Protein 2WOL (pdb70)

Organism: Streptomyces clavuligerus (NCBI:txid1901)

B-factor: mean 13.29, std 5.26, range [5.86, 42.15]

GO terms:
  GO:0033050 clavulanic acid biosynthetic process (P, IMP)

Solvent-accessible surface area: 21207 Å² total; per-residue (Å²): 98,0,47,101,81,78,25,66,21,85,50,28,0,60,53,48,72,13,54,98,37,223,68,140,8,32,49,0,101,0,0,0,23,28,26,15,59,21,10,2,3,7,58,0,95,87,45,16,0,16,1,1,5,17,3,4,9,4,7,1,0,4,9,24,55,44,31,16,115,54,0,24,97,12,23,37,0,2,0,100,24,79,11,79,81,54,94,48,10,112,16,12,18,1,108,3,67,162,65,13,126,0,8,67,21,39,79,5,28,0,76,6,0,34,6,1,0,7,0,4,19,2,66,89,44,1,60,40,8,9,49,48,3,38,64,8,2,29,66,113,166,112,94,23,58,0,4,82,171,40,129,62,55,6,146,16,1,62,28,96,66,110,40,15,0,20,0,130,14,62,110,21,5,30,10,0,22,17,4,0,14,17,11,5,0,0,2,2,0,111,138,24,22,83,8,64,81,1,19,202,88,14,35,1,2,0,3,2,65,38,44,125,56,70,78,104,66,30,0,34,1,55,70,5,88,69,29,71,76,96,24,14,80,9,8,40,1,5,3,75,78,1,41,3,44,8,45,28,83,42,70,62,3,5,52,86,2,0,49,22,84,6,7,0,23,1,11,9,140,6,17,54,120,67,7,24,98,112,0,32,88,60,143,44,5,74,12,0,0,0,25,5,83,25,32,64,0,0,1,0,0,0,0,39,47,20,103,29,1,88,50,42,55,0,15,61,0,0,4,32,0,2,9,11,45,44,2,27,56,14,50,16,14,123,127,37,3,22,47,58,15,54,7,0,2,4,58,50,9,95,0,72,32,141,8,66,52,19,66,10,25,150,86,74,98,16,48,41,115,25,0,106,64,29,0,57,63,19,56,56,78,131,13,25,193,15,41,0,0,0,19,136,47,86,14,80,88,0,0,58,6,2,38,103,0,1,57,86,8,25,0,90,14,92,39,76,44,15,88,75,93,47,0,71,54,109,5,3,2,20,8,116,23,3,109,136,62,25,0,0,0,0,0,1,33,12,11,31,20,4,24,15,15,22,0,2,0,0,14,1,0,1,8,123,44,16,92,142,137,17,31,3,53,0,4,2,25,15,84,21,100,100,0,14,60,30,0,62,73,0,12,95,21,124,71,91,68,41,59,13,100,29,7,71,38,0,1,103,78,0,4,76,51,0,1,1,7,3,2,1,5,17,79,17,7,11,5,5,1,45,74,1,2,13,0,1,9,0,27,25,26,5,17,9,0,2,5,2,0,0,16,48,174

Secondary structure (DSSP, 8-state):
-GGGS--S-TTTTSSS-BS------SEEEEEESS--S-SSTTS---HHHHHHHHHH---SEE--S-SSGGGGS-EESSBSSSPEEETTTTEEEEEBPSS-B-TTSPBP-HHHHHHHHHHHT-TTTSTTS--THHHHH--TTS----TTT--SPPTTEEEEETTEEEEE-SS--TTHHHHTTSGGGS---GGG--GGGGGGS----SSEEEEEEETTTEEEEEE-TT--GGG-SS-----SEEEEEE---HHHHHHHHHTTSSSEESS-----HHHHHHHHHSHHHHTTEE--EEEEEEEEEE-TTSTTTTSHHHHHHHHHT--HHHHHHHTTTTTSS-EE-SSSS-TTSTT-----SS---TTSS--HHHHHHHHHHTT-TT-EEEEEEEESSHHHHHHHHHHHHHHTTTEEEEEEEE-STTIIIIITT-HHHHHHHT-SEEEEEE--SSSSHHHHHHHHH-GGG--TTS----TT----HHHHHHHHHHHH---HHHHHHHHHHHHHHHHHHT-EEEEEEEE--EE--TTEESB-EETTTTEE-GGG-EE--

Sequence (553 aa):
PAPTTAGAGWDAGVGALVNPSRRRGGTLRLVSSADVDSLDPARTYYVWVWLLQRLLNRTLMAYPTDPGPAGLVPAPDLAEGPGEVSDGGRTWTYRLRRGLRYDDGTPITSDDVRHAVQRVFAQDVLPGGPTYLIPLLDDPERPYPGPYRTDEPLRSVLTPDEHTIVFRLTRPFSDFDHLMAQPCAAPVPRRSDTGADYGRDPRSSGPYRVARHEPDTLLHLERNPHWDRATDPIRPALPDRVELTIGLDVDVLDARLIAGEFDINLEGRGLQHAAQRRATADEVLRSHTDNPRTSFLHFVAMQPHIPPFDNVHVRRAVQYAADKILLQDARGGPVNGGDLTTALFPPTLPAHQDLDLYPTGPDLRGDLDAARAELAAAGLPDGFRAVIGTQRGKFRLVADAVVESLARVGIELTVKELDVATYFSLGAGHPETVREHGLGLLVTDWGADFPTEYGFLAPLVDGRQIKRNGGNWNLPELDDPEVNALIDETLHTTDPAARAELWRAVERRVMEHAVLLPLVHDKTLHFRNPWVTNVYVHPAFGLYDIQAMGLAE

CATH classification: 3.40.190.10 (+1 more: 3.10.105.10)

InterPro domains:
  IPR000914 Solute-binding protein family 5 domain [PF00496] (81-472)
  IPR030678 Peptide/nickel binding protein, MppA-type [PIRSF002741] (25-547)
  IPR039424 Solute-binding protein family 5 [PTHR30290] (23-546)

Nearest PDB structures (foldseek):
  2wol-assembly1_A  TM=1.002E+00  e=0.000E+00  Streptomyces clavuligerus
  8wdb-assembly1_A  TM=8.595E-01  e=8.543E-34  Mycobacterium tuberculosis H37Rv
  6e3d-assembly1_A  TM=7.573E-01  e=2.020E-31  Mycobacterium tuberculosis
  8xfc-assembly1_A  TM=8.533E-01  e=3.462E-29  Mycobacterium tuberculosis H37Rv
  6e4d-assembly1_A  TM=7.513E-01  e=1.798E-30  Mycobacterium tuberculosis

Foldseek 3Di:
DLLVFFFQFFQCQQQHWGFADLAFEDEAFAEEQADFPFLQLAAGDALLVQLVLQQFFWFQWAQALGNHLSSQPTAGFQFPGFWDADPLQQKTKTFGDPDAAWLVRHDQFPVQLQLLLLLLLQCVQRHHHDNPSQQFQADPVHGRNGCVVDVDGRPQWDRPDRGMIMGGTPAHFQCVSQVRHGSSSGGFDPVQCPTNCCRVPPIGRHQWHWPDDDHQAKTKIAGRPRHDPVRGNHFSNRYRMYIYGGNDDLQRVLVCCSVPVHFFHSSFQFHDDVSVVVQCVRRSSSSQKRKFFQFKFWWKFFALVQPPSVQLLLLLLLLQLQQLCQLQVLCPDPVASFAFDQFFGDPSELLDDDDHPHQNDPNSGGDNVSSLVSCVVSVRNQEDEAEAEFAPDSRVSSVVSSQVSNVVSNHHYDYDHDYPVCCQFPNLFAPVNCVVRSHRMYIDMDHFPRPYLCSRPCQQADLVNADNNGNGNVNNSHHDPVLNVLSSVLSSDPDSVVSSVSSNVSRNVVVSSSRMGTRHRHIHMTGGRNQKGGWHQSPGGSGTSVSHIHGHD

Radius of gyration: 23.88 Å; Cα contacts (8 Å, |Δi|>4): 1314; chains: 1; bounding box: 62×49×66 Å

Structure (mmCIF, N/CA/C/O backbone):
data_2WOL
#
_entry.id   2WOL
#
_cell.length_a   53.609
_cell.length_b   84.378
_cell.length_c   62.411
_cell.angle_alpha   90.00
_cell.angle_beta   91.71
_cell.angle_gamma   90.00
#
_symmetry.space_group_name_H-M   'P 1 21 1'
#
loop_
_entity.id
_entity.type
_entity.pdbx_description
1 polymer 'CLAVULANIC ACID BIOSYNTHESIS OLIGOPEPTIDE BINDING PROTEIN 2'
2 non-polymer GLYCEROL
3 water water
#
loop_
_atom_site.group_PDB
_atom_site.id
_atom_site.type_symbol
_atom_site.label_atom_id
_atom_site.label_alt_id
_atom_site.label_comp_id
_atom_site.label_asym_id
_atom_site.label_entity_id
_atom_site.label_seq_id
_atom_site.pdbx_PDB_ins_code
_atom_site.Cartn_x
_atom_site.Cartn_y
_atom_site.Cartn_z
_atom_site.occupancy
_atom_site.B_iso_or_equiv
_atom_site.auth_seq_id
_atom_site.auth_comp_id
_atom_site.auth_asym_id
_atom_site.auth_atom_id
_atom_site.pdbx_PDB_model_num
ATOM 1 N N . PRO A 1 8 ? 28.206 -22.398 -1.368 1.00 30.32 8 PRO A N 1
ATOM 2 C CA . PRO A 1 8 ? 27.980 -21.844 -0.033 1.00 30.21 8 PRO A CA 1
ATOM 3 C C . PRO A 1 8 ? 28.900 -20.661 0.262 1.00 30.05 8 PRO A C 1
ATOM 4 O O . PRO A 1 8 ? 29.904 -20.466 -0.431 1.00 30.09 8 PRO A O 1
ATOM 8 N N . ALA A 1 9 ? 28.556 -19.890 1.293 1.00 29.83 9 ALA A N 1
ATOM 9 C CA . ALA A 1 9 ? 29.308 -18.692 1.677 1.00 29.58 9 ALA A CA 1
ATOM 10 C C . ALA A 1 9 ? 30.779 -18.924 2.057 1.00 29.49 9 ALA A C 1
ATOM 11 O O . ALA A 1 9 ? 31.638 -18.163 1.614 1.00 29.40 9 ALA A O 1
ATOM 13 N N . PRO A 1 10 ? 31.080 -19.965 2.870 1.00 29.31 10 PRO A N 1
ATOM 14 C CA . PRO A 1 10 ? 32.476 -20.141 3.296 1.00 29.32 10 PRO A CA 1
ATOM 15 C C . PRO A 1 10 ? 33.472 -20.415 2.157 1.00 29.26 10 PRO A C 1
ATOM 16 O O . PRO A 1 10 ? 34.684 -20.376 2.387 1.00 29.35 10 PRO A O 1
ATOM 20 N N . THR A 1 11 ? 32.968 -20.669 0.950 1.00 29.17 11 THR A N 1
ATOM 21 C CA . THR A 1 11 ? 33.821 -21.044 -0.187 1.00 29.19 11 THR A CA 1
ATOM 22 C C . THR A 1 11 ? 34.093 -19.904 -1.176 1.00 28.88 11 THR A C 1
ATOM 23 O O . THR A 1 11 ? 35.000 -20.005 -2.006 1.00 29.09 11 THR A O 1
ATOM 27 N N . THR A 1 12 ? 33.311 -18.829 -1.088 1.00 28.37 12 THR A N 1
ATOM 28 C CA . THR A 1 12 ? 33.480 -17.666 -1.966 1.00 27.84 12 THR A CA 1
ATOM 29 C C . THR A 1 12 ? 33.391 -16.360 -1.182 1.00 26.95 12 THR A C 1
ATOM 30 O O . THR A 1 12 ? 32.454 -16.165 -0.408 1.00 27.05 12 THR A O 1
ATOM 34 N N . ALA A 1 13 ? 34.367 -15.475 -1.384 1.00 25.86 13 ALA A N 1
ATOM 35 C CA . ALA A 1 13 ? 34.412 -14.189 -0.678 1.00 24.48 13 ALA A CA 1
ATOM 36 C C . ALA A 1 13 ? 33.283 -13.260 -1.118 1.00 23.36 13 ALA A C 1
ATOM 37 O O . ALA A 1 13 ? 32.943 -13.196 -2.301 1.00 23.65 13 ALA A O 1
ATOM 39 N N . GLY A 1 14 ? 32.710 -12.549 -0.151 1.00 21.73 14 GLY A N 1
ATOM 40 C CA . GLY A 1 14 ? 31.584 -11.649 -0.393 1.00 19.57 14 GLY A CA 1
ATOM 41 C C . GLY A 1 14 ? 31.990 -10.200 -0.570 1.00 18.08 14 GLY A C 1
ATOM 42 O O . GLY A 1 14 ? 33.151 -9.899 -0.863 1.00 17.78 14 GLY A O 1
ATOM 43 N N . ALA A 1 15 ? 31.026 -9.304 -0.366 1.00 16.44 15 ALA A N 1
ATOM 44 C CA . ALA A 1 15 ? 31.198 -7.875 -0.627 1.00 15.09 15 ALA A CA 1
ATOM 45 C C . ALA A 1 15 ? 32.210 -7.192 0.290 1.00 14.36 15 ALA A C 1
ATOM 46 O O . ALA A 1 15 ? 32.756 -6.141 -0.061 1.00 14.60 15 ALA A O 1
ATOM 48 N N . GLY A 1 16 ? 32.439 -7.778 1.463 1.00 13.33 16 GLY A N 1
ATOM 49 C CA . GLY A 1 16 ? 33.403 -7.251 2.425 1.00 12.27 16 GLY A CA 1
ATOM 50 C C . GLY A 1 16 ? 32.798 -6.932 3.777 1.00 11.60 16 GLY A C 1
ATOM 51 O O . GLY A 1 16 ? 31.604 -6.644 3.881 1.00 11.26 16 GLY A O 1
ATOM 52 N N . TRP A 1 17 ? 33.633 -6.984 4.813 1.00 11.18 17 TRP A N 1
ATOM 53 C CA . TRP A 1 17 ? 33.250 -6.600 6.169 1.00 10.82 17 TRP A CA 1
ATOM 54 C C . TRP A 1 17 ? 32.546 -5.241 6.180 1.00 10.38 17 TRP A C 1
ATOM 55 O O . TRP A 1 17 ? 33.047 -4.272 5.602 1.00 10.24 17 TRP A O 1
ATOM 66 N N . ASP A 1 18 ? 31.375 -5.193 6.823 1.00 10.07 18 ASP A N 1
ATOM 67 C CA . ASP A 1 18 ? 30.586 -3.962 6.988 1.00 10.01 18 ASP A CA 1
ATOM 68 C C . ASP A 1 18 ? 30.048 -3.333 5.694 1.00 9.93 18 ASP A C 1
ATOM 69 O O . ASP A 1 18 ? 29.574 -2.193 5.718 1.00 10.19 18 ASP A O 1
ATOM 74 N N . ALA A 1 19 ? 30.094 -4.070 4.584 1.00 9.65 19 ALA A N 1
ATOM 75 C CA . ALA A 1 19 ? 29.647 -3.536 3.294 1.00 9.50 19 ALA A CA 1
ATOM 76 C C . ALA A 1 19 ? 28.170 -3.128 3.293 1.00 9.82 19 ALA A C 1
ATOM 77 O O . ALA A 1 19 ? 27.760 -2.256 2.519 1.00 10.40 19 ALA A O 1
ATOM 79 N N . GLY A 1 20 ? 27.382 -3.767 4.158 1.00 9.93 20 GLY A N 1
ATOM 80 C CA . GLY A 1 20 ? 25.949 -3.476 4.276 1.00 9.97 20 GLY A CA 1
ATOM 81 C C . GLY A 1 20 ? 25.601 -2.424 5.316 1.00 10.47 20 GLY A C 1
ATOM 82 O O . GLY A 1 20 ? 24.422 -2.197 5.600 1.00 10.03 20 GLY A O 1
ATOM 83 N N . VAL A 1 21 ? 26.621 -1.799 5.899 1.00 10.44 21 VAL A N 1
ATOM 84 C CA . VAL A 1 21 ? 26.426 -0.754 6.903 1.00 11.10 21 VAL A CA 1
ATOM 85 C C . VAL A 1 21 ? 26.650 0.600 6.245 1.00 11.42 21 VAL A C 1
ATOM 86 O O . VAL A 1 21 ? 27.782 0.956 5.914 1.00 11.59 21 VAL A O 1
ATOM 90 N N . GLY A 1 22 ? 25.566 1.343 6.040 1.00 11.43 22 GLY A N 1
ATOM 91 C CA . GLY A 1 22 ? 25.638 2.643 5.370 1.00 11.92 22 GLY A CA 1
ATOM 92 C C . GLY A 1 22 ? 25.646 2.547 3.856 1.00 12.12 22 GLY A C 1
ATOM 93 O O . GLY A 1 22 ? 25.747 3.563 3.164 1.00 12.61 22 GLY A O 1
ATOM 94 N N . ALA A 1 23 ? 25.534 1.324 3.339 1.00 12.04 23 ALA A N 1
ATOM 95 C CA . ALA A 1 23 ? 25.570 1.073 1.902 1.00 12.07 23 ALA A CA 1
ATOM 96 C C . ALA A 1 23 ? 24.822 -0.206 1.545 1.00 12.10 23 ALA A C 1
ATOM 97 O O . ALA A 1 23 ? 24.531 -1.034 2.415 1.00 12.04 23 ALA A O 1
ATOM 99 N N . LEU A 1 24 ? 24.519 -0.353 0.259 1.00 12.55 24 LEU A N 1
ATOM 100 C CA . LEU A 1 24 ? 23.744 -1.474 -0.254 1.00 12.51 24 LEU A CA 1
ATOM 101 C C . LEU A 1 24 ? 24.663 -2.532 -0.857 1.00 11.97 24 LEU A C 1
ATOM 102 O O . LEU A 1 24 ? 25.562 -2.208 -1.633 1.00 12.29 24 LEU A O 1
ATOM 107 N N . VAL A 1 25 ? 24.431 -3.790 -0.495 1.00 10.93 25 VAL A N 1
ATOM 108 C CA . VAL A 1 25 ? 25.209 -4.916 -1.007 1.00 10.35 25 VAL A CA 1
ATOM 109 C C . VAL A 1 25 ? 24.459 -5.630 -2.128 1.00 10.27 25 VAL A C 1
ATOM 110 O O . VAL A 1 25 ? 23.262 -5.911 -2.006 1.00 9.71 25 VAL A O 1
ATOM 114 N N . ASN A 1 26 ? 25.170 -5.913 -3.223 1.00 9.98 26 ASN A N 1
ATOM 115 C CA . ASN A 1 26 ? 24.662 -6.761 -4.306 1.00 10.13 26 ASN A CA 1
ATOM 116 C C . ASN A 1 26 ? 23.356 -6.227 -4.916 1.00 10.05 26 ASN A C 1
ATOM 117 O O . ASN A 1 26 ? 22.341 -6.932 -4.924 1.00 9.76 26 ASN A O 1
ATOM 122 N N . PRO A 1 27 ? 23.380 -4.980 -5.437 1.00 10.35 27 PRO A N 1
ATOM 123 C CA . PRO A 1 27 ? 22.165 -4.365 -5.984 1.00 10.73 27 PRO A CA 1
ATOM 124 C C . PRO A 1 27 ? 21.617 -5.109 -7.196 1.00 10.93 27 PRO A C 1
ATOM 125 O O . PRO A 1 27 ? 22.386 -5.580 -8.041 1.00 11.04 27 PRO A O 1
ATOM 129 N N . SER A 1 28 ? 20.293 -5.218 -7.263 1.00 11.05 28 SER A N 1
ATOM 130 C CA . SER A 1 28 ? 19.620 -5.912 -8.362 1.00 11.19 28 SER A CA 1
ATOM 131 C C . SER A 1 28 ? 18.140 -5.572 -8.392 1.00 11.48 28 SER A C 1
ATOM 132 O O . SER A 1 28 ? 17.548 -5.243 -7.360 1.00 11.69 28 SER A O 1
ATOM 135 N N . ARG A 1 29 ? 17.550 -5.665 -9.581 1.00 11.59 29 ARG A N 1
ATOM 136 C CA . ARG A 1 29 ? 16.110 -5.506 -9.748 1.00 11.91 29 ARG A CA 1
ATOM 137 C C . ARG A 1 29 ? 15.485 -6.820 -10.217 1.00 11.59 29 ARG A C 1
ATOM 138 O O . ARG A 1 29 ? 14.314 -6.860 -10.593 1.00 11.76 29 ARG A O 1
ATOM 152 N N . ARG A 1 30 ? 16.265 -7.898 -10.188 1.00 11.41 30 ARG A N 1
ATOM 153 C CA . ARG A 1 30 ? 15.787 -9.195 -10.665 1.00 11.69 30 ARG A CA 1
ATOM 154 C C . ARG A 1 30 ? 14.693 -9.751 -9.757 1.00 11.54 30 ARG A C 1
ATOM 155 O O . ARG A 1 30 ? 14.919 -9.988 -8.566 1.00 11.57 30 ARG A O 1
ATOM 163 N N . ARG A 1 31 ? 13.512 -9.951 -10.333 1.00 11.17 31 ARG A N 1
ATOM 164 C CA . ARG A 1 31 ? 12.385 -10.537 -9.613 1.00 11.12 31 ARG A CA 1
ATOM 165 C C . ARG A 1 31 ? 12.413 -12.059 -9.720 1.00 11.08 31 ARG A C 1
ATOM 166 O O . ARG A 1 31 ? 12.913 -12.610 -10.707 1.00 11.18 31 ARG A O 1
ATOM 174 N N . GLY A 1 32 ? 11.876 -12.729 -8.704 1.00 10.96 32 GLY A N 1
ATOM 175 C CA . GLY A 1 32 ? 11.725 -14.178 -8.721 1.00 10.99 32 GLY A CA 1
ATOM 176 C C . GLY A 1 32 ? 12.375 -14.865 -7.539 1.00 10.83 32 GLY A C 1
ATOM 177 O O . GLY A 1 32 ? 13.131 -14.248 -6.786 1.00 10.81 32 GLY A O 1
ATOM 178 N N . GLY A 1 33 ? 12.065 -16.148 -7.379 1.00 10.83 33 GLY A N 1
ATOM 179 C CA . GLY A 1 33 ? 12.693 -16.977 -6.364 1.00 11.01 33 GLY A CA 1
ATOM 180 C C . GLY A 1 33 ? 11.986 -16.922 -5.025 1.00 10.80 33 GLY A C 1
ATOM 181 O O . GLY A 1 33 ? 11.047 -16.143 -4.827 1.00 10.94 33 GLY A O 1
ATOM 182 N N . THR A 1 34 ? 12.446 -17.768 -4.110 1.00 10.77 34 THR A N 1
ATOM 183 C CA . THR A 1 34 ? 11.897 -17.839 -2.767 1.00 10.78 34 THR A CA 1
ATOM 184 C C . THR A 1 34 ? 12.960 -17.371 -1.782 1.00 10.20 34 THR A C 1
ATOM 185 O O . THR A 1 34 ? 14.061 -17.924 -1.745 1.00 10.44 34 THR A O 1
ATOM 189 N N . LEU A 1 35 ? 12.630 -16.347 -1.000 1.00 9.56 35 LEU A N 1
ATOM 190 C CA . LEU A 1 35 ? 13.533 -15.858 0.035 1.00 9.14 35 LEU A CA 1
ATOM 191 C C . LEU A 1 35 ? 13.337 -16.712 1.279 1.00 9.04 35 LEU A C 1
ATOM 192 O O . LEU A 1 35 ? 12.250 -16.738 1.859 1.00 8.78 35 LEU A O 1
ATOM 197 N N . ARG A 1 36 ? 14.393 -17.420 1.668 1.00 8.74 36 ARG A N 1
ATOM 198 C CA . ARG A 1 36 ? 14.337 -18.340 2.795 1.00 9.23 36 ARG A CA 1
ATOM 199 C C . ARG A 1 36 ? 14.858 -17.668 4.054 1.00 8.52 36 ARG A C 1
ATOM 200 O O . ARG A 1 36 ? 16.059 -17.417 4.195 1.00 9.12 36 ARG A O 1
ATOM 208 N N . LEU A 1 37 ? 13.931 -17.353 4.954 1.00 7.95 37 LEU A N 1
ATOM 209 C CA . LEU A 1 37 ? 14.250 -16.674 6.205 1.00 7.71 37 LEU A CA 1
ATOM 210 C C . LEU A 1 37 ? 14.198 -17.654 7.364 1.00 7.45 37 LEU A C 1
ATOM 211 O O . LEU A 1 37 ? 13.564 -18.707 7.275 1.00 7.40 37 LEU A O 1
ATOM 216 N N . VAL A 1 38 ? 14.870 -17.303 8.455 1.00 7.35 38 VAL A N 1
ATOM 217 C CA . VAL A 1 38 ? 14.861 -18.149 9.639 1.00 7.83 38 VAL A CA 1
ATOM 218 C C . VAL A 1 38 ? 14.776 -17.295 10.911 1.00 7.83 38 VAL A C 1
ATOM 219 O O . VAL A 1 38 ? 15.231 -16.151 10.940 1.00 7.71 38 VAL A O 1
ATOM 223 N N . SER A 1 39 ? 14.153 -17.858 11.943 1.00 8.14 39 SER A N 1
ATOM 224 C CA . SER A 1 39 ? 14.018 -17.210 13.243 1.00 8.37 39 SER A CA 1
ATOM 225 C C . SER A 1 39 ? 14.044 -18.292 14.312 1.00 8.89 39 SER A C 1
ATOM 226 O O . SER A 1 39 ? 13.621 -19.431 14.065 1.00 9.43 39 SER A O 1
ATOM 229 N N . SER A 1 40 ? 14.539 -17.935 15.494 1.00 9.36 40 SER A N 1
ATOM 230 C CA . SER A 1 40 ? 14.520 -18.851 16.629 1.00 10.07 40 SER A CA 1
ATOM 231 C C . SER A 1 40 ? 13.185 -18.797 17.363 1.00 10.44 40 SER A C 1
ATOM 232 O O . SER A 1 40 ? 12.890 -19.671 18.177 1.00 11.43 40 SER A O 1
ATOM 235 N N . ALA A 1 41 ? 12.392 -17.768 17.070 1.00 10.20 41 ALA A N 1
ATOM 236 C CA . ALA A 1 41 ? 11.122 -17.530 17.747 1.00 9.95 41 ALA A CA 1
ATOM 237 C C . ALA A 1 41 ? 10.002 -17.292 16.745 1.00 9.65 41 ALA A C 1
ATOM 238 O O . ALA A 1 41 ? 10.234 -16.789 15.647 1.00 9.23 41 ALA A O 1
ATOM 240 N N . ASP A 1 42 ? 8.785 -17.661 17.132 1.00 9.59 42 ASP A N 1
ATOM 241 C CA . ASP A 1 42 ? 7.594 -17.366 16.344 1.00 9.63 42 ASP A CA 1
ATOM 242 C C . ASP A 1 42 ? 7.277 -15.875 16.463 1.00 9.51 42 ASP A C 1
ATOM 243 O O . ASP A 1 42 ? 7.730 -15.204 17.395 1.00 9.08 42 ASP A O 1
ATOM 248 N N . VAL A 1 43 ? 6.507 -15.358 15.513 1.00 9.55 43 VAL A N 1
ATOM 249 C CA . VAL A 1 43 ? 5.959 -14.012 15.636 1.00 9.79 43 VAL A CA 1
ATOM 250 C C . VAL A 1 43 ? 5.131 -13.913 16.918 1.00 9.64 43 VAL A C 1
ATOM 251 O O . VAL A 1 43 ? 4.538 -14.904 17.360 1.00 10.02 43 VAL A O 1
ATOM 255 N N . ASP A 1 44 ? 5.103 -12.729 17.523 1.00 9.43 44 ASP A N 1
ATOM 256 C CA . ASP A 1 44 ? 4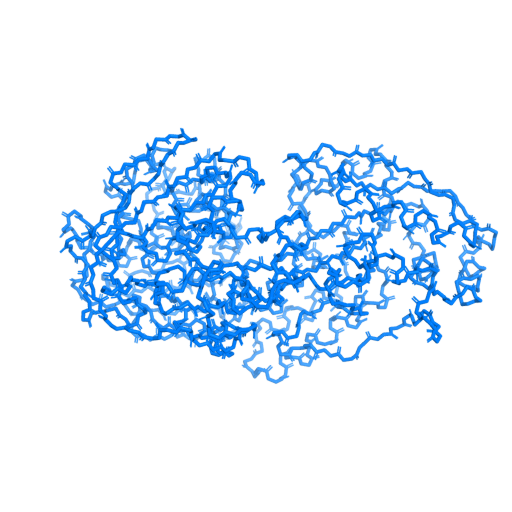.208 -12.506 18.657 1.00 9.19 44 ASP A CA 1
ATOM 257 C C . ASP A 1 44 ? 2.752 -12.367 18.199 1.00 9.48 44 ASP A C 1
ATOM 258 O O . ASP A 1 44 ? 1.831 -12.792 18.900 1.00 9.81 44 ASP A O 1
ATOM 263 N N . SER A 1 45 ? 2.557 -11.797 17.012 1.00 8.92 45 SER A N 1
ATOM 264 C CA . SER A 1 45 ? 1.231 -11.650 16.415 1.00 8.83 45 SER A CA 1
ATOM 265 C C . SER A 1 45 ? 1.333 -11.364 14.921 1.00 8.75 45 SER A C 1
ATOM 266 O O . SER A 1 45 ? 2.313 -10.764 14.462 1.00 8.72 45 SER A O 1
ATOM 269 N N . LEU A 1 46 ? 0.322 -11.810 14.175 1.00 8.62 46 LEU A N 1
ATOM 270 C CA . LEU A 1 46 ? 0.143 -11.405 12.779 1.00 8.91 46 LEU A CA 1
ATOM 271 C C . LEU A 1 46 ? -0.919 -10.304 12.621 1.00 8.82 46 LEU A C 1
ATOM 272 O O . LEU A 1 46 ? -1.219 -9.868 11.508 1.00 9.41 46 LEU A O 1
ATOM 277 N N . ASP A 1 47 ? -1.491 -9.864 13.738 1.00 8.44 47 ASP A N 1
ATOM 278 C CA . ASP A 1 47 ? -2.297 -8.652 13.753 1.00 8.30 47 ASP A CA 1
ATOM 279 C C . ASP A 1 47 ? -1.307 -7.488 13.771 1.00 8.06 47 ASP A C 1
ATOM 280 O O . ASP A 1 47 ? -0.489 -7.387 14.686 1.00 7.83 47 ASP A O 1
ATOM 285 N N . PRO A 1 48 ? -1.359 -6.605 12.755 1.00 8.24 48 PRO A N 1
ATOM 286 C CA . PRO A 1 48 ? -0.360 -5.525 12.694 1.00 8.43 48 PRO A CA 1
ATOM 287 C C . PRO A 1 48 ? -0.371 -4.598 13.919 1.00 8.32 48 PRO A C 1
ATOM 288 O O . PRO A 1 48 ? 0.628 -3.932 14.203 1.00 7.97 48 PRO A O 1
ATOM 292 N N . ALA A 1 49 ? -1.491 -4.560 14.639 1.00 8.27 49 ALA A N 1
ATOM 293 C CA . ALA A 1 49 ? -1.619 -3.697 15.811 1.00 8.07 49 ALA A CA 1
ATOM 294 C C . ALA A 1 49 ? -1.110 -4.324 17.108 1.00 7.96 49 ALA A C 1
ATOM 295 O O . ALA A 1 49 ? -0.959 -3.625 18.110 1.00 7.72 49 ALA A O 1
ATOM 297 N N . ARG A 1 50 ? -0.855 -5.630 17.090 1.00 7.75 50 ARG A N 1
ATOM 298 C CA . ARG A 1 50 ? -0.595 -6.368 18.326 1.00 8.12 50 ARG A CA 1
ATOM 299 C C . ARG A 1 50 ? 0.825 -6.906 18.446 1.00 8.07 50 ARG A C 1
ATOM 300 O O . ARG A 1 50 ? 1.113 -7.732 19.322 1.00 8.80 50 ARG A O 1
ATOM 308 N N . THR A 1 51 ? 1.707 -6.431 17.572 1.00 7.99 51 THR A N 1
ATOM 309 C CA . THR A 1 51 ? 3.108 -6.830 17.617 1.00 7.91 51 THR A CA 1
ATOM 310 C C . THR A 1 51 ? 4.015 -5.763 18.235 1.00 8.12 51 THR A C 1
ATOM 311 O O . THR A 1 51 ? 3.876 -4.563 17.958 1.00 8.01 51 THR A O 1
ATOM 315 N N . TYR A 1 52 ? 4.939 -6.226 19.074 1.00 8.53 52 TYR A N 1
ATOM 316 C CA . TYR A 1 52 ? 5.945 -5.367 19.690 1.00 9.02 52 TYR A CA 1
ATOM 317 C C . TYR A 1 52 ? 7.351 -5.939 19.486 1.00 9.46 52 TYR A C 1
ATOM 318 O O . TYR A 1 52 ? 8.270 -5.618 20.248 1.00 10.34 52 TYR A O 1
ATOM 327 N N . TYR A 1 53 ? 7.507 -6.798 18.475 1.00 9.26 53 TYR A N 1
ATOM 328 C CA . TYR A 1 53 ? 8.821 -7.312 18.090 1.00 9.56 53 TYR A CA 1
ATOM 329 C C . TYR A 1 53 ? 9.373 -6.466 16.956 1.00 9.32 53 TYR A C 1
ATOM 330 O O . TYR A 1 53 ? 8.702 -6.285 15.931 1.00 9.01 53 TYR A O 1
ATOM 339 N N . VAL A 1 54 ? 10.596 -5.970 17.121 1.00 9.20 54 VAL A N 1
ATOM 340 C CA . VAL A 1 54 ? 11.243 -5.162 16.084 1.00 9.08 54 VAL A CA 1
ATOM 341 C C . VAL A 1 54 ? 11.286 -5.911 14.751 1.00 8.56 54 VAL A C 1
ATOM 342 O O . VAL A 1 54 ? 10.999 -5.329 13.704 1.00 8.42 54 VAL A O 1
ATOM 346 N N . TRP A 1 55 ? 11.607 -7.203 14.801 1.00 7.95 55 TRP A N 1
ATOM 347 C CA . TRP A 1 55 ? 11.720 -7.999 13.583 1.00 7.68 55 TRP A CA 1
ATOM 348 C C . TRP A 1 55 ? 10.373 -8.283 12.914 1.00 7.69 55 TRP A C 1
ATOM 349 O O . TRP A 1 55 ? 10.317 -8.548 11.713 1.00 8.01 55 TRP A O 1
ATOM 360 N N . VAL A 1 56 ? 9.294 -8.233 13.690 1.00 7.51 56 VAL A N 1
ATOM 361 C CA . VAL A 1 56 ? 7.961 -8.356 13.107 1.00 7.64 56 VAL A CA 1
ATOM 362 C C . VAL A 1 56 ? 7.532 -7.012 12.500 1.00 7.55 56 VAL A C 1
ATOM 363 O O . VAL A 1 56 ? 6.877 -6.988 11.457 1.00 7.67 56 VAL A O 1
ATOM 367 N N . TRP A 1 57 ? 7.921 -5.896 13.122 1.00 7.41 57 TRP A N 1
ATOM 368 C CA . TRP A 1 57 ? 7.727 -4.587 12.485 1.00 7.93 57 TRP A CA 1
ATOM 369 C C . TRP A 1 57 ? 8.434 -4.570 11.130 1.00 8.03 57 TRP A C 1
ATOM 370 O O . TRP A 1 57 ? 7.906 -4.061 10.142 1.00 8.33 57 TRP A O 1
ATOM 381 N N . LEU A 1 58 ? 9.633 -5.145 11.101 1.00 8.33 58 LEU A N 1
ATOM 382 C CA . LEU A 1 58 ? 10.418 -5.264 9.882 1.00 8.44 58 LEU A CA 1
ATOM 383 C C . LEU A 1 58 ? 9.698 -6.131 8.842 1.00 8.42 58 LEU A C 1
ATOM 384 O O . LEU A 1 58 ? 9.619 -5.768 7.667 1.00 8.60 58 LEU A O 1
ATOM 389 N N . LEU A 1 59 ? 9.165 -7.268 9.287 1.00 8.29 59 LEU A N 1
ATOM 390 C CA . LEU A 1 59 ? 8.390 -8.158 8.424 1.00 8.58 59 LEU A CA 1
ATOM 391 C C . LEU A 1 59 ? 7.110 -7.491 7.912 1.00 8.29 59 LEU A C 1
ATOM 392 O O . LEU A 1 59 ? 6.663 -7.761 6.795 1.00 8.57 59 LEU A O 1
ATOM 397 N N . GLN A 1 60 ? 6.519 -6.629 8.736 1.00 7.73 60 GLN A N 1
ATOM 398 C CA . GLN A 1 60 ? 5.307 -5.911 8.348 1.00 7.42 60 GLN A CA 1
ATOM 399 C C . GLN A 1 60 ? 5.498 -4.999 7.135 1.00 7.23 60 GLN A C 1
ATOM 400 O O . GLN A 1 60 ? 4.529 -4.649 6.460 1.00 7.11 60 GLN A O 1
ATOM 406 N N . ARG A 1 61 ? 6.743 -4.629 6.845 1.00 7.04 61 ARG A N 1
ATOM 407 C CA . ARG A 1 61 ? 7.025 -3.834 5.649 1.00 7.16 61 ARG A CA 1
ATOM 408 C C . ARG A 1 61 ? 6.693 -4.609 4.362 1.00 7.41 61 ARG A C 1
ATOM 409 O O . ARG A 1 61 ? 6.474 -4.009 3.315 1.00 8.17 61 ARG A O 1
ATOM 417 N N . LEU A 1 62 ? 6.646 -5.937 4.452 1.00 7.41 62 LEU A N 1
ATOM 418 C CA . LEU A 1 62 ? 6.232 -6.776 3.317 1.00 7.80 62 LEU A CA 1
ATOM 419 C C . LEU A 1 62 ? 4.721 -6.964 3.234 1.00 8.14 62 LEU A C 1
ATOM 420 O O . LEU A 1 62 ? 4.174 -7.182 2.148 1.00 8.26 62 LEU A O 1
ATOM 425 N N . LEU A 1 63 ? 4.060 -6.901 4.390 1.00 8.63 63 LEU A N 1
ATOM 426 C CA . LEU A 1 63 ? 2.652 -7.287 4.519 1.00 9.29 63 LEU A CA 1
ATOM 427 C C . LEU A 1 63 ? 1.665 -6.130 4.461 1.00 9.64 63 LEU A C 1
ATOM 428 O O . LEU A 1 63 ? 0.558 -6.283 3.942 1.00 10.23 63 LEU A O 1
ATOM 433 N N . ASN A 1 64 ? 2.040 -4.985 5.015 1.00 9.99 64 ASN A N 1
ATOM 434 C CA . ASN A 1 64 ? 1.106 -3.874 5.117 1.00 10.13 64 ASN A CA 1
ATOM 435 C C . ASN A 1 64 ? 1.754 -2.536 4.867 1.00 10.30 64 ASN A C 1
ATOM 436 O O . ASN A 1 64 ? 2.831 -2.247 5.391 1.00 11.55 64 ASN A O 1
ATOM 441 N N . ARG A 1 65 ? 1.090 -1.722 4.058 1.00 9.76 65 ARG A N 1
ATOM 442 C CA . ARG A 1 65 ? 1.519 -0.356 3.838 1.00 9.42 65 ARG A CA 1
ATOM 443 C C . ARG A 1 65 ? 0.944 0.550 4.921 1.00 9.28 65 ARG A C 1
ATOM 444 O O . ARG A 1 65 ? 0.008 0.175 5.629 1.00 9.14 65 ARG A O 1
ATOM 452 N N . THR A 1 66 ? 1.522 1.739 5.047 1.00 9.04 66 THR A N 1
ATOM 453 C CA . THR A 1 66 ? 1.119 2.715 6.052 1.00 9.16 66 THR A CA 1
ATOM 454 C C . THR A 1 66 ? 1.096 4.087 5.380 1.00 9.08 66 THR A C 1
ATOM 455 O O . THR A 1 66 ? 1.549 4.218 4.241 1.00 9.37 66 THR A O 1
ATOM 459 N N . LEU A 1 67 ? 0.564 5.102 6.054 1.00 8.69 67 LEU A N 1
ATOM 460 C CA . LEU A 1 67 ? 0.538 6.450 5.471 1.00 8.62 67 LEU A CA 1
ATOM 461 C C . LEU A 1 67 ? 1.948 6.908 5.129 1.00 8.67 67 LEU A C 1
ATOM 462 O O . LEU A 1 67 ? 2.204 7.407 4.021 1.00 8.61 67 LEU A O 1
ATOM 467 N N . MET A 1 68 ? 2.848 6.723 6.093 1.00 8.84 68 MET A N 1
ATOM 468 C CA . MET A 1 68 ? 4.263 7.049 5.958 1.00 8.82 68 MET A CA 1
ATOM 469 C C . MET A 1 68 ? 5.057 5.777 6.200 1.00 8.86 68 MET A C 1
ATOM 470 O O . MET A 1 68 ? 4.590 4.883 6.895 1.00 8.87 68 MET A O 1
ATOM 475 N N . ALA A 1 69 ? 6.252 5.688 5.627 1.00 9.13 69 ALA A N 1
ATOM 476 C CA . ALA A 1 69 ? 7.117 4.529 5.856 1.00 9.20 69 ALA A CA 1
ATOM 477 C C . ALA A 1 69 ? 8.571 4.948 5.832 1.00 9.20 69 ALA A C 1
ATOM 478 O O . ALA A 1 69 ? 8.927 5.919 5.167 1.00 9.47 69 ALA A O 1
ATOM 480 N N . TYR A 1 70 ? 9.419 4.222 6.552 1.00 9.17 70 TYR A N 1
ATOM 481 C CA . TYR A 1 70 ? 10.851 4.482 6.447 1.00 9.05 70 TYR A CA 1
ATOM 482 C C . TYR A 1 70 ? 11.314 4.118 5.039 1.00 9.31 70 TYR A C 1
ATOM 483 O O . TYR A 1 70 ? 10.987 3.045 4.533 1.00 9.25 70 TYR A O 1
ATOM 492 N N . PRO A 1 71 ? 12.031 5.040 4.382 1.00 10.01 71 PRO A N 1
ATOM 493 C CA . PRO A 1 71 ? 12.391 4.804 2.989 1.00 10.51 71 PRO A CA 1
ATOM 494 C C . PRO A 1 71 ? 13.408 3.680 2.842 1.00 10.61 71 PRO A C 1
ATOM 495 O O . PRO A 1 71 ? 14.061 3.286 3.821 1.00 10.84 71 PRO A O 1
ATOM 499 N N . THR A 1 72 ? 13.512 3.156 1.627 1.00 10.66 72 THR A N 1
ATOM 500 C CA . THR A 1 72 ? 14.464 2.095 1.323 1.00 11.28 72 THR A CA 1
ATOM 501 C C . THR A 1 72 ? 15.822 2.743 1.050 1.00 11.59 72 THR A C 1
ATOM 502 O O . THR A 1 72 ? 16.178 3.039 -0.091 1.00 11.99 72 THR A O 1
ATOM 506 N N . ASP A 1 73 ? 16.562 2.981 2.130 1.00 11.81 73 ASP A N 1
ATOM 507 C CA . ASP A 1 73 ? 17.763 3.808 2.092 1.00 12.27 73 ASP A CA 1
ATOM 508 C C . ASP A 1 73 ? 18.679 3.428 3.252 1.00 12.45 73 ASP A C 1
ATOM 509 O O . ASP A 1 73 ? 18.265 3.498 4.409 1.00 12.21 73 ASP A O 1
ATOM 514 N N . PRO A 1 74 ? 19.924 3.011 2.944 1.00 12.61 74 PRO A N 1
ATOM 515 C CA . PRO A 1 74 ? 20.908 2.707 3.986 1.00 12.75 74 PRO A CA 1
ATOM 516 C C . PRO A 1 74 ? 21.464 3.936 4.707 1.00 12.71 74 PRO A C 1
ATOM 517 O O . PRO A 1 74 ? 22.057 3.798 5.780 1.00 12.88 74 PRO A O 1
ATOM 521 N N . GLY A 1 75 ? 21.278 5.116 4.119 1.00 12.89 75 GLY A N 1
ATOM 522 C CA . GLY A 1 75 ? 21.806 6.358 4.684 1.00 13.29 75 GLY A CA 1
ATOM 523 C C . GLY A 1 75 ? 20.901 7.021 5.711 1.00 13.61 75 GLY A C 1
ATOM 524 O O . GLY A 1 75 ? 19.828 6.501 6.021 1.00 13.35 75 GLY A O 1
ATOM 525 N N . PRO A 1 76 ? 21.325 8.186 6.245 1.00 13.67 76 PRO A N 1
ATOM 526 C CA . PRO A 1 76 ? 20.583 8.935 7.270 1.00 13.67 76 PRO A CA 1
ATOM 527 C C . PRO A 1 76 ? 19.128 9.250 6.904 1.00 13.42 76 PRO A C 1
ATOM 528 O O . PRO A 1 76 ? 18.291 9.373 7.801 1.00 13.38 76 PRO A O 1
ATOM 532 N N . ALA A 1 77 ? 18.829 9.380 5.611 1.00 13.07 77 ALA A N 1
ATOM 533 C CA . ALA A 1 77 ? 17.451 9.615 5.167 1.00 12.87 77 ALA A CA 1
ATOM 534 C C . ALA A 1 77 ? 16.523 8.461 5.542 1.00 12.47 77 ALA A C 1
ATOM 535 O O . ALA A 1 77 ? 15.307 8.642 5.636 1.00 12.48 77 ALA A O 1
ATOM 537 N N . GLY A 1 78 ? 17.102 7.281 5.766 1.00 11.82 78 GLY A N 1
ATOM 538 C CA . GLY A 1 78 ? 16.337 6.124 6.236 1.00 11.17 78 GLY A CA 1
ATOM 539 C C . GLY A 1 78 ? 15.621 6.353 7.557 1.00 10.81 78 GLY A C 1
ATOM 540 O O . GLY A 1 78 ? 14.675 5.637 7.882 1.00 10.67 78 GLY A O 1
ATOM 541 N N . LEU A 1 79 ? 16.064 7.360 8.311 1.00 10.50 79 LEU A N 1
ATOM 542 C CA . LEU A 1 79 ? 15.477 7.689 9.611 1.00 10.71 79 LEU A CA 1
ATOM 543 C C . LEU A 1 79 ? 14.281 8.632 9.503 1.00 10.42 79 LEU A C 1
ATOM 544 O O . LEU A 1 79 ? 13.597 8.881 10.495 1.00 10.34 79 LEU A O 1
ATOM 549 N N . VAL A 1 80 ? 14.032 9.153 8.304 1.00 10.59 80 VAL A N 1
ATOM 550 C CA . VAL A 1 80 ? 12.979 10.151 8.109 1.00 10.76 80 VAL A CA 1
ATOM 551 C C . VAL A 1 80 ? 11.806 9.519 7.355 1.00 10.62 80 VAL A C 1
ATOM 552 O O . VAL A 1 80 ? 11.953 9.138 6.192 1.00 10.83 80 VAL A O 1
ATOM 556 N N . PRO A 1 81 ? 10.638 9.390 8.017 1.00 10.67 81 PRO A N 1
ATOM 557 C CA . PRO A 1 81 ? 9.487 8.773 7.345 1.00 10.61 81 PRO A CA 1
ATOM 558 C C . PRO A 1 81 ? 9.159 9.458 6.014 1.00 10.53 81 PRO A C 1
ATOM 559 O O . PRO A 1 81 ? 9.194 10.689 5.922 1.00 11.04 81 PRO A O 1
ATOM 563 N N . ALA A 1 82 ? 8.881 8.642 5.002 1.00 10.68 82 ALA A N 1
ATOM 564 C CA . ALA A 1 82 ? 8.583 9.103 3.647 1.00 10.84 82 ALA A CA 1
ATOM 565 C C . ALA A 1 82 ? 7.144 8.728 3.272 1.00 11.17 82 ALA A C 1
ATOM 566 O O . ALA A 1 82 ? 6.582 7.798 3.851 1.00 10.61 82 ALA A O 1
ATOM 568 N N . PRO A 1 83 ? 6.532 9.456 2.316 1.00 11.16 83 PRO A N 1
ATOM 569 C CA . PRO A 1 83 ? 5.165 9.117 1.916 1.00 11.21 83 PRO A CA 1
ATOM 570 C C . PRO A 1 83 ? 5.068 7.690 1.397 1.00 11.18 83 PRO A C 1
ATOM 571 O O . PRO A 1 83 ? 5.904 7.263 0.597 1.00 11.77 83 PRO A O 1
ATOM 575 N N . ASP A 1 84 ? 4.062 6.962 1.871 1.00 10.50 84 ASP A N 1
ATOM 576 C CA . ASP A 1 84 ? 3.806 5.601 1.420 1.00 10.55 84 ASP A CA 1
ATOM 577 C C . ASP A 1 84 ? 2.397 5.546 0.829 1.00 10.74 84 ASP A C 1
ATOM 578 O O . ASP A 1 84 ? 2.229 5.725 -0.378 1.00 10.64 84 ASP A O 1
ATOM 583 N N . LEU A 1 85 ? 1.385 5.329 1.667 1.00 10.63 85 LEU A N 1
ATOM 584 C CA . LEU A 1 85 ? 0.000 5.410 1.196 1.00 11.01 85 LEU A CA 1
ATOM 585 C C . LEU A 1 85 ? -0.414 6.858 0.977 1.00 11.37 85 LEU A C 1
ATOM 586 O O . LEU A 1 85 ? -1.251 7.140 0.120 1.00 11.78 85 LEU A O 1
ATOM 591 N N . ALA A 1 86 ? 0.165 7.767 1.758 1.00 11.77 86 ALA A N 1
ATOM 592 C CA . ALA A 1 86 ? -0.068 9.198 1.586 1.00 12.51 86 ALA A CA 1
ATOM 593 C C . ALA A 1 86 ? 0.698 9.725 0.380 1.00 13.30 86 ALA A C 1
ATOM 594 O O . ALA A 1 86 ? 1.757 9.200 0.028 1.00 13.63 86 ALA A O 1
ATOM 596 N N . GLU A 1 87 ? 0.163 10.765 -0.249 1.00 14.26 87 GLU A N 1
ATOM 597 C CA . GLU A 1 87 ? 0.833 11.360 -1.408 1.00 14.94 87 GLU A CA 1
ATOM 598 C C . GLU A 1 87 ? 1.988 12.272 -0.997 1.00 14.89 87 GLU A C 1
ATOM 599 O O . GLU A 1 87 ? 2.902 12.517 -1.789 1.00 15.74 87 GLU A O 1
ATOM 610 N N . GLY A 1 88 ? 1.941 12.765 0.239 1.00 14.61 88 GLY A N 1
ATOM 611 C CA . GLY A 1 88 ? 3.000 13.600 0.795 1.00 14.14 88 GLY A CA 1
ATOM 612 C C . GLY A 1 88 ? 3.134 13.410 2.297 1.00 14.01 88 GLY A C 1
ATOM 613 O O . GLY A 1 88 ? 2.293 12.752 2.912 1.00 13.79 88 GLY A O 1
ATOM 614 N N . PRO A 1 89 ? 4.191 13.988 2.901 1.00 13.91 89 PRO A N 1
ATOM 615 C CA . PRO A 1 89 ? 4.339 13.914 4.356 1.00 13.74 89 PRO A CA 1
ATOM 616 C C . PRO A 1 89 ? 3.194 14.619 5.080 1.00 13.74 89 PRO A C 1
ATOM 617 O O . PRO A 1 89 ? 2.515 15.470 4.496 1.00 13.67 89 PRO A O 1
ATOM 621 N N . GLY A 1 90 ? 2.984 14.261 6.343 1.00 13.64 90 GLY A N 1
ATOM 622 C CA . GLY A 1 90 ? 1.939 14.883 7.152 1.00 14.19 90 GLY A CA 1
ATOM 623 C C . GLY A 1 90 ? 1.974 16.393 7.078 1.00 14.73 90 GLY A C 1
ATOM 624 O O . GLY A 1 90 ? 3.029 17.005 7.241 1.00 14.46 90 GLY A O 1
ATOM 625 N N . GLU A 1 91 ? 0.816 16.987 6.805 1.00 15.25 91 GLU A N 1
ATOM 626 C CA . GLU A 1 91 ? 0.680 18.437 6.746 1.00 16.18 91 GLU A CA 1
ATOM 627 C C . GLU A 1 91 ? 0.386 18.933 8.150 1.00 16.36 91 GLU A C 1
ATOM 628 O O . GLU A 1 91 ? -0.643 18.593 8.739 1.00 16.03 91 GLU A O 1
ATOM 634 N N . VAL A 1 92 ? 1.304 19.723 8.692 1.00 16.95 92 VAL A N 1
ATOM 635 C CA . VAL A 1 92 ? 1.217 20.161 10.079 1.00 17.65 92 VAL A CA 1
ATOM 636 C C . VAL A 1 92 ? 0.559 21.532 10.179 1.00 18.28 92 VAL A C 1
ATOM 637 O O . VAL A 1 92 ? 0.928 22.465 9.460 1.00 18.31 92 VAL A O 1
ATOM 641 N N . SER A 1 93 ? -0.432 21.632 11.059 1.00 18.88 93 SER A N 1
ATOM 642 C CA . SER A 1 93 ? -1.071 22.904 11.380 1.00 19.59 93 SER A CA 1
ATOM 643 C C . SER A 1 93 ? -1.359 22.981 12.879 1.00 20.09 93 SER A C 1
ATOM 644 O O . SER A 1 93 ? -1.105 22.020 13.614 1.00 20.14 93 SER A O 1
ATOM 647 N N . ASP A 1 94 ? -1.868 24.130 13.326 1.00 20.46 94 ASP A N 1
ATOM 648 C CA . ASP A 1 94 ? -2.213 24.366 14.735 1.00 21.06 94 ASP A CA 1
ATOM 649 C C . ASP A 1 94 ? -1.035 24.151 15.695 1.00 20.93 94 ASP A C 1
ATOM 650 O O . ASP A 1 94 ? -1.200 23.597 16.785 1.00 21.14 94 ASP A O 1
ATOM 655 N N . GLY A 1 95 ? 0.149 24.594 15.276 1.00 20.87 95 GLY A N 1
ATOM 656 C CA . GLY A 1 95 ? 1.357 24.511 16.097 1.00 20.60 95 GLY A CA 1
ATOM 657 C C . GLY A 1 95 ? 1.755 23.099 16.485 1.00 20.31 95 GLY A C 1
ATOM 658 O O . GLY A 1 95 ? 2.166 22.857 17.625 1.00 20.61 95 GLY A O 1
ATOM 659 N N . GLY A 1 96 ? 1.626 22.170 15.539 1.00 19.88 96 GLY A N 1
ATOM 660 C CA . GLY A 1 96 ? 2.002 20.774 15.755 1.00 19.42 96 GLY A CA 1
ATOM 661 C C . GLY A 1 96 ? 0.889 19.895 16.301 1.00 19.10 96 GLY A C 1
ATOM 662 O O . GLY A 1 96 ? 1.119 18.726 16.618 1.00 18.97 96 GLY A O 1
ATOM 663 N N . ARG A 1 97 ? -0.315 20.456 16.401 1.00 18.59 97 ARG A 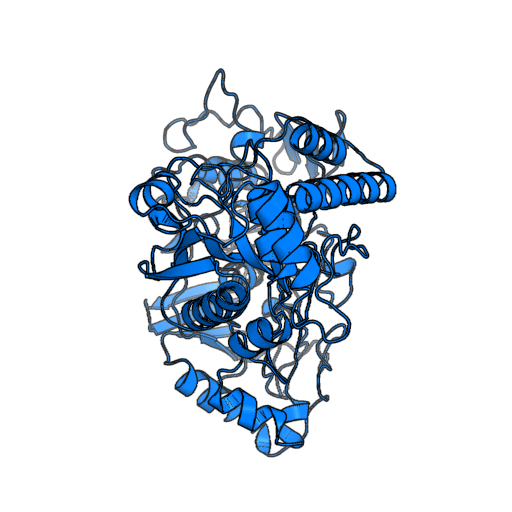N 1
ATOM 664 C CA . ARG A 1 97 ? -1.465 19.751 16.975 1.00 18.27 97 ARG A CA 1
ATOM 665 C C . ARG A 1 97 ? -2.343 19.060 15.937 1.00 17.59 97 ARG A C 1
ATOM 666 O O . ARG A 1 97 ? -3.074 18.132 16.268 1.00 17.63 97 ARG A O 1
ATOM 674 N N . THR A 1 98 ? -2.291 19.517 14.690 1.00 16.64 98 THR A N 1
ATOM 675 C CA . THR A 1 98 ? -3.150 18.960 13.649 1.00 15.89 98 THR A CA 1
ATOM 676 C C . THR A 1 98 ? -2.345 18.433 12.463 1.00 15.02 98 THR A C 1
ATOM 677 O O . THR A 1 98 ? -1.522 19.148 11.881 1.00 14.90 98 THR A O 1
ATOM 681 N N . TRP A 1 99 ? -2.599 17.174 12.120 1.00 13.78 99 TRP A N 1
ATOM 682 C CA . TRP A 1 99 ? -1.853 16.475 11.087 1.00 12.88 99 TRP A CA 1
ATOM 683 C C . TRP A 1 99 ? -2.801 15.934 10.033 1.00 12.68 99 TRP A C 1
ATOM 684 O O . TRP A 1 99 ? -3.706 15.154 10.339 1.00 12.30 99 TRP A O 1
ATOM 695 N N . THR A 1 100 ? -2.584 16.360 8.792 1.00 12.30 100 THR A N 1
ATOM 696 C CA . THR A 1 100 ? -3.437 15.995 7.670 1.00 12.20 100 THR A CA 1
ATOM 697 C C . THR A 1 100 ? -2.663 15.172 6.640 1.00 11.90 100 THR A C 1
ATOM 698 O O . THR A 1 100 ? -1.529 15.507 6.287 1.00 11.96 100 THR A O 1
ATOM 702 N N . TYR A 1 101 ? -3.284 14.089 6.175 1.00 11.61 101 TYR A N 1
ATOM 703 C CA . TYR A 1 101 ? -2.721 13.220 5.141 1.00 11.69 101 TYR A CA 1
ATOM 704 C C . TYR A 1 101 ? -3.721 13.034 4.014 1.00 12.56 101 TYR A C 1
ATOM 705 O O . TYR A 1 101 ? -4.938 13.024 4.239 1.00 12.42 101 TYR A O 1
ATOM 714 N N . ARG A 1 102 ? -3.192 12.877 2.805 1.00 13.05 102 ARG A N 1
ATOM 715 C CA . ARG A 1 102 ? -4.002 12.677 1.610 1.00 14.47 102 ARG A CA 1
ATOM 716 C C . ARG A 1 102 ? -3.604 11.357 0.974 1.00 14.74 102 ARG A C 1
ATOM 717 O O . ARG A 1 102 ? -2.450 11.166 0.590 1.00 14.81 102 ARG A O 1
ATOM 725 N N . LEU A 1 103 ? -4.563 10.443 0.892 1.00 15.28 103 LEU A N 1
ATOM 726 C CA . LEU A 1 103 ? -4.300 9.078 0.455 1.00 16.28 103 LEU A CA 1
ATOM 727 C C . LEU A 1 103 ? -4.275 8.938 -1.059 1.00 16.55 103 LEU A C 1
ATOM 728 O O . LEU A 1 103 ? -5.045 9.594 -1.771 1.00 16.70 103 LEU A O 1
ATOM 733 N N . ARG A 1 104 ? -3.387 8.074 -1.545 1.00 16.77 104 ARG A N 1
ATOM 734 C CA . ARG A 1 104 ? -3.389 7.665 -2.949 1.00 17.23 104 ARG A CA 1
ATOM 735 C C . ARG A 1 104 ? -4.719 6.995 -3.291 1.00 17.66 104 ARG A C 1
ATOM 736 O O . ARG A 1 104 ? -5.295 6.285 -2.465 1.00 17.54 104 ARG A O 1
ATOM 744 N N . ARG A 1 105 ? -5.202 7.238 -4.507 1.00 18.21 105 ARG A N 1
ATOM 745 C CA . ARG A 1 105 ? -6.511 6.753 -4.939 1.00 18.89 105 ARG A CA 1
ATOM 746 C C . ARG A 1 105 ? -6.414 5.372 -5.577 1.00 18.55 105 ARG A C 1
ATOM 747 O O . ARG A 1 105 ? -5.376 5.001 -6.129 1.00 18.73 105 ARG A O 1
ATOM 755 N N . GLY A 1 106 ? -7.505 4.616 -5.495 1.00 18.35 106 GLY A N 1
ATOM 756 C CA . GLY A 1 106 ? -7.635 3.342 -6.201 1.00 18.06 106 GLY A CA 1
ATOM 757 C C . GLY A 1 106 ? -6.799 2.179 -5.698 1.00 17.84 106 GLY A C 1
ATOM 758 O O . GLY A 1 106 ? -6.647 1.180 -6.403 1.00 17.81 106 GLY A O 1
ATOM 759 N N . LEU A 1 107 ? -6.267 2.293 -4.483 1.00 17.48 107 LEU A N 1
ATOM 760 C CA . LEU A 1 107 ? -5.452 1.223 -3.905 1.00 17.06 107 LEU A CA 1
ATOM 761 C C . LEU A 1 107 ? -6.333 0.141 -3.290 1.00 16.53 107 LEU A C 1
ATOM 762 O O . LEU A 1 107 ? -7.458 0.416 -2.869 1.00 16.34 107 LEU A O 1
ATOM 767 N N . ARG A 1 108 ? -5.819 -1.085 -3.250 1.00 15.92 108 ARG A N 1
ATOM 768 C CA . ARG A 1 108 ? -6.630 -2.250 -2.902 1.00 15.66 108 ARG A CA 1
ATOM 769 C C . ARG A 1 108 ? -5.930 -3.218 -1.950 1.00 14.59 108 ARG A C 1
ATOM 770 O O . ARG A 1 108 ? -4.704 -3.342 -1.969 1.00 14.50 108 ARG A O 1
ATOM 778 N N . TYR A 1 109 ? -6.725 -3.894 -1.122 1.00 13.56 109 TYR A N 1
ATOM 779 C CA . TYR A 1 109 ? -6.245 -4.997 -0.292 1.00 12.80 109 TYR A CA 1
ATOM 780 C C . TYR A 1 109 ? -6.119 -6.274 -1.111 1.00 12.92 109 TYR A C 1
ATOM 781 O O . TYR A 1 109 ? -6.567 -6.333 -2.257 1.00 12.70 109 TYR A O 1
ATOM 790 N N . ASP A 1 110 ? -5.537 -7.300 -0.496 1.00 13.17 110 ASP A N 1
ATOM 791 C CA . ASP A 1 110 ? -5.345 -8.611 -1.126 1.00 13.51 110 ASP A CA 1
ATOM 792 C C . ASP A 1 110 ? -6.634 -9.299 -1.596 1.00 13.83 110 ASP A C 1
ATOM 793 O O . ASP A 1 110 ? -6.579 -10.216 -2.417 1.00 13.79 110 ASP A O 1
ATOM 798 N N . ASP A 1 111 ? -7.777 -8.868 -1.062 1.00 13.83 111 ASP A N 1
ATOM 799 C CA . ASP A 1 111 ? -9.075 -9.420 -1.459 1.00 14.12 111 ASP A CA 1
ATOM 800 C C . ASP A 1 111 ? -9.745 -8.597 -2.562 1.00 14.32 111 ASP A C 1
ATOM 801 O O . ASP A 1 111 ? -10.880 -8.880 -2.955 1.00 14.65 111 ASP A O 1
ATOM 806 N N . GLY A 1 112 ? -9.040 -7.577 -3.048 1.00 14.35 112 GLY A N 1
ATOM 807 C CA . GLY A 1 112 ? -9.516 -6.750 -4.156 1.00 14.55 112 GLY A CA 1
ATOM 808 C C . GLY A 1 112 ? -10.353 -5.551 -3.743 1.00 14.69 112 GLY A C 1
ATOM 809 O O . GLY A 1 112 ? -10.711 -4.725 -4.585 1.00 15.05 112 GLY A O 1
ATOM 810 N N . THR A 1 113 ? -10.654 -5.445 -2.450 1.00 14.53 113 THR A N 1
ATOM 811 C CA . THR A 1 113 ? -11.493 -4.359 -1.930 1.00 14.15 113 THR A CA 1
ATOM 812 C C . THR A 1 113 ? -10.678 -3.069 -1.728 1.00 13.97 113 THR A C 1
ATOM 813 O O . THR A 1 113 ? -9.459 -3.132 -1.555 1.00 13.68 113 THR A O 1
ATOM 817 N N . PRO A 1 114 ? -11.342 -1.895 -1.768 1.00 13.71 114 PRO A N 1
ATOM 818 C CA . PRO A 1 114 ? -10.638 -0.611 -1.727 1.00 13.55 114 PRO A CA 1
ATOM 819 C C . PRO A 1 114 ? -10.081 -0.219 -0.360 1.00 13.13 114 PRO A C 1
ATOM 820 O O . PRO A 1 114 ? -10.712 -0.475 0.672 1.00 12.84 114 PRO A O 1
ATOM 824 N N . ILE A 1 115 ? -8.910 0.414 -0.379 1.00 12.78 115 ILE A N 1
ATOM 825 C CA . ILE A 1 115 ? -8.332 1.052 0.800 1.00 12.37 115 ILE A CA 1
ATOM 826 C C . ILE A 1 115 ? -8.826 2.494 0.870 1.00 12.36 115 ILE A C 1
ATOM 827 O O . ILE A 1 115 ? -8.648 3.267 -0.080 1.00 12.03 115 ILE A O 1
ATOM 832 N N . THR A 1 116 ? -9.456 2.849 1.990 1.00 12.02 116 THR A N 1
ATOM 833 C CA . THR A 1 116 ? -9.964 4.205 2.196 1.00 12.22 116 THR A CA 1
ATOM 834 C C . THR A 1 116 ? -9.462 4.783 3.515 1.00 11.82 116 THR A C 1
ATOM 835 O O . THR A 1 116 ? -8.963 4.055 4.378 1.00 11.57 116 THR A O 1
ATOM 839 N N . SER A 1 117 ? -9.606 6.097 3.666 1.00 11.46 117 SER A N 1
ATOM 840 C CA . SER A 1 117 ? -9.213 6.794 4.892 1.00 11.41 117 SER A CA 1
ATOM 841 C C . SER A 1 117 ? -9.937 6.260 6.131 1.00 11.21 117 SER A C 1
ATOM 842 O O . SER A 1 117 ? -9.376 6.261 7.229 1.00 11.31 117 SER A O 1
ATOM 845 N N . ASP A 1 118 ? -11.171 5.791 5.949 1.00 10.86 118 ASP A N 1
ATOM 846 C CA . ASP A 1 118 ? -11.925 5.139 7.025 1.00 10.85 118 ASP A CA 1
ATOM 847 C C . ASP A 1 118 ? -11.161 3.961 7.632 1.00 10.47 118 ASP A C 1
ATOM 848 O O . ASP A 1 118 ? -11.294 3.689 8.823 1.00 9.90 118 ASP A O 1
ATOM 857 N N . ASP A 1 119 ? -10.366 3.275 6.810 1.00 9.75 119 ASP A N 1
ATOM 858 C CA . ASP A 1 119 ? -9.623 2.089 7.249 1.00 9.64 119 ASP A CA 1
ATOM 859 C C . ASP A 1 119 ? -8.416 2.468 8.096 1.00 9.57 119 ASP A C 1
ATOM 860 O O . ASP A 1 119 ? -8.008 1.702 8.978 1.00 9.26 119 ASP A O 1
ATOM 865 N N . VAL A 1 120 ? -7.843 3.638 7.815 1.00 9.12 120 VAL A N 1
ATOM 866 C CA . VAL A 1 120 ? -6.725 4.148 8.601 1.00 9.28 120 VAL A CA 1
ATOM 867 C C . VAL A 1 120 ? -7.246 4.621 9.953 1.00 9.29 120 VAL A C 1
ATOM 868 O O . VAL A 1 120 ? -6.654 4.315 10.991 1.00 9.34 120 VAL A O 1
ATOM 872 N N . ARG A 1 121 ? -8.362 5.347 9.945 1.00 9.21 121 ARG A N 1
ATOM 873 C CA . ARG A 1 121 ? -8.997 5.719 11.200 1.00 9.15 121 ARG A CA 1
ATOM 874 C C . ARG A 1 121 ? -9.355 4.476 12.004 1.00 8.69 121 ARG A C 1
ATOM 875 O O . ARG A 1 121 ? -9.131 4.435 13.216 1.00 8.35 121 ARG A O 1
ATOM 883 N N . HIS A 1 122 ? -9.912 3.469 11.335 1.00 8.45 122 HIS A N 1
ATOM 884 C CA . HIS A 1 122 ? -10.294 2.245 12.028 1.00 7.74 122 HIS A CA 1
ATOM 885 C C . HIS A 1 122 ? -9.097 1.571 12.702 1.00 7.77 122 HIS A C 1
ATOM 886 O O . HIS A 1 122 ? -9.198 1.135 13.849 1.00 7.40 122 HIS A O 1
ATOM 893 N N . ALA A 1 123 ? -7.973 1.507 11.993 1.00 7.51 123 ALA A N 1
ATOM 894 C CA . ALA A 1 123 ? -6.739 0.949 12.546 1.00 7.61 123 ALA A CA 1
ATOM 895 C C . ALA A 1 123 ? -6.309 1.682 13.817 1.00 7.54 123 ALA A C 1
ATOM 896 O O . ALA A 1 123 ? -5.979 1.048 14.826 1.00 7.74 123 ALA A O 1
ATOM 898 N N . VAL A 1 124 ? -6.328 3.010 13.766 1.00 7.85 124 VAL A N 1
ATOM 899 C CA . VAL A 1 124 ? -5.964 3.830 14.917 1.00 8.30 124 VAL A CA 1
ATOM 900 C C . VAL A 1 124 ? -6.964 3.625 16.066 1.00 8.55 124 VAL A C 1
ATOM 901 O O . VAL A 1 124 ? -6.576 3.521 17.231 1.00 8.63 124 VAL A O 1
ATOM 905 N N . GLN A 1 125 ? -8.247 3.545 15.723 1.00 8.49 125 GLN A N 1
ATOM 906 C CA . GLN A 1 125 ? -9.288 3.286 16.715 1.00 8.88 125 GLN A CA 1
ATOM 907 C C . GLN A 1 125 ? -9.104 1.938 17.407 1.00 8.84 125 GLN A C 1
ATOM 908 O O . GLN A 1 125 ? -9.304 1.837 18.620 1.00 8.70 125 GLN A O 1
ATOM 914 N N . ARG A 1 126 ? -8.715 0.915 16.642 1.00 9.12 126 ARG A N 1
ATOM 915 C CA . ARG A 1 126 ? -8.460 -0.429 17.174 1.00 9.22 126 ARG A CA 1
ATOM 916 C C . ARG A 1 126 ? -7.475 -0.438 18.340 1.00 9.04 126 ARG A C 1
ATOM 917 O O . ARG A 1 126 ? -7.631 -1.211 19.286 1.00 9.51 126 ARG A O 1
ATOM 925 N N . VAL A 1 127 ? -6.451 0.407 18.254 1.00 8.84 127 VAL A N 1
ATOM 926 C CA . VAL A 1 127 ? -5.437 0.511 19.306 1.00 9.18 127 VAL A CA 1
ATOM 927 C C . VAL A 1 127 ? -6.070 0.788 20.678 1.00 9.15 127 VAL A C 1
ATOM 928 O O . VAL A 1 127 ? -5.568 0.330 21.710 1.00 8.94 127 VAL A O 1
ATOM 932 N N . PHE A 1 128 ? -7.189 1.513 20.677 1.00 8.94 128 PHE A N 1
ATOM 933 C CA . PHE A 1 128 ? -7.889 1.866 21.914 1.00 8.95 128 PHE A CA 1
ATOM 934 C C . PHE A 1 128 ? -8.561 0.674 22.595 1.00 8.98 128 PHE A C 1
ATOM 935 O O . PHE A 1 128 ? -8.853 0.733 23.790 1.00 9.03 128 PHE A O 1
ATOM 943 N N . ALA A 1 129 ? -8.811 -0.395 21.839 1.00 8.93 129 ALA A N 1
ATOM 944 C CA . ALA A 1 129 ? -9.465 -1.583 22.384 1.00 9.10 129 ALA A CA 1
ATOM 945 C C . ALA A 1 129 ? -8.433 -2.514 23.021 1.00 9.20 129 ALA A C 1
ATOM 946 O O . ALA A 1 129 ? -8.214 -3.632 22.554 1.00 9.32 129 ALA A O 1
ATOM 948 N N . GLN A 1 130 ? -7.812 -2.044 24.100 1.00 9.65 130 GLN A N 1
ATOM 949 C CA . GLN A 1 130 ? -6.742 -2.790 24.768 1.00 9.90 130 GLN A CA 1
ATOM 950 C C . GLN A 1 130 ? -7.218 -4.060 25.477 1.00 10.58 130 GLN A C 1
ATOM 951 O O . GLN A 1 130 ? -6.413 -4.941 25.795 1.00 11.08 130 GLN A O 1
ATOM 957 N N . ASP A 1 131 ? -8.526 -4.154 25.701 1.00 10.90 131 ASP A N 1
ATOM 958 C CA . ASP A 1 131 ? -9.139 -5.368 26.241 1.00 11.75 131 ASP A CA 1
ATOM 959 C C . ASP A 1 131 ? -9.222 -6.505 25.217 1.00 11.85 131 ASP A C 1
ATOM 960 O O . ASP A 1 131 ? -9.284 -7.681 25.589 1.00 12.82 131 ASP A O 1
ATOM 965 N N . VAL A 1 132 ? -9.223 -6.155 23.932 1.00 11.15 132 VAL A N 1
ATOM 966 C CA . VAL A 1 132 ? -9.356 -7.141 22.859 1.00 10.87 132 VAL A CA 1
ATOM 967 C C . VAL A 1 132 ? -8.052 -7.321 22.071 1.00 10.43 132 VAL A C 1
ATOM 968 O O . VAL A 1 132 ? -7.717 -8.444 21.670 1.00 10.44 132 VAL A O 1
ATOM 972 N N . LEU A 1 133 ? -7.325 -6.220 21.873 1.00 9.77 133 LEU A N 1
ATOM 973 C CA . LEU A 1 133 ? -6.149 -6.193 20.993 1.00 9.59 133 LEU A CA 1
ATOM 974 C C . LEU A 1 133 ? -4.840 -5.763 21.678 1.00 9.49 133 LEU A C 1
ATOM 975 O O . LEU A 1 133 ? -4.084 -4.955 21.122 1.00 9.09 133 LEU A O 1
ATOM 980 N N . PRO A 1 134 ? -4.542 -6.312 22.871 1.00 9.51 134 PRO A N 1
ATOM 981 C CA . PRO A 1 134 ? -3.305 -5.898 23.526 1.00 9.75 134 PRO A CA 1
ATOM 982 C C . PRO A 1 134 ? -2.077 -6.446 22.803 1.00 9.71 134 PRO A C 1
ATOM 983 O O . PRO A 1 134 ? -2.179 -7.433 22.067 1.00 9.87 134 PRO A O 1
ATOM 987 N N . GLY A 1 135 ? -0.936 -5.798 23.009 1.00 9.74 135 GLY A N 1
ATOM 988 C CA . GLY A 1 135 ? 0.336 -6.340 22.542 1.00 9.74 135 GLY A CA 1
ATOM 989 C C . GLY A 1 135 ? 1.195 -5.385 21.742 1.00 9.65 135 GLY A C 1
ATOM 990 O O . GLY A 1 135 ? 2.390 -5.620 21.579 1.00 10.07 135 GLY A O 1
ATOM 991 N N . GLY A 1 136 ? 0.592 -4.316 21.228 1.00 9.36 136 GLY A N 1
ATOM 992 C CA . GLY A 1 136 ? 1.316 -3.347 20.407 1.00 9.15 136 GLY A CA 1
ATOM 993 C C . GLY A 1 136 ? 1.464 -1.986 21.061 1.00 8.98 136 GLY A C 1
ATOM 994 O O . GLY A 1 136 ? 0.986 -1.773 22.179 1.00 9.22 136 GLY A O 1
ATOM 995 N N . PRO A 1 137 ? 2.138 -1.052 20.370 1.00 8.96 137 PRO A N 1
ATOM 996 C CA . PRO A 1 137 ? 2.347 0.297 20.905 1.00 9.17 137 PRO A CA 1
ATOM 997 C C . PRO A 1 137 ? 1.049 1.077 21.107 1.00 9.30 137 PRO A C 1
ATOM 998 O O . PRO A 1 137 ? 0.075 0.866 20.380 1.00 9.64 137 PRO A O 1
ATOM 1002 N N . THR A 1 138 ? 1.046 1.970 22.094 1.00 9.37 138 THR A N 1
ATOM 1003 C CA . THR A 1 138 ? -0.155 2.726 22.452 1.00 9.44 138 THR A CA 1
ATOM 1004 C C . THR A 1 138 ? 0.103 4.231 22.537 1.00 9.44 138 THR A C 1
ATOM 1005 O O . THR A 1 138 ? -0.661 4.970 23.171 1.00 9.42 138 THR A O 1
ATOM 1009 N N . TYR A 1 139 ? 1.173 4.688 21.888 1.00 9.28 139 TYR A N 1
ATOM 1010 C CA . TYR A 1 139 ? 1.477 6.121 21.803 1.00 9.53 139 TYR A CA 1
ATOM 1011 C C . TYR A 1 139 ? 0.296 6.967 21.323 1.00 9.61 139 TYR A C 1
ATOM 1012 O O . TYR A 1 139 ? 0.137 8.115 21.738 1.00 10.01 139 TYR A O 1
ATOM 1021 N N . LEU A 1 140 ? -0.525 6.397 20.447 1.00 9.48 140 LEU A N 1
ATOM 1022 C CA . LEU A 1 140 ? -1.645 7.136 19.866 1.00 9.68 140 LEU A CA 1
ATOM 1023 C C . LEU A 1 140 ? -2.758 7.475 20.859 1.00 9.72 140 LEU A C 1
ATOM 1024 O O . LEU A 1 140 ? -3.476 8.458 20.672 1.00 9.93 140 LEU A O 1
ATOM 1029 N N . ILE A 1 141 ? -2.895 6.671 21.911 1.00 9.67 141 ILE A N 1
ATOM 1030 C CA . ILE A 1 141 ? -4.012 6.821 22.847 1.00 9.77 141 ILE A CA 1
ATOM 1031 C C . ILE A 1 141 ? -4.023 8.185 23.565 1.00 10.26 141 ILE A C 1
ATOM 1032 O O . ILE A 1 141 ? -4.995 8.924 23.435 1.00 10.62 141 ILE A O 1
ATOM 1037 N N . PRO A 1 142 ? -2.949 8.541 24.304 1.00 10.61 142 PRO A N 1
ATOM 1038 C CA . PRO A 1 142 ? -2.993 9.874 24.934 1.00 10.79 142 PRO A CA 1
ATOM 1039 C C . PRO A 1 142 ? -3.049 11.045 23.947 1.00 10.88 142 PRO A C 1
ATOM 1040 O O . PRO A 1 142 ? -3.566 12.114 24.288 1.00 11.41 142 PRO A O 1
ATOM 1044 N N . LEU A 1 143 ? -2.527 10.846 22.740 1.00 10.92 143 LEU A N 1
ATOM 1045 C CA . LEU A 1 143 ? -2.523 11.902 21.731 1.00 11.20 143 LEU A CA 1
ATOM 1046 C C . LEU A 1 143 ? -3.896 12.149 21.110 1.00 11.33 143 LEU A C 1
ATOM 1047 O O . LEU A 1 143 ? -4.146 13.227 20.569 1.00 11.54 143 LEU A O 1
ATOM 1052 N N . LEU A 1 144 ? -4.782 11.158 21.189 1.00 11.19 144 LEU A N 1
ATOM 1053 C CA . LEU A 1 144 ? -6.086 11.253 20.518 1.00 11.66 144 LEU A CA 1
ATOM 1054 C C . LEU A 1 144 ? -7.305 11.138 21.435 1.00 12.18 144 LEU A C 1
ATOM 1055 O O . LEU A 1 144 ? -8.421 11.467 21.027 1.00 12.65 144 LEU A O 1
ATOM 1060 N N . ASP A 1 145 ? -7.097 10.682 22.665 1.00 12.10 145 ASP A N 1
ATOM 1061 C CA . ASP A 1 145 ? -8.203 10.481 23.600 1.00 12.57 145 ASP A CA 1
ATOM 1062 C C . ASP A 1 145 ? -8.612 11.775 24.302 1.00 13.22 145 ASP A C 1
ATOM 1063 O O . ASP A 1 145 ? -7.761 12.552 24.750 1.00 13.65 145 ASP A O 1
ATOM 1068 N N . ASP A 1 146 ? -9.921 11.988 24.400 1.00 13.52 146 ASP A N 1
ATOM 1069 C CA . ASP A 1 146 ? -10.479 13.070 25.194 1.00 14.23 146 ASP A CA 1
ATOM 1070 C C . 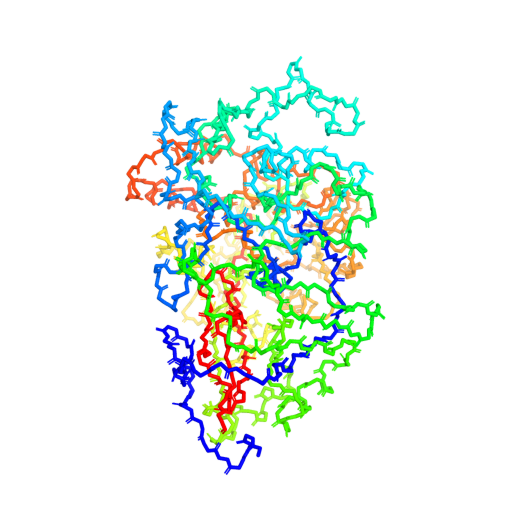ASP A 1 146 ? -10.730 12.550 26.611 1.00 14.52 146 ASP A C 1
ATOM 1071 O O . ASP A 1 146 ? -11.609 11.712 26.814 1.00 14.42 146 ASP A O 1
ATOM 1076 N N . PRO A 1 147 ? -9.951 13.035 27.598 1.00 15.22 147 PRO A N 1
ATOM 1077 C CA . PRO A 1 147 ? -10.124 12.599 28.989 1.00 15.70 147 PRO A CA 1
ATOM 1078 C C . PRO A 1 147 ? -11.524 12.874 29.542 1.00 16.12 147 PRO A C 1
ATOM 1079 O O . PRO A 1 147 ? -11.969 12.169 30.445 1.00 16.49 147 PRO A O 1
ATOM 1083 N N . GLU A 1 148 ? -12.194 13.890 28.997 1.00 16.40 148 GLU A N 1
ATOM 1084 C CA . GLU A 1 148 ? -13.547 14.265 29.417 1.00 17.11 148 GLU A CA 1
ATOM 1085 C C . GLU A 1 148 ? -14.613 13.414 28.728 1.00 16.34 148 GLU A C 1
ATOM 1086 O O . GLU A 1 148 ? -15.778 13.419 29.129 1.00 16.48 148 GLU A O 1
ATOM 1092 N N . ARG A 1 149 ? -14.211 12.690 27.685 1.00 15.26 149 ARG A N 1
ATOM 1093 C CA . ARG A 1 149 ? -15.127 11.840 26.928 1.00 14.50 149 ARG A CA 1
ATOM 1094 C C . ARG A 1 149 ? -14.346 10.662 26.339 1.00 13.65 149 ARG A C 1
ATOM 1095 O O . ARG A 1 149 ? -14.117 10.615 25.130 1.00 13.20 149 ARG A O 1
ATOM 1103 N N . PRO A 1 150 ? -13.915 9.716 27.200 1.00 13.04 150 PRO A N 1
ATOM 1104 C CA . PRO A 1 150 ? -13.013 8.639 26.782 1.00 12.69 150 PRO A CA 1
ATOM 1105 C C . PRO A 1 150 ? -13.568 7.786 25.650 1.00 12.14 150 PRO A C 1
ATOM 1106 O O . PRO A 1 150 ? -14.763 7.480 25.623 1.00 12.12 150 PRO A O 1
ATOM 1110 N N . TYR A 1 151 ? -12.696 7.427 24.713 1.00 11.14 151 TYR A N 1
ATOM 1111 C CA . TYR A 1 151 ? -13.082 6.582 23.594 1.00 10.39 151 TYR A CA 1
ATOM 1112 C C . TYR A 1 151 ? -12.848 5.117 23.963 1.00 10.26 151 TYR A C 1
ATOM 1113 O O . TYR A 1 151 ? -11.720 4.740 24.297 1.00 10.15 151 TYR A O 1
ATOM 1122 N N . PRO A 1 152 ? -13.916 4.295 23.924 1.00 10.34 152 PRO A N 1
ATOM 1123 C CA . PRO A 1 152 ? -13.815 2.906 24.374 1.00 10.39 152 PRO A CA 1
ATOM 1124 C C . PRO A 1 152 ? -13.398 1.899 23.295 1.00 10.37 152 PRO A C 1
ATOM 1125 O O . PRO A 1 152 ? -13.493 0.688 23.517 1.00 10.34 152 PRO A O 1
ATOM 1129 N N . GLY A 1 153 ? -12.942 2.385 22.144 1.00 9.79 153 GLY A N 1
ATOM 1130 C CA . GLY A 1 153 ? -12.577 1.494 21.045 1.00 9.65 153 GLY A CA 1
ATOM 1131 C C . GLY A 1 153 ? -13.753 1.197 20.129 1.00 9.62 153 GLY A C 1
ATOM 1132 O O . GLY A 1 153 ? -14.910 1.434 20.499 1.00 9.60 153 GLY A O 1
ATOM 1133 N N . PRO A 1 154 ? -13.469 0.649 18.934 1.00 9.38 154 PRO A N 1
ATOM 1134 C CA . PRO A 1 154 ? -14.467 0.519 17.873 1.00 9.58 154 PRO A CA 1
ATOM 1135 C C . PRO A 1 154 ? -15.448 -0.644 18.029 1.00 9.99 154 PRO A C 1
ATOM 1136 O O . PRO A 1 154 ? -16.363 -0.779 17.209 1.00 10.57 154 PRO A O 1
ATOM 1140 N N . TYR A 1 155 ? -15.254 -1.477 19.049 1.00 10.11 155 TYR A N 1
ATOM 1141 C CA . TYR A 1 155 ? -16.161 -2.602 19.303 1.00 10.59 155 TYR A CA 1
ATOM 1142 C C . TYR A 1 155 ? -17.242 -2.230 20.314 1.00 10.94 155 TYR A C 1
ATOM 1143 O O . TYR A 1 155 ? -18.332 -2.804 20.302 1.00 12.04 155 TYR A O 1
ATOM 1152 N N . ARG A 1 156 ? -16.932 -1.255 21.167 1.00 10.45 156 ARG A N 1
ATOM 1153 C CA . ARG A 1 156 ? -17.845 -0.807 22.219 1.00 10.30 156 ARG A CA 1
ATOM 1154 C C . ARG A 1 156 ? -18.710 0.384 21.808 1.00 10.64 156 ARG A C 1
ATOM 1155 O O . ARG A 1 156 ? -19.719 0.678 22.454 1.00 10.00 156 ARG A O 1
ATOM 1163 N N . THR A 1 157 ? -18.306 1.072 20.745 1.00 11.20 157 THR A N 1
ATOM 1164 C CA . THR A 1 157 ? -19.122 2.115 20.132 1.00 12.39 157 THR A CA 1
ATOM 1165 C C . THR A 1 157 ? -18.833 2.187 18.636 1.00 13.11 157 THR A C 1
ATOM 1166 O O . THR A 1 157 ? -17.709 1.911 18.200 1.00 13.44 157 THR A O 1
ATOM 1170 N N . ASP A 1 158 ? -19.847 2.541 17.852 1.00 14.15 158 ASP A N 1
ATOM 1171 C CA . ASP A 1 158 ? -19.654 2.735 16.416 1.00 15.18 158 ASP A CA 1
ATOM 1172 C C . ASP A 1 158 ? -19.476 4.209 16.054 1.00 15.16 158 ASP A C 1
ATOM 1173 O O . ASP A 1 158 ? -19.303 4.551 14.882 1.00 15.66 158 ASP A O 1
ATOM 1178 N N . GLU A 1 159 ? -19.507 5.077 17.062 1.00 15.01 159 GLU A N 1
ATOM 1179 C CA . GLU A 1 159 ? -19.170 6.477 16.846 1.00 15.09 159 GLU A CA 1
ATOM 1180 C C . GLU A 1 159 ? -17.659 6.611 16.687 1.00 14.82 159 GLU A C 1
ATOM 1181 O O . GLU A 1 159 ? -16.902 6.161 17.548 1.00 14.14 159 GLU A O 1
ATOM 1187 N N . PRO A 1 160 ? -17.211 7.201 15.567 1.00 14.83 160 PRO A N 1
ATOM 1188 C CA . PRO A 1 160 ? -15.779 7.374 15.364 1.00 14.87 160 PRO A CA 1
ATOM 1189 C C . PRO A 1 160 ? -15.107 8.221 16.437 1.00 14.80 160 PRO A C 1
ATOM 1190 O O . PRO A 1 160 ? -15.753 9.036 17.101 1.00 14.62 160 PRO A O 1
ATOM 1194 N N . LEU A 1 161 ? -13.807 8.001 16.600 1.00 14.54 161 LEU A N 1
ATOM 1195 C CA . LEU A 1 161 ? -12.965 8.825 17.445 1.00 14.75 161 LEU A CA 1
ATOM 1196 C C . LEU A 1 161 ? -13.084 10.278 16.979 1.00 14.60 161 LEU A C 1
ATOM 1197 O O . LEU A 1 161 ? -12.899 10.577 15.799 1.00 14.51 161 LEU A O 1
ATOM 1202 N N . ARG A 1 162 ? -13.418 11.170 17.904 1.00 14.49 162 ARG A N 1
ATOM 1203 C CA . ARG A 1 162 ? -13.755 12.549 17.546 1.00 14.52 162 ARG A CA 1
ATOM 1204 C C . ARG A 1 162 ? -12.557 13.396 17.151 1.00 14.11 162 ARG A C 1
ATOM 1205 O O . ARG A 1 162 ? -12.706 14.462 16.544 1.00 14.22 162 ARG A O 1
ATOM 1213 N N . SER A 1 163 ? -11.373 12.904 17.493 1.00 13.42 163 SER A N 1
ATOM 1214 C CA . SER A 1 163 ? -10.122 13.565 17.162 1.00 12.86 163 SER A CA 1
ATOM 1215 C C . SER A 1 163 ? -9.594 13.126 15.800 1.00 12.73 163 SER A C 1
ATOM 1216 O O . SER A 1 163 ? -8.550 13.601 15.360 1.00 12.95 163 SER A O 1
ATOM 1219 N N . VAL A 1 164 ? -10.298 12.208 15.140 1.00 12.17 164 VAL A N 1
ATOM 1220 C CA . VAL A 1 164 ? -9.880 11.747 13.817 1.00 12.07 164 VAL A CA 1
ATOM 1221 C C . VAL A 1 164 ? -10.996 11.987 12.803 1.00 12.53 164 VAL A C 1
ATOM 1222 O O . VAL A 1 164 ? -12.074 11.397 12.900 1.00 12.61 164 VAL A O 1
ATOM 1226 N N . LEU A 1 165 ? -10.730 12.866 11.840 1.00 12.50 165 LEU A N 1
ATOM 1227 C CA . LEU A 1 165 ? -11.714 13.191 10.811 1.00 13.32 165 LEU A CA 1
ATOM 1228 C C . LEU A 1 165 ? -11.373 12.551 9.475 1.00 13.32 165 LEU A C 1
ATOM 1229 O O . LEU A 1 165 ? -10.203 12.418 9.118 1.00 12.84 165 LEU A O 1
ATOM 1234 N N . THR A 1 166 ? -12.409 12.155 8.741 1.00 13.66 166 THR A N 1
ATOM 1235 C CA . THR A 1 166 ? -12.254 11.645 7.385 1.00 14.12 166 THR A CA 1
ATOM 1236 C C . THR A 1 166 ? -13.214 12.383 6.442 1.00 14.83 166 THR A C 1
ATOM 1237 O O . THR A 1 166 ? -14.245 11.827 6.049 1.00 14.86 166 THR A O 1
ATOM 1241 N N . PRO A 1 167 ? -12.877 13.643 6.077 1.00 15.42 167 PRO A N 1
ATOM 1242 C CA . PRO A 1 167 ? -13.786 14.458 5.251 1.00 15.77 167 PRO A CA 1
ATOM 1243 C C . PRO A 1 167 ? -14.151 13.822 3.905 1.00 16.13 167 PRO A C 1
ATOM 1244 O O . PRO A 1 167 ? -15.234 14.082 3.385 1.00 16.46 167 PRO A O 1
ATOM 1248 N N . ASP A 1 168 ? -13.255 13.012 3.347 1.00 16.08 168 ASP A N 1
ATOM 1249 C CA . ASP A 1 168 ? -13.606 12.119 2.241 1.00 16.31 168 ASP A CA 1
ATOM 1250 C C . ASP A 1 168 ? -12.815 10.808 2.314 1.00 16.19 168 ASP A C 1
ATOM 1251 O O . ASP A 1 168 ? -12.014 10.612 3.237 1.00 15.81 168 ASP A O 1
ATOM 1256 N N . GLU A 1 169 ? -13.031 9.923 1.342 1.00 16.26 169 GLU A N 1
ATOM 1257 C CA . GLU A 1 169 ? -12.418 8.589 1.351 1.00 16.68 169 GLU A CA 1
ATOM 1258 C C . GLU A 1 169 ? -10.894 8.604 1.180 1.00 16.14 169 GLU A C 1
ATOM 1259 O O . GLU A 1 169 ? -10.239 7.576 1.369 1.00 16.24 169 GLU A O 1
ATOM 1270 N N . HIS A 1 170 ? -10.339 9.767 0.836 1.00 15.62 170 HIS A N 1
ATOM 1271 C CA . HIS A 1 170 ? -8.904 9.892 0.579 1.00 15.38 170 HIS A CA 1
ATOM 1272 C C . HIS A 1 170 ? -8.227 10.977 1.420 1.00 14.51 170 HIS A C 1
ATOM 1273 O O . HIS A 1 170 ? -7.132 11.439 1.089 1.00 14.34 170 HIS A O 1
ATOM 1280 N N . THR A 1 171 ? -8.873 11.364 2.516 1.00 13.87 171 THR A N 1
ATOM 1281 C CA . THR A 1 171 ? -8.336 12.386 3.408 1.00 13.35 171 THR A CA 1
ATOM 1282 C C . THR A 1 171 ? -8.535 11.980 4.860 1.00 13.03 171 THR A C 1
ATOM 1283 O O . THR A 1 171 ? -9.602 11.495 5.240 1.00 13.19 171 THR A O 1
ATOM 1287 N N . ILE A 1 172 ? -7.497 12.173 5.666 1.00 12.40 172 ILE A N 1
ATOM 1288 C CA . ILE A 1 172 ? -7.585 11.915 7.096 1.00 11.99 172 ILE A CA 1
ATOM 1289 C C . ILE A 1 172 ? -6.909 13.034 7.884 1.00 11.76 172 ILE A C 1
ATOM 1290 O O . ILE A 1 172 ? -5.817 13.495 7.522 1.00 11.99 172 ILE A O 1
ATOM 1295 N N . VAL A 1 173 ? -7.585 13.489 8.938 1.00 11.70 173 VAL A N 1
ATOM 1296 C CA . VAL A 1 173 ? -7.100 14.587 9.774 1.00 11.75 173 VAL A CA 1
ATOM 1297 C C . VAL A 1 173 ? -7.024 14.141 11.232 1.00 11.76 173 VAL A C 1
ATOM 1298 O O . VAL A 1 173 ? -8.019 13.685 11.798 1.00 11.99 173 VAL A O 1
ATOM 1302 N N . PHE A 1 174 ? -5.840 14.272 11.830 1.00 11.77 174 PHE A N 1
ATOM 1303 C CA . PHE A 1 174 ? -5.638 13.938 13.239 1.00 11.56 174 PHE A CA 1
ATOM 1304 C C . PHE A 1 174 ? -5.535 15.214 14.075 1.00 12.03 174 PHE A C 1
ATOM 1305 O O . PHE A 1 174 ? -4.620 16.017 13.887 1.00 12.30 174 PHE A O 1
ATOM 1313 N N . ARG A 1 175 ? -6.479 15.394 14.995 1.00 12.65 175 ARG A N 1
ATOM 1314 C CA . ARG A 1 175 ? -6.480 16.547 15.890 1.00 13.30 175 ARG A CA 1
ATOM 1315 C C . ARG A 1 175 ? -5.955 16.114 17.252 1.00 13.17 175 ARG A C 1
ATOM 1316 O O . ARG A 1 175 ? -6.688 15.538 18.057 1.00 12.97 175 ARG A O 1
ATOM 1324 N N . LEU A 1 176 ? -4.680 16.395 17.497 1.00 13.16 176 LEU A N 1
ATOM 1325 C CA . LEU A 1 176 ? -3.996 15.894 18.686 1.00 13.41 176 LEU A CA 1
ATOM 1326 C C . LEU A 1 176 ? -4.319 16.705 19.931 1.00 13.54 176 LEU A C 1
ATOM 1327 O O . LEU A 1 176 ? -4.685 17.876 19.841 1.00 13.49 176 LEU A O 1
ATOM 1332 N N . THR A 1 177 ? -4.179 16.069 21.091 1.00 13.75 177 THR A N 1
ATOM 1333 C CA . THR A 1 177 ? -4.450 16.706 22.379 1.00 14.06 177 THR A CA 1
ATOM 1334 C C . THR A 1 177 ? -3.326 17.653 22.798 1.00 14.39 177 THR A C 1
ATOM 1335 O O . THR A 1 177 ? -3.487 18.446 23.728 1.00 14.84 177 THR A O 1
ATOM 1339 N N . ARG A 1 178 ? -2.190 17.555 22.109 1.00 14.60 178 ARG A N 1
ATOM 1340 C CA . ARG A 1 178 ? -0.996 18.344 22.406 1.00 14.76 178 ARG A CA 1
ATOM 1341 C C . ARG A 1 178 ? -0.100 18.336 21.168 1.00 14.11 178 ARG A C 1
ATOM 1342 O O . ARG A 1 178 ? -0.248 17.461 20.316 1.00 14.21 178 ARG A O 1
ATOM 1350 N N . PRO A 1 179 ? 0.820 19.314 21.049 1.00 13.78 179 PRO A N 1
ATOM 1351 C CA . PRO A 1 179 ? 1.754 19.271 19.925 1.00 13.30 179 PRO A CA 1
ATOM 1352 C C . PRO A 1 179 ? 2.607 18.001 19.960 1.00 12.89 179 PRO A C 1
ATOM 1353 O O . PRO A 1 179 ? 3.026 17.565 21.033 1.00 12.92 179 PRO A O 1
ATOM 1357 N N . PHE A 1 180 ? 2.837 17.410 18.792 1.00 12.27 180 PHE A N 1
ATOM 1358 C CA . PHE A 1 180 ? 3.676 16.222 18.699 1.00 11.99 180 PHE A CA 1
ATOM 1359 C C . PHE A 1 180 ? 4.489 16.227 17.409 1.00 11.82 180 PHE A C 1
ATOM 1360 O O . PHE A 1 180 ? 3.997 15.843 16.346 1.00 12.25 180 PHE A O 1
ATOM 1368 N N . SER A 1 181 ? 5.747 16.648 17.530 1.00 11.71 181 SER A N 1
ATOM 1369 C CA . SER A 1 181 ? 6.645 16.829 16.389 1.00 11.61 181 SER A CA 1
ATOM 1370 C C . SER A 1 181 ? 6.849 15.555 15.561 1.00 11.31 181 SER A C 1
ATOM 1371 O O . SER A 1 181 ? 7.093 15.625 14.357 1.00 11.62 181 SER A O 1
ATOM 1374 N N . ASP A 1 182 ? 6.732 14.399 16.212 1.00 10.91 182 ASP A N 1
ATOM 1375 C CA . ASP A 1 182 ? 7.131 13.125 15.607 1.00 10.64 182 ASP A CA 1
ATOM 1376 C C . ASP A 1 182 ? 5.979 12.289 15.038 1.00 10.25 182 ASP A C 1
ATOM 1377 O O . ASP A 1 182 ? 6.104 11.069 14.899 1.00 10.04 182 ASP A O 1
ATOM 1382 N N . PHE A 1 183 ? 4.870 12.934 14.680 1.00 9.80 183 PHE A N 1
ATOM 1383 C CA . PHE A 1 183 ? 3.678 12.174 14.290 1.00 9.45 183 PHE A CA 1
ATOM 1384 C C . PHE A 1 183 ? 3.842 11.294 13.038 1.00 9.19 183 PHE A C 1
ATOM 1385 O O . PHE A 1 183 ? 3.262 10.205 12.966 1.00 9.23 183 PHE A O 1
ATOM 1393 N N . ASP A 1 184 ? 4.634 11.744 12.061 1.00 8.96 184 ASP A N 1
ATOM 1394 C CA . ASP A 1 184 ? 4.898 10.922 10.872 1.00 8.76 184 ASP A CA 1
ATOM 1395 C C . ASP A 1 184 ? 5.475 9.551 11.261 1.00 8.58 184 ASP A C 1
ATOM 1396 O O . ASP A 1 184 ? 5.244 8.549 10.580 1.00 9.20 184 ASP A O 1
ATOM 1401 N N . HIS A 1 185 ? 6.243 9.524 12.349 1.00 8.76 185 HIS A N 1
ATOM 1402 C CA . HIS A 1 185 ? 6.821 8.279 12.856 1.00 8.79 185 HIS A CA 1
ATOM 1403 C C . HIS A 1 185 ? 5.748 7.329 13.355 1.00 8.80 185 HIS A C 1
ATOM 1404 O O . HIS A 1 185 ? 5.806 6.126 13.093 1.00 9.15 185 HIS A O 1
ATOM 1411 N N . LEU A 1 186 ? 4.760 7.875 14.060 1.00 9.34 186 LEU A N 1
ATOM 1412 C CA . LEU A 1 186 ? 3.643 7.068 14.539 1.00 9.46 186 LEU A CA 1
ATOM 1413 C C . LEU A 1 186 ? 2.832 6.511 13.376 1.00 9.76 186 LEU A C 1
ATOM 1414 O O . LEU A 1 186 ? 2.324 5.394 13.450 1.00 10.14 186 LEU A O 1
ATOM 1419 N N . MET A 1 187 ? 2.747 7.281 12.293 1.00 9.89 187 MET A N 1
ATOM 1420 C CA . MET A 1 187 ? 2.015 6.850 11.108 1.00 10.27 187 MET A CA 1
ATOM 1421 C C . MET A 1 187 ? 2.794 5.843 10.266 1.00 10.58 187 MET A C 1
ATOM 1422 O O . MET A 1 187 ? 2.269 5.325 9.282 1.00 11.05 187 MET A O 1
ATOM 1427 N N . ALA A 1 188 ? 4.040 5.575 10.660 1.00 10.49 188 ALA A N 1
ATOM 1428 C CA . ALA A 1 188 ? 4.896 4.606 9.978 1.00 10.58 188 ALA A CA 1
ATOM 1429 C C . ALA A 1 188 ? 4.907 3.251 10.686 1.00 10.72 188 ALA A C 1
ATOM 1430 O O . ALA A 1 188 ? 5.557 2.309 10.226 1.00 11.28 188 ALA A O 1
ATOM 1432 N N . GLN A 1 189 ? 4.174 3.158 11.793 1.00 10.37 189 GLN A N 1
ATOM 1433 C CA . GLN A 1 189 ? 4.136 1.941 12.601 1.00 9.80 189 GLN A CA 1
ATOM 1434 C C . GLN A 1 189 ? 2.985 1.028 12.167 1.00 9.69 189 GLN A C 1
ATOM 1435 O O . GLN A 1 189 ? 1.939 1.522 11.754 1.00 9.80 189 GLN A O 1
ATOM 1441 N N . PRO A 1 190 ? 3.183 -0.305 12.229 1.00 9.42 190 PRO A N 1
ATOM 1442 C CA . PRO A 1 190 ? 2.137 -1.232 11.758 1.00 9.20 190 PRO A CA 1
ATOM 1443 C C . PRO A 1 190 ? 0.777 -1.126 12.461 1.00 8.82 190 PRO A C 1
ATOM 1444 O O . PRO A 1 190 ? -0.237 -1.523 11.882 1.00 8.80 190 PRO A O 1
ATOM 1448 N N . CYS A 1 191 ? 0.738 -0.588 13.679 1.00 8.77 191 CYS A N 1
ATOM 1449 C CA . CYS A 1 191 ? -0.547 -0.370 14.347 1.00 8.63 191 CYS A CA 1
ATOM 1450 C C . CYS A 1 191 ? -1.385 0.724 13.667 1.00 8.85 191 CYS A C 1
ATOM 1451 O O . CYS A 1 191 ? -2.565 0.880 13.975 1.00 9.22 191 CYS A O 1
ATOM 1454 N N . ALA A 1 192 ? -0.773 1.467 12.743 1.00 8.70 192 ALA A N 1
ATOM 1455 C CA . ALA A 1 192 ? -1.476 2.483 11.960 1.00 8.57 192 ALA A CA 1
ATOM 1456 C C . ALA A 1 192 ? -1.692 2.073 10.495 1.00 8.54 192 ALA A C 1
ATOM 1457 O O . ALA A 1 192 ? -2.214 2.860 9.698 1.00 8.80 192 ALA A O 1
ATOM 1459 N N . ALA A 1 193 ? -1.294 0.851 10.142 1.00 8.04 193 ALA A N 1
ATOM 1460 C CA . ALA A 1 193 ? -1.616 0.284 8.827 1.00 8.26 193 ALA A CA 1
ATOM 1461 C C . ALA A 1 193 ? -3.125 0.053 8.717 1.00 8.35 193 ALA A C 1
ATOM 1462 O O . ALA A 1 193 ? -3.740 -0.476 9.644 1.00 8.61 193 ALA A O 1
ATOM 1464 N N . PRO A 1 194 ? -3.729 0.436 7.576 1.00 8.29 194 PRO A N 1
ATOM 1465 C CA . PRO A 1 194 ? -5.188 0.370 7.491 1.00 8.37 194 PRO A CA 1
ATOM 1466 C C . PRO A 1 194 ? -5.756 -1.028 7.721 1.00 8.63 194 PRO A C 1
ATOM 1467 O O . PRO A 1 194 ? -5.186 -2.025 7.273 1.00 8.84 194 PRO A O 1
ATOM 1471 N N . VAL A 1 195 ? -6.879 -1.072 8.437 1.00 8.42 195 VAL A N 1
ATOM 1472 C CA . VAL A 1 195 ? -7.634 -2.297 8.664 1.00 8.64 195 VAL A CA 1
ATOM 1473 C C . VAL A 1 195 ? -9.079 -1.951 8.329 1.00 8.73 195 VAL A C 1
ATOM 1474 O O . VAL A 1 195 ? -9.661 -1.078 8.974 1.00 9.08 195 VAL A O 1
ATOM 1478 N N . PRO A 1 196 ? -9.656 -2.614 7.307 1.00 9.05 196 PRO A N 1
ATOM 1479 C CA . PRO A 1 196 ? -11.043 -2.296 6.973 1.00 9.50 196 PRO A CA 1
ATOM 1480 C C . PRO A 1 196 ? -11.986 -2.947 7.979 1.00 9.80 196 PRO A C 1
ATOM 1481 O O . PRO A 1 196 ? -11.866 -4.144 8.254 1.00 9.53 196 PRO A O 1
ATOM 1485 N N . ARG A 1 197 ? -12.904 -2.155 8.530 1.00 10.27 197 ARG A N 1
ATOM 1486 C CA . ARG A 1 197 ? -13.825 -2.643 9.561 1.00 10.99 197 ARG A CA 1
ATOM 1487 C C . ARG A 1 197 ? -14.569 -3.909 9.113 1.00 10.60 197 ARG A C 1
ATOM 1488 O O . ARG A 1 197 ? -14.771 -4.832 9.912 1.00 10.53 197 ARG A O 1
ATOM 1503 N N . ARG A 1 198 ? -14.940 -3.964 7.831 1.00 10.50 198 ARG A N 1
ATOM 1504 C CA . ARG A 1 198 ? -15.638 -5.128 7.267 1.00 10.76 198 ARG A CA 1
ATOM 1505 C C . ARG A 1 198 ? -14.926 -6.474 7.474 1.00 10.89 198 ARG A C 1
ATOM 1506 O O . ARG A 1 198 ? -15.581 -7.515 7.558 1.00 11.06 198 ARG A O 1
ATOM 1514 N N . SER A 1 199 ? -13.594 -6.448 7.542 1.00 10.88 199 SER A N 1
ATOM 1515 C CA . SER A 1 199 ? -12.795 -7.670 7.688 1.00 11.17 199 SER A CA 1
ATOM 1516 C C . SER A 1 199 ? -12.190 -7.811 9.078 1.00 11.25 199 SER A C 1
ATOM 1517 O O . SER A 1 199 ? -11.436 -8.749 9.336 1.00 11.26 199 SER A O 1
ATOM 1520 N N . ASP A 1 200 ? -12.520 -6.880 9.966 1.00 11.13 200 ASP A N 1
ATOM 1521 C CA . ASP A 1 200 ? -11.934 -6.871 11.306 1.00 11.18 200 ASP A CA 1
ATOM 1522 C C . ASP A 1 200 ? -12.628 -7.856 12.245 1.00 11.34 200 ASP A C 1
ATOM 1523 O O . ASP A 1 200 ? -13.664 -7.545 12.845 1.00 11.41 200 ASP A O 1
ATOM 1528 N N . THR A 1 201 ? -12.027 -9.036 12.372 1.00 11.36 201 THR A N 1
ATOM 1529 C CA . THR A 1 201 ? -12.516 -10.096 13.250 1.00 11.76 201 THR A CA 1
ATOM 1530 C C . THR A 1 201 ? -11.989 -9.961 14.691 1.00 11.66 201 THR A C 1
ATOM 1531 O O . THR A 1 201 ? -12.029 -10.920 15.469 1.00 12.14 201 THR A O 1
ATOM 1535 N N . GLY A 1 202 ? -11.491 -8.775 15.039 1.00 11.79 202 GLY A N 1
ATOM 1536 C CA . GLY A 1 202 ? -11.095 -8.466 16.417 1.00 11.73 202 GLY A CA 1
ATOM 1537 C C . GLY A 1 202 ? -9.965 -9.330 16.946 1.00 12.03 202 GLY A C 1
ATOM 1538 O O . GLY A 1 202 ? -8.875 -9.353 16.376 1.00 12.12 202 GLY A O 1
ATOM 1539 N N . ALA A 1 203 ? -10.234 -10.049 18.036 1.00 12.12 203 ALA A N 1
ATOM 1540 C CA . ALA A 1 203 ? -9.238 -10.912 18.678 1.00 12.28 203 ALA A CA 1
ATOM 1541 C C . ALA A 1 203 ? -8.665 -11.965 17.729 1.00 12.37 203 ALA A C 1
ATOM 1542 O O . ALA A 1 203 ? -7.565 -12.477 17.955 1.00 12.52 203 ALA A O 1
ATOM 1544 N N . ASP A 1 204 ? -9.419 -12.282 16.677 1.00 12.67 204 ASP A N 1
ATOM 1545 C CA . ASP A 1 204 ? -9.035 -13.318 15.718 1.00 13.22 204 ASP A CA 1
ATOM 1546 C C . ASP A 1 204 ? -8.406 -12.772 14.435 1.00 12.75 204 ASP A C 1
ATOM 1547 O O . ASP A 1 204 ? -8.132 -13.543 13.510 1.00 13.01 204 ASP A O 1
ATOM 1552 N N . TYR A 1 205 ? -8.173 -11.460 14.378 1.00 11.92 205 TYR A N 1
ATOM 1553 C CA . TYR A 1 205 ? -7.723 -10.817 13.140 1.00 11.30 205 TYR A CA 1
ATOM 1554 C C . TYR A 1 205 ? -6.419 -11.401 12.591 1.00 11.64 205 TYR A C 1
ATOM 1555 O O . TYR A 1 205 ? -6.268 -11.545 11.379 1.00 11.44 205 TYR A O 1
ATOM 1564 N N . GLY A 1 206 ? -5.494 -11.742 13.487 1.00 11.91 206 GLY A N 1
ATOM 1565 C CA . GLY A 1 206 ? -4.202 -12.317 13.099 1.00 13.16 206 GLY A CA 1
ATOM 1566 C C . GLY A 1 206 ? -4.294 -13.637 12.354 1.00 13.88 206 GLY A C 1
ATOM 1567 O O . GLY A 1 206 ? -3.360 -14.025 11.651 1.00 14.10 206 GLY A O 1
ATOM 1568 N N . ARG A 1 207 ? -5.423 -14.326 12.506 1.00 14.46 207 ARG A N 1
ATOM 1569 C CA . ARG A 1 207 ? -5.652 -15.619 11.853 1.00 15.58 207 ARG A CA 1
ATOM 1570 C C . ARG A 1 207 ? -5.993 -15.470 10.370 1.00 15.21 207 ARG A C 1
ATOM 1571 O O . ARG A 1 207 ? -5.905 -16.433 9.601 1.00 15.34 207 ARG A O 1
ATOM 1579 N N . ASP A 1 208 ? -6.396 -14.263 9.980 1.00 15.05 208 ASP A N 1
ATOM 1580 C CA . ASP A 1 208 ? -6.733 -13.957 8.593 1.00 15.21 208 ASP A CA 1
ATOM 1581 C C . ASP A 1 208 ? -6.704 -12.440 8.374 1.00 14.61 208 ASP A C 1
ATOM 1582 O O . ASP A 1 208 ? -7.746 -11.829 8.120 1.00 14.87 208 ASP A O 1
ATOM 1587 N N . PRO A 1 209 ? -5.510 -11.820 8.483 1.00 13.81 209 PRO A N 1
ATOM 1588 C CA . PRO A 1 209 ? -5.469 -10.368 8.327 1.00 13.41 209 PRO A CA 1
ATOM 1589 C C . PRO A 1 209 ? -5.458 -9.962 6.860 1.00 13.12 209 PRO A C 1
ATOM 1590 O O . PRO A 1 209 ? -4.939 -10.703 6.013 1.00 13.70 209 PRO A O 1
ATOM 1594 N N . ARG A 1 210 ? -6.031 -8.802 6.561 1.00 12.36 210 ARG A N 1
ATOM 1595 C CA . ARG A 1 210 ? -5.909 -8.237 5.226 1.00 12.18 210 ARG A CA 1
ATOM 1596 C C . ARG A 1 210 ? -4.493 -7.711 5.030 1.00 11.73 210 ARG A C 1
ATOM 1597 O O . ARG A 1 210 ? -3.808 -7.356 5.997 1.00 11.72 210 ARG A O 1
ATOM 1605 N N . SER A 1 211 ? -4.058 -7.689 3.775 1.00 10.92 211 SER A N 1
ATOM 1606 C CA . SER A 1 211 ? -2.760 -7.151 3.409 1.00 10.52 211 SER A CA 1
ATOM 1607 C C . SER A 1 211 ? -2.925 -6.005 2.434 1.00 10.15 211 SER A C 1
ATOM 1608 O O . SER A 1 211 ? -3.665 -6.122 1.457 1.00 10.30 211 SER A O 1
ATOM 1613 N N . SER A 1 212 ? -2.230 -4.903 2.695 1.00 9.44 212 SER A N 1
ATOM 1614 C CA . SER A 1 212 ? -2.143 -3.807 1.737 1.00 8.97 212 SER A CA 1
ATOM 1615 C C . SER A 1 212 ? -0.756 -3.756 1.098 1.00 8.97 212 SER A C 1
ATOM 1616 O O . SER A 1 212 ? -0.512 -2.959 0.191 1.00 9.52 212 SER A O 1
ATOM 1619 N N . GLY A 1 213 ? 0.143 -4.610 1.582 1.00 8.86 213 GLY A N 1
ATOM 1620 C CA . GLY A 1 213 ? 1.509 -4.667 1.070 1.00 8.59 213 GLY A CA 1
ATOM 1621 C C . GLY A 1 213 ? 1.660 -5.628 -0.094 1.00 8.83 213 GLY A C 1
ATOM 1622 O O . GLY A 1 213 ? 0.684 -6.241 -0.531 1.00 8.89 213 GLY A O 1
ATOM 1623 N N . PRO A 1 214 ? 2.891 -5.762 -0.614 1.00 8.63 214 PRO A N 1
ATOM 1624 C CA . PRO A 1 214 ? 3.169 -6.644 -1.755 1.00 8.87 214 PRO A CA 1
ATOM 1625 C C . PRO A 1 214 ? 2.987 -8.134 -1.485 1.00 9.13 214 PRO A C 1
ATOM 1626 O O . PRO A 1 214 ? 2.896 -8.915 -2.437 1.00 8.88 214 PRO A O 1
ATOM 1630 N N . TYR A 1 215 ? 2.949 -8.524 -0.211 1.00 9.31 215 TYR A N 1
ATOM 1631 C CA . TYR A 1 215 ? 2.770 -9.925 0.163 1.00 9.41 215 TYR A CA 1
ATOM 1632 C C . TYR A 1 215 ? 1.621 -10.100 1.134 1.00 9.98 215 TYR A C 1
ATOM 1633 O O . TYR A 1 215 ? 1.231 -9.165 1.835 1.00 10.08 215 TYR A O 1
ATOM 1642 N N . ARG A 1 216 ? 1.080 -11.309 1.151 1.00 10.68 216 ARG A N 1
ATOM 1643 C CA . ARG A 1 216 ? 0.058 -11.686 2.108 1.00 11.22 216 ARG A CA 1
ATOM 1644 C C . ARG A 1 216 ? 0.437 -13.020 2.741 1.00 11.45 216 ARG A C 1
ATOM 1645 O O . ARG A 1 216 ? 1.246 -13.774 2.186 1.00 11.22 216 ARG A O 1
ATOM 1653 N N . VAL A 1 217 ? -0.144 -13.303 3.904 1.00 11.77 217 VAL A N 1
ATOM 1654 C CA . VAL A 1 217 ? 0.085 -14.564 4.596 1.00 12.48 217 VAL A CA 1
ATOM 1655 C C . VAL A 1 217 ? -0.570 -15.710 3.821 1.00 12.78 217 VAL A C 1
ATOM 1656 O O . VAL A 1 217 ? -1.785 -15.706 3.604 1.00 13.10 217 VAL A O 1
ATOM 1660 N N . ALA A 1 218 ? 0.242 -16.677 3.397 1.00 13.11 218 ALA A N 1
ATOM 1661 C CA . ALA A 1 218 ? -0.262 -17.872 2.721 1.00 13.43 218 ALA A CA 1
ATOM 1662 C C . ALA A 1 218 ? -0.542 -18.976 3.734 1.00 13.73 218 ALA A C 1
ATOM 1663 O O . ALA A 1 218 ? -1.543 -19.695 3.628 1.00 13.77 218 ALA A O 1
ATOM 1665 N N . ARG A 1 219 ? 0.348 -19.105 4.715 1.00 13.46 219 ARG A N 1
ATOM 1666 C CA . ARG A 1 219 ? 0.195 -20.093 5.771 1.00 13.81 219 ARG A CA 1
ATOM 1667 C C . ARG A 1 219 ? 1.046 -19.725 6.975 1.00 13.53 219 ARG A C 1
ATOM 1668 O O . ARG A 1 219 ? 2.190 -19.308 6.828 1.00 12.99 219 ARG A O 1
ATOM 1676 N N . HIS A 1 220 ? 0.466 -19.872 8.162 1.00 13.71 220 HIS A N 1
ATOM 1677 C CA . HIS A 1 220 ? 1.206 -19.759 9.407 1.00 13.94 220 HIS A CA 1
ATOM 1678 C C . HIS A 1 220 ? 0.949 -21.021 10.216 1.00 14.38 220 HIS A C 1
ATOM 1679 O O . HIS A 1 220 ? -0.201 -21.336 10.538 1.00 14.53 220 HIS A O 1
ATOM 1686 N N . GLU A 1 221 ? 2.016 -21.756 10.509 1.00 14.75 221 GLU A N 1
ATOM 1687 C CA . GLU A 1 221 ? 1.936 -22.898 11.405 1.00 15.46 221 GLU A CA 1
ATOM 1688 C C . GLU A 1 221 ? 2.726 -22.540 12.656 1.00 15.17 221 GLU A C 1
ATOM 1689 O O . GLU A 1 221 ? 3.951 -22.440 12.596 1.00 15.03 221 GLU A O 1
ATOM 1695 N N . PRO A 1 222 ? 2.030 -22.321 13.788 1.00 15.33 222 PRO A N 1
ATOM 1696 C CA . PRO A 1 222 ? 2.686 -21.870 15.016 1.00 15.17 222 PRO A CA 1
ATOM 1697 C C . PRO A 1 222 ? 3.945 -22.663 15.356 1.00 15.23 222 PRO A C 1
ATOM 1698 O O . PRO A 1 222 ? 3.957 -23.897 15.253 1.00 15.28 222 PRO A O 1
ATOM 1702 N N . ASP A 1 223 ? 5.003 -21.931 15.714 1.00 15.08 223 ASP A N 1
ATOM 1703 C CA . ASP A 1 223 ? 6.297 -22.494 16.108 1.00 15.25 223 ASP A CA 1
ATOM 1704 C C . ASP A 1 223 ? 6.978 -23.317 15.011 1.00 14.64 223 ASP A C 1
ATOM 1705 O O . ASP A 1 223 ? 7.925 -24.055 15.285 1.00 14.96 223 ASP A O 1
ATOM 1710 N N . THR A 1 224 ? 6.512 -23.176 13.772 1.00 13.91 224 THR A N 1
ATOM 1711 C CA . THR A 1 224 ? 6.987 -24.034 12.688 1.00 13.40 224 THR A CA 1
ATOM 1712 C C . THR A 1 224 ? 7.364 -23.265 11.420 1.00 12.72 224 THR A C 1
ATOM 1713 O O . THR A 1 224 ? 8.512 -23.332 10.964 1.00 12.43 224 THR A O 1
ATOM 1717 N N . LEU A 1 225 ? 6.405 -22.544 10.848 1.00 12.10 225 LEU A N 1
ATOM 1718 C CA . LEU A 1 225 ? 6.657 -21.820 9.607 1.00 11.93 225 LEU A CA 1
ATOM 1719 C C . LEU A 1 225 ? 5.690 -20.668 9.368 1.00 11.27 225 LEU A C 1
ATOM 1720 O O . LEU A 1 225 ? 4.594 -20.618 9.938 1.00 11.08 225 LEU A O 1
ATOM 1725 N N . LEU A 1 226 ? 6.118 -19.747 8.511 1.00 10.68 226 LEU A N 1
ATOM 1726 C CA . LEU A 1 226 ? 5.269 -18.683 8.006 1.00 10.37 226 LEU A CA 1
ATOM 1727 C C . LEU A 1 226 ? 5.637 -18.475 6.549 1.00 10.52 226 LEU A C 1
ATOM 1728 O O . LEU A 1 226 ? 6.786 -18.156 6.231 1.00 10.51 226 LEU A O 1
ATOM 1733 N N . HIS A 1 227 ? 4.665 -18.686 5.668 1.00 10.54 227 HIS A N 1
ATOM 1734 C CA . HIS A 1 227 ? 4.872 -18.523 4.235 1.00 10.80 227 HIS A CA 1
ATOM 1735 C C . HIS A 1 227 ? 4.075 -17.335 3.731 1.00 10.66 227 HIS A C 1
ATOM 1736 O O . HIS A 1 227 ? 2.889 -17.186 4.057 1.00 10.64 227 HIS A O 1
ATOM 1743 N N . LEU A 1 228 ? 4.745 -16.492 2.951 1.00 10.37 228 LEU A N 1
ATOM 1744 C CA . LEU A 1 228 ? 4.138 -15.324 2.336 1.00 10.34 228 LEU A CA 1
ATOM 1745 C C . LEU A 1 228 ? 4.139 -15.474 0.825 1.00 10.50 228 LEU A C 1
ATOM 1746 O O . LEU A 1 228 ? 5.134 -15.895 0.231 1.00 10.19 228 LEU A O 1
ATOM 1751 N N . GLU A 1 229 ? 3.009 -15.132 0.216 1.00 10.60 229 GLU A N 1
ATOM 1752 C CA . GLU A 1 229 ? 2.871 -15.129 -1.241 1.00 11.18 229 GLU A CA 1
ATOM 1753 C C . GLU A 1 229 ? 2.574 -13.710 -1.711 1.00 10.99 229 GLU A C 1
ATOM 1754 O O . GLU A 1 229 ? 2.229 -12.850 -0.905 1.00 10.91 229 GLU A O 1
ATOM 1760 N N . ARG A 1 230 ? 2.706 -13.463 -3.011 1.00 11.14 230 ARG A N 1
ATOM 1761 C CA . ARG A 1 230 ? 2.406 -12.150 -3.560 1.00 11.14 230 ARG A CA 1
ATOM 1762 C C . ARG A 1 230 ? 0.945 -11.762 -3.349 1.00 11.20 230 ARG A C 1
ATOM 1763 O O . ARG A 1 230 ? 0.039 -12.596 -3.455 1.00 11.68 230 ARG A O 1
ATOM 1771 N N . ASN A 1 231 ? 0.742 -10.490 -3.031 1.00 11.38 231 ASN A N 1
ATOM 1772 C CA . ASN A 1 231 ? -0.580 -9.889 -3.000 1.00 11.66 231 ASN A CA 1
ATOM 1773 C C . ASN A 1 231 ? -0.932 -9.481 -4.434 1.00 12.15 231 ASN A C 1
ATOM 1774 O O . ASN A 1 231 ? -0.329 -8.555 -4.977 1.00 12.04 231 ASN A O 1
ATOM 1779 N N . PRO A 1 232 ? -1.915 -10.167 -5.048 1.00 12.87 232 PRO A N 1
ATOM 1780 C CA . PRO A 1 232 ? -2.188 -9.933 -6.472 1.00 13.16 232 PRO A CA 1
ATOM 1781 C C . PRO A 1 232 ? -2.766 -8.550 -6.784 1.00 13.35 232 PRO A C 1
ATOM 1782 O O . PRO A 1 232 ? -2.765 -8.135 -7.947 1.00 13.67 232 PRO A O 1
ATOM 1786 N N . HIS A 1 233 ? -3.233 -7.840 -5.757 1.00 13.27 233 HIS A N 1
ATOM 1787 C CA . HIS A 1 233 ? -3.845 -6.525 -5.945 1.00 13.31 233 HIS A CA 1
ATOM 1788 C C . HIS A 1 233 ? -2.942 -5.353 -5.566 1.00 13.30 233 HIS A C 1
ATOM 1789 O O . HIS A 1 233 ? -3.318 -4.190 -5.740 1.00 13.09 233 HIS A O 1
ATOM 1796 N N . TRP A 1 234 ? -1.755 -5.656 -5.045 1.00 12.98 234 TRP A N 1
ATOM 1797 C CA . TRP A 1 234 ? -0.770 -4.618 -4.765 1.00 13.06 234 TRP A CA 1
ATOM 1798 C C . TRP A 1 234 ? -0.238 -4.071 -6.089 1.00 13.52 234 TRP A C 1
ATOM 1799 O O . TRP A 1 234 ? 0.059 -4.837 -7.004 1.00 13.87 234 TRP A O 1
ATOM 1810 N N . ASP A 1 235 ? -0.140 -2.748 -6.178 1.00 14.05 235 ASP A N 1
ATOM 1811 C CA . ASP A 1 235 ? 0.220 -2.073 -7.421 1.00 14.82 235 ASP A CA 1
ATOM 1812 C C . ASP A 1 235 ? 1.590 -1.421 -7.307 1.00 14.92 235 ASP A C 1
ATOM 1813 O O . ASP A 1 235 ? 1.755 -0.376 -6.674 1.00 14.70 235 ASP A O 1
ATOM 1818 N N . ARG A 1 236 ? 2.559 -2.058 -7.954 1.00 15.18 236 ARG A N 1
ATOM 1819 C CA . ARG A 1 236 ? 3.953 -1.626 -7.979 1.00 15.96 236 ARG A CA 1
ATOM 1820 C C . ARG A 1 236 ? 4.124 -0.143 -8.333 1.00 15.96 236 ARG A C 1
ATOM 1821 O O . ARG A 1 236 ? 4.958 0.552 -7.748 1.00 15.94 236 ARG A O 1
ATOM 1829 N N . ALA A 1 237 ? 3.317 0.338 -9.278 1.00 16.38 237 ALA A N 1
ATOM 1830 C CA . ALA A 1 237 ? 3.397 1.722 -9.752 1.00 16.78 237 ALA A CA 1
ATOM 1831 C C . ALA A 1 237 ? 2.989 2.748 -8.696 1.00 16.80 237 ALA A C 1
ATOM 1832 O O . ALA A 1 237 ? 3.300 3.937 -8.828 1.00 17.41 237 ALA A O 1
ATOM 1834 N N . THR A 1 238 ? 2.304 2.285 -7.651 1.00 16.39 238 THR A N 1
ATOM 1835 C CA . THR A 1 238 ? 1.796 3.166 -6.595 1.00 16.01 238 THR A CA 1
ATOM 1836 C C . THR A 1 238 ? 2.640 3.125 -5.322 1.00 15.54 238 THR A C 1
ATOM 1837 O O . THR A 1 238 ? 2.346 3.830 -4.356 1.00 15.65 238 THR A O 1
ATOM 1841 N N . ASP A 1 239 ? 3.683 2.300 -5.327 1.00 15.09 239 ASP A N 1
ATOM 1842 C CA . ASP A 1 239 ? 4.480 2.074 -4.126 1.00 14.36 239 ASP A CA 1
ATOM 1843 C C . ASP A 1 239 ? 5.911 2.576 -4.318 1.00 14.55 239 ASP A C 1
ATOM 1844 O O . ASP A 1 239 ? 6.676 1.966 -5.066 1.00 14.68 239 ASP A O 1
ATOM 1849 N N . PRO A 1 240 ? 6.273 3.690 -3.644 1.00 14.57 240 PRO A N 1
ATOM 1850 C CA . PRO A 1 240 ? 7.615 4.269 -3.756 1.00 14.56 240 PRO A CA 1
ATOM 1851 C C . PRO A 1 240 ? 8.659 3.616 -2.841 1.00 14.49 240 PRO A C 1
ATOM 1852 O O . PRO A 1 240 ? 9.827 4.022 -2.856 1.00 15.24 240 PRO A O 1
ATOM 1856 N N . ILE A 1 241 ? 8.240 2.623 -2.058 1.00 13.86 241 ILE A N 1
ATOM 1857 C CA . ILE A 1 241 ? 9.089 2.025 -1.020 1.00 13.43 241 ILE A CA 1
ATOM 1858 C C . ILE A 1 241 ? 9.573 0.616 -1.386 1.00 12.90 241 ILE A C 1
ATOM 1859 O O . ILE A 1 241 ? 10.754 0.291 -1.217 1.00 12.98 241 ILE A O 1
ATOM 1864 N N . ARG A 1 242 ? 8.661 -0.207 -1.898 1.00 11.84 242 ARG A N 1
ATOM 1865 C CA . ARG A 1 242 ? 8.852 -1.656 -1.929 1.00 11.30 242 ARG A CA 1
ATOM 1866 C C . ARG A 1 242 ? 9.109 -2.238 -3.321 1.00 10.94 242 ARG A C 1
ATOM 1867 O O . ARG A 1 242 ? 8.240 -2.155 -4.191 1.00 11.05 242 ARG A O 1
ATOM 1875 N N . PRO A 1 243 ? 10.302 -2.835 -3.533 1.00 10.71 243 PRO A N 1
ATOM 1876 C CA . PRO A 1 243 ? 10.593 -3.468 -4.827 1.00 10.62 243 PRO A CA 1
ATOM 1877 C C . PRO A 1 243 ? 9.955 -4.842 -5.045 1.00 10.41 243 PRO A C 1
ATOM 1878 O O . PRO A 1 243 ? 9.885 -5.302 -6.183 1.00 10.38 243 PRO A O 1
ATOM 1882 N N . ALA A 1 244 ? 9.522 -5.504 -3.969 1.00 9.67 244 ALA A N 1
ATOM 1883 C CA . ALA A 1 244 ? 8.845 -6.807 -4.043 1.00 9.50 244 ALA A CA 1
ATOM 1884 C C . ALA A 1 244 ? 9.480 -7.776 -5.042 1.00 9.46 244 ALA A C 1
ATOM 1885 O O . ALA A 1 244 ? 8.833 -8.240 -5.985 1.00 9.64 244 ALA A O 1
ATOM 1887 N N . LEU A 1 245 ? 10.750 -8.090 -4.818 1.00 9.06 245 LEU A N 1
ATOM 1888 C CA . LEU A 1 245 ? 11.494 -8.939 -5.749 1.00 8.91 245 LEU A CA 1
ATOM 1889 C C . LEU A 1 245 ? 11.154 -10.436 -5.679 1.00 9.16 245 LEU A C 1
ATOM 1890 O O . LEU A 1 245 ? 10.852 -11.036 -6.707 1.00 9.20 245 LEU A O 1
ATOM 1895 N N . PRO A 1 246 ? 11.192 -11.052 -4.480 1.00 9.27 246 PRO A N 1
ATOM 1896 C CA . PRO A 1 246 ? 10.919 -12.494 -4.480 1.00 9.52 246 PRO A CA 1
ATOM 1897 C C . PRO A 1 246 ? 9.464 -12.824 -4.802 1.00 9.71 246 PRO A C 1
ATOM 1898 O O . PRO A 1 246 ? 8.567 -12.028 -4.518 1.00 9.37 246 PRO A O 1
ATOM 1902 N N . ASP A 1 247 ? 9.239 -13.990 -5.398 1.00 9.99 247 ASP A N 1
ATOM 1903 C CA . ASP A 1 247 ? 7.881 -14.462 -5.642 1.00 10.76 247 ASP A CA 1
ATOM 1904 C C . ASP A 1 247 ? 7.253 -15.001 -4.361 1.00 10.70 247 ASP A C 1
ATOM 1905 O O . ASP A 1 247 ? 6.034 -15.041 -4.231 1.00 11.46 247 ASP A O 1
ATOM 1910 N N . ARG A 1 248 ? 8.096 -15.423 -3.422 1.00 10.64 248 ARG A N 1
ATOM 1911 C CA . ARG A 1 248 ? 7.632 -16.069 -2.204 1.00 10.51 248 ARG A CA 1
ATOM 1912 C C . ARG A 1 248 ? 8.639 -15.815 -1.090 1.00 10.07 248 ARG A C 1
ATOM 1913 O O . ARG A 1 248 ? 9.833 -15.651 -1.344 1.00 9.41 248 ARG A O 1
ATOM 1921 N N . VAL A 1 249 ? 8.142 -15.767 0.142 1.00 10.03 249 VAL A N 1
ATOM 1922 C CA . VAL A 1 249 ? 8.991 -15.637 1.318 1.00 10.24 249 VAL A CA 1
ATOM 1923 C C . VAL A 1 249 ? 8.617 -16.762 2.277 1.00 10.19 249 VAL A C 1
ATOM 1924 O O . VAL A 1 249 ? 7.447 -16.918 2.632 1.00 10.36 249 VAL A O 1
ATOM 1928 N N . GLU A 1 250 ? 9.603 -17.562 2.662 1.00 9.78 250 GLU A N 1
ATOM 1929 C CA . GLU A 1 250 ? 9.370 -18.681 3.564 1.00 9.94 250 GLU A CA 1
ATOM 1930 C C . GLU A 1 250 ? 10.212 -18.526 4.821 1.00 9.64 250 GLU A C 1
ATOM 1931 O O . GLU A 1 250 ? 11.446 -18.540 4.760 1.00 9.58 250 GLU A O 1
ATOM 1937 N N . LEU A 1 251 ? 9.531 -18.362 5.952 1.00 9.19 251 LEU A N 1
ATOM 1938 C CA . LEU A 1 251 ? 10.176 -18.277 7.252 1.00 8.92 251 LEU A CA 1
ATOM 1939 C C . LEU A 1 251 ? 10.108 -19.620 7.975 1.00 8.92 251 LEU A C 1
ATOM 1940 O O . LEU A 1 251 ? 9.016 -20.156 8.194 1.00 9.26 251 LEU A O 1
ATOM 1945 N N . THR A 1 252 ? 11.276 -20.151 8.337 1.00 8.78 252 THR A N 1
ATOM 1946 C CA . THR A 1 252 ? 11.384 -21.333 9.192 1.00 9.00 252 THR A CA 1
ATOM 1947 C C . THR A 1 252 ? 11.558 -20.854 10.629 1.00 8.89 252 THR A C 1
ATOM 1948 O O . THR A 1 252 ? 12.414 -20.013 10.908 1.00 8.76 252 THR A O 1
ATOM 1952 N N . ILE A 1 253 ? 10.736 -21.402 11.524 1.00 9.18 253 ILE A N 1
ATOM 1953 C CA . ILE A 1 253 ? 10.605 -20.920 12.900 1.00 9.52 253 ILE A CA 1
ATOM 1954 C C . ILE A 1 253 ? 11.007 -21.981 13.924 1.00 10.07 253 ILE A C 1
ATOM 1955 O O . ILE A 1 253 ? 10.738 -23.169 13.736 1.00 10.62 253 ILE A O 1
ATOM 1960 N N . GLY A 1 254 ? 11.651 -21.543 15.004 1.00 10.27 254 GLY A N 1
ATOM 1961 C CA . GLY A 1 254 ? 11.806 -22.378 16.201 1.00 11.16 254 GLY A CA 1
ATOM 1962 C C . GLY A 1 254 ? 13.140 -23.059 16.427 1.00 11.61 254 GLY A C 1
ATOM 1963 O O . GLY A 1 254 ? 13.271 -23.872 17.342 1.00 12.36 254 GLY A O 1
ATOM 1964 N N . LEU A 1 255 ? 14.136 -22.722 15.613 1.00 11.47 255 LEU A N 1
ATOM 1965 C CA . LEU A 1 255 ? 15.466 -23.316 15.760 1.00 11.51 255 LEU A CA 1
ATOM 1966 C C . LEU A 1 255 ? 16.225 -22.784 16.968 1.00 11.18 255 LEU A C 1
ATOM 1967 O O . LEU A 1 255 ? 16.134 -21.601 17.304 1.00 11.48 255 LEU A O 1
ATOM 1972 N N . ASP A 1 256 ? 16.993 -23.667 17.602 1.00 10.51 256 ASP A N 1
ATOM 1973 C CA . ASP A 1 256 ? 17.986 -23.262 18.588 1.00 10.39 256 ASP A CA 1
ATOM 1974 C C . ASP A 1 256 ? 18.892 -22.219 17.932 1.00 10.08 256 ASP A C 1
ATOM 1975 O O . ASP A 1 256 ? 19.184 -22.321 16.744 1.00 10.31 256 ASP A O 1
ATOM 1980 N N . VAL A 1 257 ? 19.328 -21.223 18.701 1.00 9.75 257 VAL A N 1
ATOM 1981 C CA . VAL A 1 257 ? 20.093 -20.111 18.132 1.00 9.54 257 VAL A CA 1
ATOM 1982 C C . VAL A 1 257 ? 21.411 -20.534 17.470 1.00 9.22 257 VAL A C 1
ATOM 1983 O O . VAL A 1 257 ? 21.805 -19.955 16.459 1.00 9.08 257 VAL A O 1
ATOM 1987 N N . ASP A 1 258 ? 22.084 -21.541 18.021 1.00 8.78 258 ASP A N 1
ATOM 1988 C CA . ASP A 1 258 ? 23.336 -22.008 17.421 1.00 8.77 258 ASP A CA 1
ATOM 1989 C C . ASP A 1 258 ? 23.099 -22.881 16.201 1.00 8.65 258 ASP A C 1
ATOM 1990 O O . ASP A 1 258 ? 23.861 -22.814 15.236 1.00 8.83 258 ASP A O 1
ATOM 1995 N N . VAL A 1 259 ? 22.043 -23.693 16.254 1.00 8.45 259 VAL A N 1
ATOM 1996 C CA . VAL A 1 259 ? 21.558 -24.445 15.095 1.00 8.24 259 VAL A CA 1
ATOM 1997 C C . VAL A 1 259 ? 21.258 -23.477 13.946 1.00 8.04 259 VAL A C 1
ATOM 1998 O O . VAL A 1 259 ? 21.677 -23.700 12.805 1.00 8.18 259 VAL A O 1
ATOM 2002 N N . LEU A 1 260 ? 20.541 -22.399 14.260 1.00 8.10 260 LEU A N 1
ATOM 2003 C CA . LEU A 1 260 ? 20.220 -21.365 13.281 1.00 8.17 260 LEU A CA 1
ATOM 2004 C C . LEU A 1 260 ? 21.471 -20.809 12.594 1.00 8.24 260 LEU A C 1
ATOM 2005 O O . LEU A 1 260 ? 21.543 -20.785 11.366 1.00 8.49 260 LEU A O 1
ATOM 2010 N N . ASP A 1 261 ? 22.448 -20.368 13.387 1.00 8.14 261 ASP A N 1
ATOM 2011 C CA . ASP A 1 261 ? 23.681 -19.799 12.841 1.00 8.36 261 ASP A CA 1
ATOM 2012 C C . ASP A 1 261 ? 24.402 -20.782 11.924 1.00 8.44 261 ASP A C 1
ATOM 2013 O O . ASP A 1 261 ? 24.886 -20.400 10.856 1.00 8.46 261 ASP A O 1
ATOM 2018 N N . ALA A 1 262 ? 24.496 -22.039 12.355 1.00 8.50 262 ALA A N 1
ATOM 2019 C CA . ALA A 1 262 ? 25.204 -23.058 11.578 1.00 8.70 262 ALA A CA 1
ATOM 2020 C C . ALA A 1 262 ? 24.545 -23.281 10.223 1.00 8.93 262 ALA A C 1
ATOM 2021 O O . ALA A 1 262 ? 25.222 -23.354 9.203 1.00 9.41 262 ALA A O 1
ATOM 2023 N N . ARG A 1 263 ? 23.219 -23.370 10.218 1.00 9.06 263 ARG A N 1
ATOM 2024 C CA . ARG A 1 263 ? 22.481 -23.644 8.994 1.00 9.41 263 ARG A CA 1
ATOM 2025 C C . ARG A 1 263 ? 22.427 -22.421 8.074 1.00 9.36 263 ARG A C 1
ATOM 2026 O O . ARG A 1 263 ? 22.433 -22.560 6.850 1.00 9.79 263 ARG A O 1
ATOM 2034 N N . LEU A 1 264 ? 22.402 -21.232 8.669 1.00 9.03 264 LEU A N 1
ATOM 2035 C CA . LEU A 1 264 ? 22.500 -19.983 7.917 1.00 8.90 264 LEU A CA 1
ATOM 2036 C C . LEU A 1 264 ? 23.848 -19.887 7.193 1.00 9.34 264 LEU A C 1
ATOM 2037 O O . LEU A 1 264 ? 23.900 -19.636 5.981 1.00 9.22 264 LEU A O 1
ATOM 2042 N N . ILE A 1 265 ? 24.934 -20.085 7.938 1.00 9.39 265 ILE A N 1
ATOM 2043 C CA . ILE A 1 265 ? 26.282 -20.003 7.363 1.00 9.94 265 ILE A CA 1
ATOM 2044 C C . ILE A 1 265 ? 26.504 -21.086 6.297 1.00 10.15 265 ILE A C 1
ATOM 2045 O O . ILE A 1 265 ? 27.187 -20.846 5.297 1.00 10.01 265 ILE A O 1
ATOM 2050 N N . ALA A 1 266 ? 25.882 -22.249 6.492 1.00 10.46 266 ALA A N 1
ATOM 2051 C CA . ALA A 1 266 ? 25.918 -23.347 5.513 1.00 10.57 266 ALA A CA 1
ATOM 2052 C C . ALA A 1 266 ? 25.103 -23.064 4.243 1.00 11.03 266 ALA A C 1
ATOM 2053 O O . ALA A 1 266 ? 25.233 -23.781 3.250 1.00 11.25 266 ALA A O 1
ATOM 2055 N N . GLY A 1 267 ? 24.249 -22.045 4.285 1.00 10.78 267 GLY A N 1
ATOM 2056 C CA . GLY A 1 267 ? 23.451 -21.650 3.124 1.00 10.48 267 GLY A CA 1
ATOM 2057 C C . GLY A 1 267 ? 22.072 -22.278 3.020 1.00 10.49 267 GLY A C 1
ATOM 2058 O O . GLY A 1 267 ? 21.389 -22.106 2.010 1.00 10.71 267 GLY A O 1
ATOM 2059 N N . GLU A 1 268 ? 21.649 -22.995 4.064 1.00 10.21 268 GLU A N 1
ATOM 2060 C CA . GLU A 1 268 ? 20.320 -23.621 4.084 1.00 10.51 268 GLU A CA 1
ATOM 2061 C C . GLU A 1 268 ? 19.213 -22.582 4.253 1.00 10.09 268 GLU A C 1
ATOM 2062 O O . GLU A 1 268 ? 18.065 -22.802 3.850 1.00 10.46 268 GLU A O 1
ATOM 2073 N N . PHE A 1 269 ? 19.572 -21.457 4.857 1.00 9.88 269 PHE A N 1
ATOM 2074 C CA . PHE A 1 269 ? 18.697 -20.294 4.940 1.00 9.30 269 PHE A CA 1
ATOM 2075 C C . PHE A 1 269 ? 19.456 -19.098 4.404 1.00 9.11 269 PHE A C 1
ATOM 2076 O O . PHE A 1 269 ? 20.682 -19.058 4.474 1.00 9.26 269 PHE A O 1
ATOM 2084 N N . ASP A 1 270 ? 18.726 -18.131 3.866 1.00 8.59 270 ASP A N 1
ATOM 2085 C CA . ASP A 1 270 ? 19.351 -16.976 3.242 1.00 8.04 270 ASP A CA 1
ATOM 2086 C C . ASP A 1 270 ? 19.760 -15.927 4.264 1.00 7.79 270 ASP A C 1
ATOM 2087 O O . ASP A 1 270 ? 20.888 -15.432 4.237 1.00 7.58 270 ASP A O 1
ATOM 2092 N N . ILE A 1 271 ? 18.827 -15.604 5.160 1.00 7.44 271 ILE A N 1
ATOM 2093 C CA . ILE A 1 271 ? 18.957 -14.513 6.121 1.00 7.39 271 ILE A CA 1
ATOM 2094 C C . ILE A 1 271 ? 18.223 -14.864 7.413 1.00 7.28 271 ILE A C 1
ATOM 2095 O O . ILE A 1 271 ? 17.161 -15.487 7.379 1.00 7.24 271 ILE A O 1
ATOM 2100 N N . ASN A 1 272 ? 18.805 -14.465 8.544 1.00 6.83 272 ASN A N 1
ATOM 2101 C CA . ASN A 1 272 ? 18.132 -14.541 9.838 1.00 6.94 272 ASN A CA 1
ATOM 2102 C C . ASN A 1 272 ? 17.195 -13.338 9.991 1.00 7.17 272 ASN A C 1
ATOM 2103 O O . ASN A 1 272 ? 17.650 -12.207 10.173 1.00 7.06 272 ASN A O 1
ATOM 2108 N N . LEU A 1 273 ? 15.889 -13.591 9.917 1.00 7.16 273 LEU A N 1
ATOM 2109 C CA . LEU A 1 273 ? 14.880 -12.537 10.041 1.00 7.73 273 LEU A CA 1
ATOM 2110 C C . LEU A 1 273 ? 14.821 -11.948 11.446 1.00 8.01 273 LEU A C 1
ATOM 2111 O O . LEU A 1 273 ? 14.698 -10.735 11.614 1.00 8.62 273 LEU A O 1
ATOM 2116 N N . GLU A 1 274 ? 14.902 -12.818 12.449 1.00 8.26 274 GLU A N 1
ATOM 2117 C CA . GLU A 1 274 ? 14.802 -12.391 13.843 1.00 8.32 274 GLU A CA 1
ATOM 2118 C C . GLU A 1 274 ? 15.879 -11.358 14.167 1.00 8.60 274 GLU A C 1
ATOM 2119 O O . GLU A 1 274 ? 15.637 -10.397 14.903 1.00 8.32 274 GLU A O 1
ATOM 2125 N N . GLY A 1 275 ? 17.071 -11.572 13.612 1.00 8.97 275 GLY A N 1
ATOM 2126 C CA . GLY A 1 275 ? 18.126 -10.572 13.619 1.00 9.84 275 GLY A CA 1
ATOM 2127 C C . GLY A 1 275 ? 18.795 -10.278 14.945 1.00 10.18 275 GLY A C 1
ATOM 2128 O O . GLY A 1 275 ? 19.279 -9.167 15.153 1.00 10.37 275 GLY A O 1
ATOM 2129 N N . ARG A 1 276 ? 18.841 -11.261 15.842 1.00 11.04 276 ARG A N 1
ATOM 2130 C CA . ARG A 1 276 ? 19.529 -11.069 17.123 1.00 12.15 276 ARG A CA 1
ATOM 2131 C C . ARG A 1 276 ? 21.050 -11.178 16.984 1.00 11.92 276 ARG A C 1
ATOM 2132 O O . ARG A 1 276 ? 21.777 -11.074 17.972 1.00 12.03 276 ARG A O 1
ATOM 2140 N N . GLY A 1 277 ? 21.518 -11.390 15.757 1.00 11.58 277 GLY A N 1
ATOM 2141 C CA . GLY A 1 277 ? 22.945 -11.476 15.473 1.00 11.57 277 GLY A CA 1
ATOM 2142 C C . GLY A 1 277 ? 23.478 -12.885 15.605 1.00 11.62 277 GLY A C 1
ATOM 2143 O O . GLY A 1 277 ? 22.762 -13.795 16.031 1.00 11.91 277 GLY A O 1
ATOM 2144 N N . LEU A 1 278 ? 24.737 -13.063 15.222 1.00 11.27 278 LEU A N 1
ATOM 2145 C CA . LEU A 1 278 ? 25.433 -14.323 15.445 1.00 11.58 278 LEU A CA 1
ATOM 2146 C C . LEU A 1 278 ? 25.675 -14.530 16.935 1.00 12.14 278 LEU A C 1
ATOM 2147 O O . LEU A 1 278 ? 26.012 -13.587 17.658 1.00 12.11 278 LEU A O 1
ATOM 2152 N N . GLN A 1 279 ? 25.490 -15.768 17.383 1.00 12.55 279 GLN A N 1
ATOM 2153 C CA . GLN A 1 279 ? 25.792 -16.157 18.756 1.00 13.86 279 GLN A CA 1
ATOM 2154 C C . GLN A 1 279 ? 27.291 -16.392 18.900 1.00 14.30 279 GLN A C 1
ATOM 2155 O O . GLN A 1 279 ? 28.022 -16.350 17.911 1.00 14.15 279 GLN A O 1
ATOM 2161 N N . HIS A 1 280 ? 27.740 -16.655 20.125 1.00 15.33 280 HIS A N 1
ATOM 2162 C CA . HIS A 1 280 ? 29.174 -16.694 20.435 1.00 15.95 280 HIS A CA 1
ATOM 2163 C C . HIS A 1 280 ? 29.990 -17.590 19.500 1.00 16.09 280 HIS A C 1
ATOM 2164 O O . HIS A 1 280 ? 31.013 -17.155 18.969 1.00 15.95 280 HIS A O 1
ATOM 2177 N N . ALA A 1 281 ? 29.539 -18.825 19.295 1.00 16.22 281 ALA A N 1
ATOM 2178 C CA . ALA A 1 281 ? 30.269 -19.786 18.466 1.00 16.44 281 ALA A CA 1
ATOM 2179 C C . ALA A 1 281 ? 30.453 -19.296 17.026 1.00 16.63 281 ALA A C 1
ATOM 2180 O O . ALA A 1 281 ? 31.559 -19.356 16.481 1.00 16.74 281 ALA A O 1
ATOM 2182 N N . ALA A 1 282 ? 29.376 -18.801 16.419 1.00 16.48 282 ALA A N 1
ATOM 2183 C CA . ALA A 1 282 ? 29.442 -18.288 15.051 1.00 16.79 282 ALA A CA 1
ATOM 2184 C C . ALA A 1 282 ? 30.168 -16.946 14.976 1.00 17.04 282 ALA A C 1
ATOM 2185 O O . ALA A 1 282 ? 30.817 -16.650 13.972 1.00 16.77 282 ALA A O 1
ATOM 2187 N N . GLN A 1 283 ? 30.055 -16.142 16.034 1.00 17.50 283 GLN A N 1
ATOM 2188 C CA . GLN A 1 283 ? 30.804 -14.884 16.142 1.00 18.26 283 GLN A CA 1
ATOM 2189 C C . GLN A 1 283 ? 32.301 -15.127 15.968 1.00 18.80 283 GLN A C 1
ATOM 2190 O O . GLN A 1 283 ? 32.941 -14.494 15.127 1.00 18.80 283 GLN A O 1
ATOM 2201 N N . ARG A 1 284 ? 32.856 -16.050 16.751 1.00 19.73 284 ARG A N 1
ATOM 2202 C CA . ARG A 1 284 ? 34.298 -16.315 16.699 1.00 20.61 284 ARG A CA 1
ATOM 2203 C C . ARG A 1 284 ? 34.713 -16.961 15.380 1.00 20.96 284 ARG A C 1
ATOM 2204 O O . ARG A 1 284 ? 35.807 -16.711 14.883 1.00 21.33 284 ARG A O 1
ATOM 2219 N N . ARG A 1 285 ? 33.825 -17.775 14.818 1.00 21.35 285 ARG A N 1
ATOM 2220 C CA . ARG A 1 285 ? 34.069 -18.439 13.545 1.00 21.70 285 ARG A CA 1
ATOM 2221 C C . ARG A 1 285 ? 34.086 -17.436 12.387 1.00 21.85 285 ARG A C 1
ATOM 2222 O O . ARG A 1 285 ? 35.014 -17.436 11.572 1.00 21.96 285 ARG A O 1
ATOM 2230 N N . ALA A 1 286 ? 33.068 -16.579 12.330 1.00 21.95 286 ALA A N 1
ATOM 2231 C CA . ALA A 1 286 ? 32.911 -15.628 11.226 1.00 22.20 286 ALA A CA 1
ATOM 2232 C C . ALA A 1 286 ? 33.940 -14.501 11.237 1.00 22.35 286 ALA A C 1
ATOM 2233 O O . ALA A 1 286 ? 34.425 -14.097 10.177 1.00 22.56 286 ALA A O 1
ATOM 2235 N N . THR A 1 287 ? 34.266 -13.996 12.426 1.00 22.39 287 THR A N 1
ATOM 2236 C CA . THR A 1 287 ? 35.206 -12.879 12.554 1.00 22.67 287 THR A CA 1
ATOM 2237 C C . THR A 1 287 ? 36.664 -13.289 12.361 1.00 22.73 287 THR A C 1
ATOM 2238 O O . THR A 1 287 ? 37.517 -12.436 12.113 1.00 22.82 287 THR A O 1
ATOM 2242 N N . ALA A 1 288 ? 36.949 -14.584 12.481 1.00 22.78 288 ALA A N 1
ATOM 2243 C CA . ALA A 1 288 ? 38.320 -15.086 12.346 1.00 22.84 288 ALA A CA 1
ATOM 2244 C C . ALA A 1 288 ? 38.654 -15.561 10.933 1.00 22.91 288 ALA A C 1
ATOM 2245 O O . ALA A 1 288 ? 39.826 -15.604 10.555 1.00 23.12 288 ALA A O 1
ATOM 2247 N N . ASP A 1 289 ? 37.627 -15.924 10.165 1.00 22.83 289 ASP A N 1
ATOM 2248 C CA . ASP A 1 289 ? 37.807 -16.429 8.805 1.00 22.89 289 ASP A CA 1
ATOM 2249 C C . ASP A 1 289 ? 37.653 -15.295 7.796 1.00 22.63 289 ASP A C 1
ATOM 2250 O O . ASP A 1 289 ? 36.645 -14.588 7.801 1.00 22.71 289 ASP A O 1
ATOM 2255 N N . GLU A 1 290 ? 38.651 -15.135 6.929 1.00 22.29 290 GLU A N 1
ATOM 2256 C CA . GLU A 1 290 ? 38.687 -14.019 5.982 1.00 21.78 290 GLU A CA 1
ATOM 2257 C C . GLU A 1 290 ? 37.518 -14.044 4.992 1.00 21.19 290 GLU A C 1
ATOM 2258 O O . GLU A 1 290 ? 36.967 -12.995 4.654 1.00 21.45 290 GLU A O 1
ATOM 2264 N N . VAL A 1 291 ? 37.139 -15.237 4.541 1.00 20.33 291 VAL A N 1
ATOM 2265 C CA . VAL A 1 291 ? 35.984 -15.383 3.656 1.00 19.63 291 VAL A CA 1
ATOM 2266 C C . VAL A 1 291 ? 34.685 -15.051 4.404 1.00 18.91 291 VAL A C 1
ATOM 2267 O O . VAL A 1 291 ? 33.861 -14.284 3.907 1.00 18.94 291 VAL A O 1
ATOM 2271 N N . LEU A 1 292 ? 34.519 -15.609 5.601 1.00 17.89 292 LEU A N 1
ATOM 2272 C CA . LEU A 1 292 ? 33.325 -15.343 6.410 1.00 16.68 292 LEU A CA 1
ATOM 2273 C C . LEU A 1 292 ? 33.182 -13.875 6.838 1.00 15.76 292 LEU A C 1
ATOM 2274 O O . LEU A 1 292 ? 32.068 -13.345 6.877 1.00 15.02 292 LEU A O 1
ATOM 2279 N N . ARG A 1 293 ? 34.304 -13.222 7.138 1.00 14.70 293 ARG A N 1
ATOM 2280 C CA . ARG A 1 293 ? 34.316 -11.792 7.465 1.00 14.14 293 ARG A CA 1
ATOM 2281 C C . ARG A 1 293 ? 33.688 -10.951 6.357 1.00 13.51 293 ARG A C 1
ATOM 2282 O O . ARG A 1 293 ? 33.007 -9.960 6.628 1.00 13.32 293 ARG A O 1
ATOM 2290 N N . SER A 1 294 ? 33.924 -11.357 5.111 1.00 12.77 294 SER A N 1
ATOM 2291 C CA . SER A 1 294 ? 33.429 -10.630 3.949 1.00 12.28 294 SER A CA 1
ATOM 2292 C C . SER A 1 294 ? 31.905 -10.719 3.806 1.00 11.63 294 SER A C 1
ATOM 2293 O O . SER A 1 294 ? 31.308 -9.962 3.038 1.00 11.55 294 SER A O 1
ATOM 2296 N N . HIS A 1 295 ? 31.297 -11.640 4.556 1.00 11.05 295 HIS A N 1
ATOM 2297 C CA . HIS A 1 295 ? 29.846 -11.850 4.551 1.00 10.57 295 HIS A CA 1
ATOM 2298 C C . HIS A 1 295 ? 29.178 -11.303 5.815 1.00 9.91 295 HIS A C 1
ATOM 2299 O O . HIS A 1 295 ? 28.012 -11.597 6.076 1.00 9.31 295 HIS A O 1
ATOM 2306 N N . THR A 1 296 ? 29.908 -10.503 6.589 1.00 9.14 296 THR A N 1
ATOM 2307 C CA . THR A 1 296 ? 29.439 -10.074 7.904 1.00 9.04 296 THR A CA 1
ATOM 2308 C C . THR A 1 296 ? 29.379 -8.550 8.048 1.00 8.90 296 THR A C 1
ATOM 2309 O O . THR A 1 296 ? 30.280 -7.835 7.601 1.00 8.89 296 THR A O 1
ATOM 2313 N N . ASP A 1 297 ? 28.297 -8.078 8.668 1.00 8.16 297 ASP A N 1
ATOM 2314 C CA . ASP A 1 297 ? 28.110 -6.674 9.026 1.00 8.37 297 ASP A CA 1
ATOM 2315 C C . ASP A 1 297 ? 28.045 -6.540 10.540 1.00 8.51 297 ASP A C 1
ATOM 2316 O O . ASP A 1 297 ? 27.477 -7.395 11.218 1.00 8.42 297 ASP A O 1
ATOM 2321 N N . ASN A 1 298 ? 28.630 -5.464 11.063 1.00 8.65 298 ASN A N 1
ATOM 2322 C CA . ASN A 1 298 ? 28.720 -5.249 12.511 1.00 9.44 298 ASN A CA 1
ATOM 2323 C C . ASN A 1 298 ? 28.131 -3.881 12.908 1.00 9.54 298 ASN A C 1
ATOM 2324 O O . ASN A 1 298 ? 28.846 -3.010 13.402 1.00 9.73 298 ASN A O 1
ATOM 2329 N N . PRO A 1 299 ? 26.817 -3.685 12.686 1.00 9.48 299 PRO A N 1
ATOM 2330 C CA . PRO A 1 299 ? 26.222 -2.374 12.924 1.00 9.62 299 PRO A CA 1
ATOM 2331 C C . PRO A 1 299 ? 25.914 -2.116 14.394 1.00 10.28 299 PRO A C 1
ATOM 2332 O O . PRO A 1 299 ? 25.834 -3.055 15.190 1.00 9.73 299 PRO A O 1
ATOM 2336 N N . ARG A 1 300 ? 25.734 -0.842 14.733 1.00 11.06 300 ARG A N 1
ATOM 2337 C CA . ARG A 1 300 ? 25.086 -0.462 15.981 1.00 12.41 300 ARG A CA 1
ATOM 2338 C C . ARG A 1 300 ? 23.609 -0.790 15.834 1.00 12.73 300 ARG A C 1
ATOM 2339 O O . ARG A 1 300 ? 23.045 -0.633 14.746 1.00 13.30 300 ARG A O 1
ATOM 2347 N N . THR A 1 301 ? 22.984 -1.242 16.919 1.00 13.07 301 THR A N 1
ATOM 2348 C CA . THR A 1 301 ? 21.555 -1.578 16.904 1.00 13.41 301 THR A CA 1
ATOM 2349 C C . THR A 1 301 ? 20.681 -0.406 17.349 1.00 13.61 301 THR A C 1
ATOM 2350 O O . THR A 1 301 ? 19.451 -0.471 17.241 1.00 14.02 301 THR A O 1
ATOM 2354 N N . SER A 1 302 ? 21.325 0.648 17.851 1.00 13.37 302 SER A N 1
ATOM 2355 C CA . SER A 1 302 ? 20.664 1.814 18.462 1.00 13.29 302 SER A CA 1
ATOM 2356 C C . SER A 1 302 ? 20.121 1.548 19.870 1.00 12.63 302 SER A C 1
ATOM 2357 O O . SER A 1 302 ? 19.523 2.432 20.488 1.00 12.41 302 SER A O 1
ATOM 2360 N N . PHE A 1 303 ? 20.345 0.336 20.372 1.00 11.85 303 PHE A N 1
ATOM 2361 C CA . PHE A 1 303 ? 19.998 -0.001 21.747 1.00 11.03 303 PHE A CA 1
ATOM 2362 C C . PHE A 1 303 ? 21.063 0.525 22.696 1.00 10.40 303 PHE A C 1
ATOM 2363 O O . PHE A 1 303 ? 22.245 0.615 22.338 1.00 10.57 303 PHE A O 1
ATOM 2371 N N . LEU A 1 304 ? 20.627 0.884 23.899 1.00 9.61 304 LEU A N 1
ATOM 2372 C CA . LEU A 1 304 ? 21.518 1.315 24.963 1.00 9.15 304 LEU A CA 1
ATOM 2373 C C . LEU A 1 304 ? 21.437 0.326 26.116 1.00 8.74 304 LEU A C 1
ATOM 2374 O O . LEU A 1 304 ? 20.349 -0.029 26.555 1.00 8.85 304 LEU A O 1
ATOM 2379 N N . HIS A 1 305 ? 22.596 -0.109 26.596 1.00 8.43 305 HIS A N 1
ATOM 2380 C CA . HIS A 1 305 ? 22.691 -0.911 27.800 1.00 8.46 305 HIS A CA 1
ATOM 2381 C C . HIS A 1 305 ? 23.059 0.033 28.938 1.00 7.80 305 HIS A C 1
ATOM 2382 O O . HIS A 1 305 ? 24.019 0.800 28.833 1.00 7.48 305 HIS A O 1
ATOM 2395 N N . PHE A 1 306 ? 22.286 -0.010 30.020 1.00 7.38 306 PHE A N 1
ATOM 2396 C CA . PHE A 1 306 ? 22.507 0.909 31.129 1.00 7.59 306 PHE A CA 1
ATOM 2397 C C . PHE A 1 306 ? 22.103 0.330 32.477 1.00 7.45 306 PHE A C 1
ATOM 2398 O O . PHE A 1 306 ? 21.462 -0.717 32.553 1.00 7.53 306 PHE A O 1
ATOM 2406 N N . VAL A 1 307 ? 22.513 1.020 33.537 1.00 7.33 307 VAL A N 1
ATOM 2407 C CA . VAL A 1 307 ? 22.075 0.714 34.890 1.00 7.65 307 VAL A CA 1
ATOM 2408 C C . VAL A 1 307 ? 21.254 1.900 35.393 1.00 7.58 307 VAL A C 1
ATOM 2409 O O . VAL A 1 307 ? 21.688 3.056 35.299 1.00 8.12 307 VAL A O 1
ATOM 2413 N N . ALA A 1 308 ? 20.062 1.608 35.901 1.00 7.42 308 ALA A N 1
ATOM 2414 C CA . ALA A 1 308 ? 19.199 2.630 36.476 1.00 7.14 308 ALA A CA 1
ATOM 2415 C C . ALA A 1 308 ? 19.293 2.599 37.991 1.00 7.56 308 ALA A C 1
ATOM 2416 O O . ALA A 1 308 ? 19.375 1.530 38.586 1.00 7.55 308 ALA A O 1
ATOM 2418 N N . MET A 1 309 ? 19.290 3.781 38.601 1.00 7.66 309 MET A N 1
ATOM 2419 C CA . MET A 1 309 ? 19.252 3.913 40.055 1.00 8.03 309 MET A CA 1
ATOM 2420 C C . MET A 1 309 ? 17.956 4.587 40.499 1.00 8.19 309 MET A C 1
ATOM 2421 O O . MET A 1 309 ? 17.517 5.568 39.897 1.00 8.46 309 MET A O 1
ATOM 2426 N N . GLN A 1 310 ? 17.356 4.039 41.554 1.00 8.40 310 GLN A N 1
ATOM 2427 C CA . GLN A 1 310 ? 15.987 4.366 41.950 1.00 8.35 310 GLN A CA 1
ATOM 2428 C C . GLN A 1 310 ? 15.942 5.215 43.220 1.00 8.67 310 GLN A C 1
ATOM 2429 O O . GLN A 1 310 ? 16.163 4.689 44.307 1.00 8.67 310 GLN A O 1
ATOM 2435 N N . PRO A 1 311 ? 15.665 6.530 43.087 1.00 9.09 311 PRO A N 1
ATOM 2436 C CA . PRO A 1 311 ? 15.554 7.392 44.273 1.00 9.43 311 PRO A CA 1
ATOM 2437 C C . PRO A 1 311 ? 14.535 6.933 45.323 1.00 10.12 311 PRO A C 1
ATOM 2438 O O . PRO A 1 311 ? 14.667 7.295 46.496 1.00 10.72 311 PRO A O 1
ATOM 2442 N N . HIS A 1 312 ? 13.547 6.142 44.911 1.00 10.37 312 HIS A N 1
ATOM 2443 C CA . HIS A 1 312 ? 12.559 5.589 45.844 1.00 10.29 312 HIS A CA 1
ATOM 2444 C C . HIS A 1 312 ? 13.106 4.458 46.725 1.00 10.57 312 HIS A C 1
ATOM 2445 O O . HIS A 1 312 ? 12.417 3.976 47.637 1.00 10.88 312 HIS A O 1
ATOM 2452 N N . ILE A 1 313 ? 14.345 4.050 46.460 1.00 10.39 313 ILE A N 1
ATOM 2453 C CA . ILE A 1 313 ? 15.022 3.027 47.251 1.00 10.22 313 ILE A CA 1
ATOM 2454 C C . ILE A 1 313 ? 16.241 3.647 47.941 1.00 10.65 313 ILE A C 1
ATOM 2455 O O . ILE A 1 313 ? 17.292 3.786 47.320 1.00 10.28 313 ILE A O 1
ATOM 2460 N N . PRO A 1 314 ? 16.104 4.046 49.220 1.00 11.03 314 PRO A N 1
ATOM 2461 C CA . PRO A 1 314 ? 17.268 4.559 49.947 1.00 11.09 314 PRO A CA 1
ATOM 2462 C C . PRO A 1 314 ? 18.433 3.566 49.917 1.00 10.93 314 PRO A C 1
ATOM 2463 O O . PRO A 1 314 ? 18.201 2.359 49.940 1.00 11.15 314 PRO A O 1
ATOM 2467 N N . PRO A 1 315 ? 19.683 4.064 49.864 1.00 10.63 315 PRO A N 1
ATOM 2468 C CA . PRO A 1 315 ? 20.075 5.474 49.905 1.00 10.29 315 PRO A CA 1
ATOM 2469 C C . PRO A 1 315 ? 20.201 6.149 48.532 1.00 10.19 315 PRO A C 1
ATOM 2470 O O . PRO A 1 315 ? 20.858 7.186 48.418 1.00 10.08 315 PRO A O 1
ATOM 2474 N N . PHE A 1 316 ? 19.565 5.582 47.511 1.00 9.72 316 PHE A N 1
ATOM 2475 C CA . PHE A 1 316 ? 19.689 6.121 46.154 1.00 9.60 316 PHE A CA 1
ATOM 2476 C C . PHE A 1 316 ? 18.865 7.385 45.913 1.00 9.70 316 PHE A C 1
ATOM 2477 O O . PHE A 1 316 ? 18.875 7.935 44.818 1.00 9.57 316 PHE A O 1
ATOM 2485 N N . ASP A 1 317 ? 18.167 7.844 46.951 1.00 10.03 317 ASP A N 1
ATOM 2486 C CA . ASP A 1 317 ? 17.510 9.147 46.936 1.00 10.66 317 ASP A CA 1
ATOM 2487 C C . ASP A 1 317 ? 18.528 10.290 46.951 1.00 10.30 317 ASP A C 1
ATOM 2488 O O . ASP A 1 317 ? 18.217 11.415 46.550 1.00 10.86 317 ASP A O 1
ATOM 2493 N N . ASN A 1 318 ? 19.740 9.986 47.407 1.00 9.99 318 ASN A N 1
ATOM 2494 C CA . ASN A 1 318 ? 20.805 10.973 47.525 1.00 9.81 318 ASN A CA 1
ATOM 2495 C C . ASN A 1 318 ? 21.618 11.016 46.238 1.00 9.54 318 ASN A C 1
ATOM 2496 O O . ASN A 1 318 ? 22.182 9.999 45.816 1.00 9.30 318 ASN A O 1
ATOM 2501 N N . VAL A 1 319 ? 21.673 12.191 45.614 1.00 8.91 319 VAL A N 1
ATOM 2502 C CA . VAL A 1 319 ? 22.398 12.356 44.344 1.00 8.76 319 VAL A CA 1
ATOM 2503 C C . VAL A 1 319 ? 23.865 11.932 44.451 1.00 8.51 319 VAL A C 1
ATOM 2504 O O . VAL A 1 319 ? 24.451 11.469 43.475 1.00 8.42 319 VAL A O 1
ATOM 2508 N N . HIS A 1 320 ? 24.453 12.087 45.635 1.00 8.52 320 HIS A N 1
ATOM 2509 C CA . HIS A 1 320 ? 25.869 11.775 45.819 1.00 8.32 320 HIS A CA 1
ATOM 2510 C C . HIS A 1 320 ? 26.150 10.285 45.886 1.00 8.38 320 HIS A C 1
ATOM 2511 O O . HIS A 1 320 ? 27.206 9.833 45.439 1.00 8.36 320 HIS A O 1
ATOM 2518 N N . VAL A 1 321 ? 25.194 9.527 46.416 1.00 8.13 321 VAL A N 1
ATOM 2519 C CA . VAL A 1 321 ? 25.235 8.071 46.305 1.00 8.25 321 VAL A CA 1
ATOM 2520 C C . VAL A 1 321 ? 25.249 7.685 44.824 1.00 8.07 321 VAL A C 1
ATOM 2521 O O . VAL A 1 321 ? 26.048 6.850 44.399 1.00 7.97 321 VAL A O 1
ATOM 2525 N N . ARG A 1 322 ? 24.385 8.327 44.039 1.00 7.52 322 ARG A N 1
ATOM 2526 C CA . ARG A 1 322 ? 24.248 7.978 42.626 1.00 7.50 322 ARG A CA 1
ATOM 2527 C C . ARG A 1 322 ? 25.502 8.345 41.842 1.00 7.60 322 ARG A C 1
ATOM 2528 O O . ARG A 1 322 ? 25.950 7.580 40.994 1.00 7.54 322 ARG A O 1
ATOM 2536 N N . ARG A 1 323 ? 26.075 9.508 42.145 1.00 7.42 323 ARG A N 1
ATOM 2537 C CA . ARG A 1 323 ? 27.321 9.932 41.502 1.00 7.61 323 ARG A CA 1
ATOM 2538 C C . ARG A 1 323 ? 28.503 9.053 41.900 1.00 7.90 323 ARG A C 1
ATOM 2539 O O . ARG A 1 323 ? 29.370 8.772 41.073 1.00 8.31 323 ARG A O 1
ATOM 2547 N N . ALA A 1 324 ? 28.532 8.614 43.158 1.00 7.92 324 ALA A N 1
ATOM 2548 C CA . ALA A 1 324 ? 29.559 7.682 43.610 1.00 7.97 324 ALA A CA 1
ATOM 2549 C C . ALA A 1 324 ? 29.559 6.431 42.741 1.00 7.80 324 ALA A C 1
ATOM 2550 O O . ALA A 1 324 ? 30.610 5.972 42.305 1.00 7.94 324 ALA A O 1
ATOM 2552 N N . VAL A 1 325 ? 28.369 5.902 42.475 1.00 7.88 325 VAL A N 1
ATOM 2553 C CA . VAL A 1 325 ? 28.226 4.718 41.635 1.00 8.10 325 VAL A CA 1
ATOM 2554 C C . VAL A 1 325 ? 28.749 4.979 40.215 1.00 8.13 325 VAL A C 1
ATOM 2555 O O . VAL A 1 325 ? 29.463 4.145 39.650 1.00 8.54 325 VAL A O 1
ATOM 2559 N N . GLN A 1 326 ? 28.419 6.142 39.656 1.00 8.04 326 GLN A N 1
ATOM 2560 C CA . GLN A 1 326 ? 28.884 6.489 38.313 1.00 8.27 326 GLN A CA 1
ATOM 2561 C C . GLN A 1 326 ? 30.415 6.541 38.263 1.00 7.91 326 GLN A C 1
ATOM 2562 O O . GLN A 1 326 ? 31.023 5.961 37.370 1.00 7.47 326 GLN A O 1
ATOM 2568 N N . TYR A 1 327 ? 31.034 7.214 39.232 1.00 7.67 327 TYR A N 1
ATOM 2569 C CA . TYR A 1 327 ? 32.495 7.328 39.269 1.00 7.50 327 TYR A CA 1
ATOM 2570 C C . TYR A 1 327 ? 33.198 5.989 39.473 1.00 7.58 327 TYR A C 1
ATOM 2571 O O . TYR A 1 327 ? 34.289 5.777 38.941 1.00 7.76 327 TYR A O 1
ATOM 2580 N N . ALA A 1 328 ? 32.584 5.100 40.257 1.00 7.79 328 ALA A N 1
ATOM 2581 C CA . ALA A 1 328 ? 33.201 3.815 40.606 1.00 7.97 328 ALA A CA 1
ATOM 2582 C C . ALA A 1 328 ? 32.920 2.696 39.603 1.00 8.12 328 ALA A C 1
ATOM 2583 O O . ALA A 1 328 ? 33.341 1.559 39.801 1.00 8.70 328 ALA A O 1
ATOM 2585 N N . ALA A 1 329 ? 32.215 3.024 38.526 1.00 8.13 329 ALA A N 1
ATOM 2586 C CA . ALA A 1 329 ? 31.941 2.057 37.471 1.00 8.32 329 ALA A CA 1
ATOM 2587 C C . ALA A 1 329 ? 33.216 1.769 36.6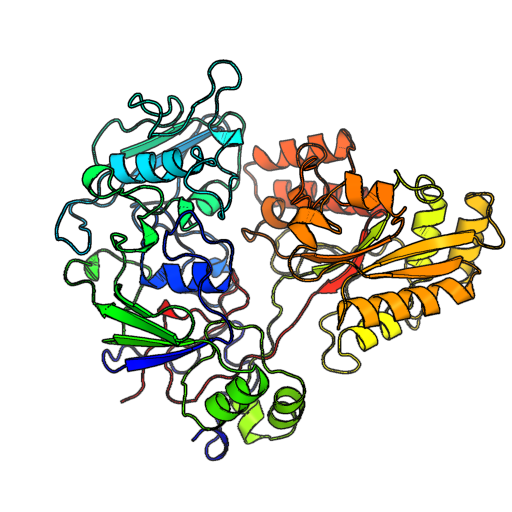87 1.00 8.58 329 ALA A C 1
ATOM 2588 O O . ALA A 1 329 ? 33.857 2.683 36.167 1.00 9.03 329 ALA A O 1
ATOM 2590 N N . ASP A 1 330 ? 33.598 0.496 36.630 1.00 8.51 330 ASP A N 1
ATOM 2591 C CA . ASP A 1 330 ? 34.711 0.082 35.784 1.00 8.87 330 ASP A CA 1
ATOM 2592 C C . ASP A 1 330 ? 34.137 -0.191 34.401 1.00 8.75 330 ASP A C 1
ATOM 2593 O O . ASP A 1 330 ? 33.628 -1.278 34.137 1.00 9.22 330 ASP A O 1
ATOM 2598 N N . LYS A 1 331 ? 34.211 0.812 33.528 1.00 8.68 331 LYS A N 1
ATOM 2599 C CA . LYS A 1 331 ? 33.557 0.749 32.217 1.00 8.85 331 LYS A CA 1
ATOM 2600 C C . LYS A 1 331 ? 34.140 -0.344 31.325 1.00 8.97 331 LYS A C 1
ATOM 2601 O O . LYS A 1 331 ? 33.440 -0.907 30.482 1.00 9.02 331 LYS A O 1
ATOM 2607 N N . ILE A 1 332 ? 35.424 -0.628 31.517 1.00 8.87 332 ILE A N 1
ATOM 2608 C CA . ILE A 1 332 ? 36.118 -1.669 30.761 1.00 9.13 332 ILE A CA 1
ATOM 2609 C C . ILE A 1 332 ? 35.618 -3.045 31.192 1.00 9.37 332 ILE A C 1
ATOM 2610 O O . ILE A 1 332 ? 35.249 -3.871 30.348 1.00 9.23 332 ILE A O 1
ATOM 2615 N N . LEU A 1 333 ? 35.579 -3.274 32.505 1.00 9.49 333 LEU A N 1
ATOM 2616 C CA . LEU A 1 333 ? 35.054 -4.518 33.075 1.00 10.16 333 LEU A CA 1
ATOM 2617 C C . LEU A 1 333 ? 33.593 -4.736 32.680 1.00 9.92 333 LEU A C 1
ATOM 2618 O O . LEU A 1 333 ? 33.182 -5.856 32.355 1.00 10.30 333 LEU A O 1
ATOM 2623 N N . LEU A 1 334 ? 32.816 -3.657 32.705 1.00 9.99 334 LEU A N 1
ATOM 2624 C CA . LEU A 1 334 ? 31.396 -3.716 32.375 1.00 9.90 334 LEU A CA 1
ATOM 2625 C C . LEU A 1 334 ? 31.180 -4.036 30.898 1.00 10.00 334 LEU A C 1
ATOM 2626 O O . LEU A 1 334 ? 30.282 -4.804 30.550 1.00 10.10 334 LEU A O 1
ATOM 2631 N N . GLN A 1 335 ? 32.017 -3.461 30.037 1.00 10.01 335 GLN A N 1
ATOM 2632 C CA . GLN A 1 335 ? 31.965 -3.770 28.611 1.00 10.68 335 GLN A CA 1
ATOM 2633 C C . GLN A 1 335 ? 32.384 -5.215 28.348 1.00 11.38 335 GLN A C 1
ATOM 2634 O O . GLN A 1 335 ? 31.791 -5.895 27.505 1.00 11.48 335 GLN A O 1
ATOM 2640 N N . ASP A 1 336 ? 33.400 -5.681 29.071 1.00 12.22 336 ASP A N 1
ATOM 2641 C CA . ASP A 1 336 ? 33.857 -7.066 28.949 1.00 13.35 336 ASP A CA 1
ATOM 2642 C C . ASP A 1 336 ? 32.749 -8.044 29.331 1.00 14.18 336 ASP A C 1
ATOM 2643 O O . ASP A 1 336 ? 32.607 -9.098 28.709 1.00 14.73 336 ASP A O 1
ATOM 2648 N N . ALA A 1 337 ? 31.954 -7.677 30.335 1.00 15.12 337 ALA A N 1
ATOM 2649 C CA . ALA A 1 337 ? 30.795 -8.473 30.732 1.00 16.37 337 ALA A CA 1
ATOM 2650 C C . ALA A 1 337 ? 29.745 -8.506 29.621 1.00 17.27 337 ALA A C 1
ATOM 2651 O O . ALA A 1 337 ? 28.957 -9.448 29.535 1.00 17.58 337 ALA A O 1
ATOM 2653 N N . ARG A 1 338 ? 29.752 -7.472 28.779 1.00 18.37 338 ARG A N 1
ATOM 2654 C CA . ARG A 1 338 ? 28.804 -7.329 27.673 1.00 19.44 338 ARG A CA 1
ATOM 2655 C C . ARG A 1 338 ? 29.325 -7.936 26.356 1.00 19.39 338 ARG A C 1
ATOM 2656 O O . ARG A 1 338 ? 28.611 -7.948 25.349 1.00 19.92 338 ARG A O 1
ATOM 2664 N N . GLY A 1 339 ? 30.555 -8.446 26.365 1.00 19.33 339 GLY A N 1
ATOM 2665 C CA . GLY A 1 339 ? 31.134 -9.074 25.170 1.00 19.18 339 GLY A CA 1
ATOM 2666 C C . GLY A 1 339 ? 32.523 -8.590 24.785 1.00 19.19 339 GLY A C 1
ATOM 2667 O O . GLY A 1 339 ? 33.112 -9.083 23.817 1.00 19.15 339 GLY A O 1
ATOM 2668 N N . GLY A 1 340 ? 33.042 -7.618 25.534 1.00 19.01 340 GLY A N 1
ATOM 2669 C CA . GLY A 1 340 ? 34.413 -7.141 25.347 1.00 19.10 340 GLY A CA 1
ATOM 2670 C C . GLY A 1 340 ? 35.415 -8.252 25.629 1.00 19.13 340 GLY A C 1
ATOM 2671 O O . GLY A 1 340 ? 35.054 -9.278 26.222 1.00 19.27 340 GLY A O 1
ATOM 2672 N N . PRO A 1 341 ? 36.690 -8.053 25.247 1.00 19.10 341 PRO A N 1
ATOM 2673 C CA . PRO A 1 341 ? 37.295 -6.817 24.740 1.00 18.99 341 PRO A CA 1
ATOM 2674 C C . PRO A 1 341 ? 36.978 -6.408 23.293 1.00 18.96 341 PRO A C 1
ATOM 2675 O O . PRO A 1 341 ? 37.182 -5.242 22.948 1.00 18.96 341 PRO A O 1
ATOM 2679 N N . VAL A 1 342 ? 36.492 -7.333 22.460 1.00 18.73 342 VAL A N 1
ATOM 2680 C CA . VAL A 1 342 ? 36.320 -7.031 21.022 1.00 18.83 342 VAL A CA 1
ATOM 2681 C C . VAL A 1 342 ? 34.878 -7.009 20.485 1.00 18.68 342 VAL A C 1
ATOM 2682 O O . VAL A 1 342 ? 34.630 -6.470 19.404 1.00 19.10 342 VAL A O 1
ATOM 2686 N N . ASN A 1 343 ? 33.941 -7.600 21.225 1.00 18.29 343 ASN A N 1
ATOM 2687 C CA . ASN A 1 343 ? 32.542 -7.649 20.790 1.00 17.85 343 ASN A CA 1
ATOM 2688 C C . ASN A 1 343 ? 31.552 -7.189 21.862 1.00 17.17 343 ASN A C 1
ATOM 2689 O O . ASN A 1 343 ? 30.494 -7.797 22.054 1.00 17.33 343 ASN A O 1
ATOM 2694 N N . GLY A 1 344 ? 31.896 -6.107 22.554 1.00 16.43 344 GLY A N 1
ATOM 2695 C CA . GLY A 1 344 ? 31.062 -5.607 23.645 1.00 15.41 344 GLY A CA 1
ATOM 2696 C C . GLY A 1 344 ? 30.394 -4.281 23.349 1.00 14.65 344 GLY A C 1
ATOM 2697 O O . GLY A 1 344 ? 30.189 -3.471 24.253 1.00 14.75 344 GLY A O 1
ATOM 2698 N N . GLY A 1 345 ? 30.058 -4.052 22.083 1.00 13.93 345 GLY A N 1
ATOM 2699 C CA . GLY A 1 345 ? 29.388 -2.819 21.692 1.00 13.10 345 GLY A CA 1
ATOM 2700 C C . GLY A 1 345 ? 30.311 -1.618 21.737 1.00 12.57 345 GLY A C 1
ATOM 2701 O O . GLY A 1 345 ? 31.538 -1.752 21.654 1.00 12.93 345 GLY A O 1
ATOM 2702 N N . ASP A 1 346 ? 29.711 -0.442 21.880 1.00 11.74 346 ASP A N 1
ATOM 2703 C CA . ASP A 1 346 ? 30.434 0.814 21.808 1.00 11.45 346 ASP A CA 1
ATOM 2704 C C . ASP A 1 346 ? 30.303 1.566 23.122 1.00 10.77 346 ASP A C 1
ATOM 2705 O O . ASP A 1 346 ? 29.198 1.949 23.508 1.00 10.41 346 ASP A O 1
ATOM 2710 N N . LEU A 1 347 ? 31.425 1.772 23.810 1.00 9.95 347 LEU A N 1
ATOM 2711 C CA . LEU A 1 347 ? 31.421 2.501 25.078 1.00 9.49 347 LEU A CA 1
ATOM 2712 C C . LEU A 1 347 ? 30.726 3.840 24.921 1.00 9.23 347 LEU A C 1
ATOM 2713 O O . LEU A 1 347 ? 30.900 4.525 23.915 1.00 9.20 347 LEU A O 1
ATOM 2718 N N . THR A 1 348 ? 29.929 4.203 25.919 1.00 8.56 348 THR A N 1
ATOM 2719 C CA . THR A 1 348 ? 29.276 5.500 25.925 1.00 8.53 348 THR A CA 1
ATOM 2720 C C . THR A 1 348 ? 29.222 6.078 27.334 1.00 8.46 348 THR A C 1
ATOM 2721 O O . THR A 1 348 ? 29.056 5.337 28.304 1.00 8.37 348 THR A O 1
ATOM 2725 N N . THR A 1 349 ? 29.373 7.398 27.430 1.00 8.81 349 THR A N 1
ATOM 2726 C CA . THR A 1 349 ? 29.206 8.118 28.693 1.00 9.18 349 THR A CA 1
ATOM 2727 C C . THR A 1 349 ? 27.918 8.948 28.696 1.00 9.27 349 THR A C 1
ATOM 2728 O O . THR A 1 349 ? 27.635 9.671 29.652 1.00 9.55 349 THR A O 1
ATOM 2732 N N . ALA A 1 350 ? 27.148 8.854 27.615 1.00 9.10 350 ALA A N 1
ATOM 2733 C CA . ALA A 1 350 ? 25.848 9.515 27.528 1.00 9.38 350 ALA A CA 1
ATOM 2734 C C . ALA A 1 350 ? 24.786 8.572 26.949 1.00 9.29 350 ALA A C 1
ATOM 2735 O O . ALA A 1 350 ? 25.054 7.392 26.716 1.00 9.31 350 ALA A O 1
ATOM 2737 N N . LEU A 1 351 ? 23.589 9.105 26.718 1.00 9.38 351 LEU A N 1
ATOM 2738 C CA . LEU A 1 351 ? 22.420 8.273 26.435 1.00 9.30 351 LEU A CA 1
ATOM 2739 C C . LEU A 1 351 ? 22.078 8.125 24.950 1.00 9.23 351 LEU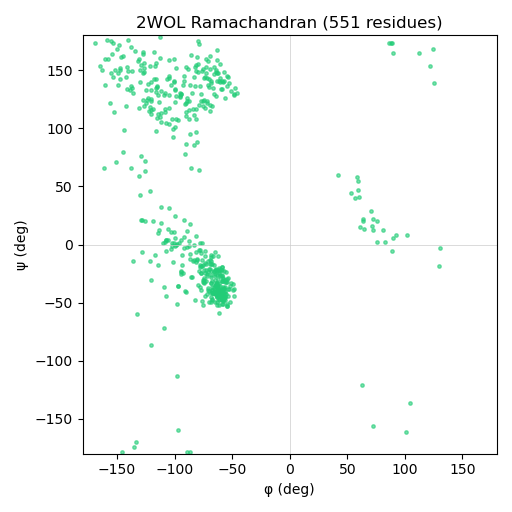 A C 1
ATOM 2740 O O . LEU A 1 351 ? 21.916 7.006 24.465 1.00 9.18 351 LEU A O 1
ATOM 2745 N N . PHE A 1 352 ? 21.971 9.246 24.236 1.00 9.40 352 PHE A N 1
ATOM 2746 C CA . PHE A 1 352 ? 21.565 9.226 22.823 1.00 10.00 352 PHE A CA 1
ATOM 2747 C C . PHE A 1 352 ? 22.512 8.412 21.948 1.00 10.69 352 PHE A C 1
ATOM 2748 O O . PHE A 1 352 ? 23.732 8.567 22.045 1.00 10.71 352 PHE A O 1
ATOM 2756 N N . PRO A 1 353 ? 21.955 7.544 21.083 1.00 11.43 353 PRO A N 1
ATOM 2757 C CA . PRO A 1 353 ? 22.756 6.941 20.014 1.00 12.32 353 PRO A CA 1
ATOM 2758 C C . PRO A 1 353 ? 23.202 8.009 19.008 1.00 13.32 353 PRO A C 1
ATOM 2759 O O . PRO A 1 353 ? 22.520 9.026 18.857 1.00 13.56 353 PRO A O 1
ATOM 2763 N N . PRO A 1 354 ? 24.343 7.789 18.324 1.00 14.27 354 PRO A N 1
ATOM 2764 C CA . PRO A 1 354 ? 24.841 8.749 17.329 1.00 15.11 354 PRO A CA 1
ATOM 2765 C C . PRO A 1 354 ? 23.957 8.949 16.088 1.00 15.70 354 PRO A C 1
ATOM 2766 O O . PRO A 1 354 ? 24.248 9.829 15.270 1.00 16.51 354 PRO A O 1
ATOM 2770 N N . THR A 1 355 ? 22.896 8.155 15.948 1.00 16.01 355 THR A N 1
ATOM 2771 C CA . THR A 1 355 ? 21.939 8.324 14.848 1.00 16.38 355 THR A CA 1
ATOM 2772 C C . THR A 1 355 ? 21.061 9.552 15.046 1.00 16.10 355 THR A C 1
ATOM 2773 O O . THR A 1 355 ? 20.489 10.078 14.088 1.00 16.53 355 THR A O 1
ATOM 2777 N N . LEU A 1 356 ? 20.949 10.000 16.293 1.00 15.36 356 LEU A N 1
ATOM 2778 C CA . LEU A 1 356 ? 20.059 11.108 16.624 1.00 14.72 356 LEU A CA 1
ATOM 2779 C C . LEU A 1 356 ? 20.782 12.449 16.580 1.00 14.52 356 LEU A C 1
ATOM 2780 O O . LEU A 1 356 ? 21.918 12.554 17.048 1.00 14.29 356 LEU A O 1
ATOM 2785 N N . PRO A 1 357 ? 20.126 13.477 16.004 1.00 14.27 357 PRO A N 1
ATOM 2786 C CA . PRO A 1 357 ? 20.672 14.835 15.895 1.00 14.16 357 PRO A CA 1
ATOM 2787 C C . PRO A 1 357 ? 21.253 15.397 17.191 1.00 13.84 357 PRO A C 1
ATOM 2788 O O . PRO A 1 357 ? 22.280 16.071 17.153 1.00 13.82 357 PRO A O 1
ATOM 2792 N N . ALA A 1 358 ? 20.613 15.110 18.325 1.00 13.44 358 ALA A N 1
ATOM 2793 C CA . ALA A 1 358 ? 21.031 15.676 19.606 1.00 13.18 358 ALA A CA 1
ATOM 2794 C C . ALA A 1 358 ? 22.267 15.021 20.222 1.00 13.10 358 ALA A C 1
ATOM 2795 O O . ALA A 1 358 ? 22.784 15.508 21.230 1.00 12.99 358 ALA A O 1
ATOM 2797 N N . HIS A 1 359 ? 22.742 13.928 19.626 1.00 13.16 359 HIS A N 1
ATOM 2798 C CA . HIS A 1 359 ? 23.957 13.271 20.105 1.00 13.44 359 HIS A CA 1
ATOM 2799 C C . HIS A 1 359 ? 25.067 14.287 20.381 1.00 13.10 359 HIS A C 1
ATOM 2800 O O . HIS A 1 359 ? 25.368 15.148 19.547 1.00 12.99 359 HIS A O 1
ATOM 2807 N N . GLN A 1 360 ? 25.663 14.189 21.567 1.00 12.86 360 GLN A N 1
ATOM 2808 C CA . GLN A 1 360 ? 26.639 15.178 22.019 1.00 12.59 360 GLN A CA 1
ATOM 2809 C C . GLN A 1 360 ? 27.723 14.554 22.886 1.00 12.66 360 GLN A C 1
ATOM 2810 O O . GLN A 1 360 ? 27.542 13.460 23.431 1.00 12.60 360 GLN A O 1
ATOM 2816 N N . ASP A 1 361 ? 28.837 15.273 23.023 1.00 12.68 361 ASP A N 1
ATOM 2817 C CA . ASP A 1 361 ? 29.861 14.941 24.007 1.00 12.64 361 ASP A CA 1
ATOM 2818 C C . ASP A 1 361 ? 29.346 15.317 25.383 1.00 12.24 361 ASP A C 1
ATOM 2819 O O . ASP A 1 361 ? 29.073 16.489 25.651 1.00 12.79 361 ASP A O 1
ATOM 2824 N N . LEU A 1 362 ? 29.207 14.319 26.248 1.00 11.51 362 LEU A N 1
ATOM 2825 C CA . LEU A 1 362 ? 28.711 14.546 27.593 1.00 10.95 362 LEU A CA 1
ATOM 2826 C C . LEU A 1 362 ? 29.278 13.462 28.497 1.00 10.66 362 LEU A C 1
ATOM 2827 O O . LEU A 1 362 ? 28.976 12.282 28.326 1.00 10.81 362 LEU A O 1
ATOM 2832 N N . ASP A 1 363 ? 30.130 13.872 29.435 1.00 10.24 363 ASP A N 1
ATOM 2833 C CA . ASP A 1 363 ? 30.756 12.942 30.369 1.00 9.78 363 ASP A CA 1
ATOM 2834 C C . ASP A 1 363 ? 30.909 13.627 31.721 1.00 9.53 363 ASP A C 1
ATOM 2835 O O . ASP A 1 363 ? 31.983 14.115 32.070 1.00 9.88 363 ASP A O 1
ATOM 2840 N N . LEU A 1 364 ? 29.814 13.668 32.474 1.00 9.32 364 LEU A N 1
ATOM 2841 C CA . LEU A 1 364 ? 29.794 14.377 33.748 1.00 9.03 364 LEU A CA 1
ATOM 2842 C C . LEU A 1 364 ? 30.595 13.678 34.835 1.00 8.78 364 LEU A C 1
ATOM 2843 O O . LEU A 1 364 ? 31.096 14.339 35.749 1.00 9.03 364 LEU A O 1
ATOM 2848 N N . TYR A 1 365 ? 30.716 12.353 34.731 1.00 8.56 365 TYR A N 1
ATOM 2849 C CA . TYR A 1 365 ? 31.400 11.551 35.747 1.00 8.32 365 TYR A CA 1
ATOM 2850 C C . TYR A 1 365 ? 32.510 10.687 35.144 1.00 8.58 365 TYR A C 1
ATOM 2851 O O . TYR A 1 365 ? 32.371 9.467 35.057 1.00 8.48 365 TYR A O 1
ATOM 2860 N N . PRO A 1 366 ? 33.627 11.317 34.732 1.00 8.97 366 PRO A N 1
ATOM 2861 C CA . PRO A 1 366 ? 34.684 10.537 34.083 1.00 9.11 366 PRO A CA 1
ATOM 2862 C C . PRO A 1 366 ? 35.267 9.474 35.007 1.00 9.26 366 PRO A C 1
ATOM 2863 O O . PRO A 1 366 ? 35.351 9.678 36.223 1.00 9.32 366 PRO A O 1
ATOM 2867 N N . THR A 1 367 ? 35.676 8.355 34.418 1.00 9.46 367 THR A N 1
ATOM 2868 C CA . THR A 1 367 ? 36.153 7.207 35.184 1.00 9.95 367 THR A CA 1
ATOM 2869 C C . THR A 1 367 ? 37.679 7.033 35.140 1.00 10.45 367 THR A C 1
ATOM 2870 O O . THR A 1 367 ? 38.186 5.912 35.216 1.00 10.59 367 THR A O 1
ATOM 2874 N N . GLY A 1 368 ? 38.404 8.141 35.028 1.00 10.92 368 GLY A N 1
ATOM 2875 C CA . GLY A 1 368 ? 39.868 8.104 35.080 1.00 11.56 368 GLY A CA 1
ATOM 2876 C C . GLY A 1 368 ? 40.534 7.830 33.742 1.00 12.00 368 GLY A C 1
ATOM 2877 O O . GLY A 1 368 ? 39.860 7.524 32.756 1.00 11.20 368 GLY A O 1
ATOM 2878 N N . PRO A 1 369 ? 41.878 7.927 33.698 1.00 12.48 369 PRO A N 1
ATOM 2879 C CA . PRO A 1 369 ? 42.613 7.806 32.433 1.00 12.71 369 PRO A CA 1
ATOM 2880 C C . PRO A 1 369 ? 42.537 6.430 31.762 1.00 12.54 369 PRO A C 1
ATOM 2881 O O . PRO A 1 369 ? 42.749 6.332 30.554 1.00 12.70 369 PRO A O 1
ATOM 2885 N N . ASP A 1 370 ? 42.238 5.387 32.531 1.00 12.35 370 ASP A N 1
ATOM 2886 C CA . ASP A 1 370 ? 42.115 4.038 31.978 1.00 12.41 370 ASP A CA 1
ATOM 2887 C C . ASP A 1 370 ? 40.658 3.568 31.870 1.00 11.67 370 ASP A C 1
ATOM 2888 O O . ASP A 1 370 ? 40.392 2.424 31.489 1.00 11.17 370 ASP A O 1
ATOM 2893 N N . LEU A 1 371 ? 39.727 4.463 32.206 1.00 11.20 371 LEU A N 1
ATOM 2894 C CA . LEU A 1 371 ? 38.280 4.189 32.155 1.00 11.33 371 LEU A CA 1
ATOM 2895 C C . LEU A 1 371 ? 37.820 3.084 33.118 1.00 11.47 371 LEU A C 1
ATOM 2896 O O . LEU A 1 371 ? 36.757 2.491 32.927 1.00 12.29 371 LEU A O 1
ATOM 2901 N N . ARG A 1 372 ? 38.608 2.820 34.158 1.00 11.27 372 ARG A N 1
ATOM 2902 C CA . ARG A 1 372 ? 38.298 1.737 35.087 1.00 11.36 372 ARG A CA 1
ATOM 2903 C C . ARG A 1 372 ? 37.686 2.224 36.408 1.00 10.68 372 ARG A C 1
ATOM 2904 O O . ARG A 1 372 ? 37.380 1.419 37.291 1.00 10.62 372 ARG A O 1
ATOM 2912 N N . GLY A 1 373 ? 37.503 3.538 36.523 1.00 10.40 373 GLY A N 1
ATOM 2913 C CA . GLY A 1 373 ? 36.873 4.145 37.696 1.00 10.40 373 GLY A CA 1
ATOM 2914 C C . GLY A 1 373 ? 37.739 5.212 38.333 1.00 10.59 373 GLY A C 1
ATOM 2915 O O . GLY A 1 373 ? 38.956 5.047 38.438 1.00 11.10 373 GLY A O 1
ATOM 2916 N N . ASP A 1 374 ? 37.112 6.312 38.743 1.00 10.55 374 ASP A N 1
ATOM 2917 C CA . ASP A 1 374 ? 37.778 7.329 39.550 1.00 10.44 374 ASP A CA 1
ATOM 2918 C C . ASP A 1 374 ? 37.332 7.120 40.991 1.00 10.38 374 ASP A C 1
ATOM 2919 O O . ASP A 1 374 ? 36.302 7.646 41.422 1.00 10.53 374 ASP A O 1
ATOM 2924 N N . LEU A 1 375 ? 38.117 6.340 41.726 1.00 10.46 375 LEU A N 1
ATOM 2925 C CA . LEU A 1 375 ? 37.736 5.931 43.069 1.00 10.66 375 LEU A CA 1
ATOM 2926 C C . LEU A 1 375 ? 37.886 7.063 44.076 1.00 10.69 375 LEU A C 1
ATOM 2927 O O . LEU A 1 375 ? 37.147 7.114 45.056 1.00 10.67 375 LEU A O 1
ATOM 2932 N N . ASP A 1 376 ? 38.817 7.981 43.819 1.00 10.97 376 ASP A N 1
ATOM 2933 C CA . ASP A 1 376 ? 38.936 9.185 44.645 1.00 11.50 376 ASP A CA 1
ATOM 2934 C C . ASP A 1 376 ? 37.655 10.016 44.567 1.00 11.02 376 ASP A C 1
ATOM 2935 O O . ASP A 1 376 ? 37.119 10.442 45.593 1.00 11.22 376 ASP A O 1
ATOM 2940 N N . ALA A 1 377 ? 37.157 10.232 43.350 1.00 10.63 377 ALA A N 1
ATOM 2941 C CA . ALA A 1 377 ? 35.932 11.005 43.159 1.00 9.96 377 ALA A CA 1
ATOM 2942 C C . ALA A 1 377 ? 34.733 10.296 43.779 1.00 9.73 377 ALA A C 1
ATOM 2943 O O . ALA A 1 377 ? 33.895 10.935 44.413 1.00 9.35 377 ALA A O 1
ATOM 2945 N N . ALA A 1 378 ? 34.664 8.976 43.599 1.00 9.22 378 ALA A N 1
ATOM 2946 C CA . ALA A 1 378 ? 33.582 8.162 44.168 1.00 9.45 378 ALA A CA 1
ATOM 2947 C C . ALA A 1 378 ? 33.550 8.249 45.693 1.00 9.59 378 ALA A C 1
ATOM 2948 O O . ALA A 1 378 ? 32.479 8.399 46.289 1.00 9.46 378 ALA A O 1
ATOM 2950 N N . ARG A 1 379 ? 34.723 8.160 46.319 1.00 9.87 379 ARG A N 1
ATOM 2951 C CA . ARG A 1 379 ? 34.813 8.229 47.782 1.00 10.56 379 ARG A CA 1
ATOM 2952 C C . ARG A 1 379 ? 34.405 9.599 48.308 1.00 10.08 379 ARG A C 1
ATOM 2953 O O . ARG A 1 379 ? 33.775 9.704 49.362 1.00 10.31 379 ARG A O 1
ATOM 2961 N N . ALA A 1 380 ? 34.752 10.646 47.563 1.00 9.84 380 ALA A N 1
ATOM 2962 C CA . ALA A 1 380 ? 34.346 11.998 47.925 1.00 9.94 380 ALA A CA 1
ATOM 2963 C C . ALA A 1 380 ? 32.827 12.149 47.854 1.00 9.66 380 ALA A C 1
ATOM 2964 O O . ALA A 1 380 ? 32.223 12.780 48.720 1.00 9.98 380 ALA A O 1
ATOM 2966 N N . GLU A 1 381 ? 32.211 11.553 46.830 1.00 9.36 381 GLU A N 1
ATOM 2967 C CA . GLU A 1 381 ? 30.754 11.556 46.697 1.00 9.18 381 GLU A CA 1
ATOM 2968 C C . GLU A 1 381 ? 30.099 10.797 47.852 1.00 9.15 381 GLU A C 1
ATOM 2969 O O . GLU A 1 381 ? 29.108 11.259 48.424 1.00 9.05 381 GLU A O 1
ATOM 2975 N N . LEU A 1 382 ? 30.659 9.641 48.201 1.00 9.22 382 LEU A N 1
ATOM 2976 C CA . LEU A 1 382 ? 30.166 8.874 49.352 1.00 9.65 382 LEU A CA 1
ATOM 2977 C C . LEU A 1 382 ? 30.203 9.694 50.643 1.00 9.89 382 LEU A C 1
ATOM 2978 O O . LEU A 1 382 ? 29.242 9.682 51.413 1.00 10.59 382 LEU A O 1
ATOM 2983 N N . ALA A 1 383 ? 31.305 10.411 50.865 1.00 10.17 383 ALA A N 1
ATOM 2984 C CA . ALA A 1 383 ? 31.406 11.326 52.002 1.00 10.46 383 ALA A CA 1
ATOM 2985 C C . ALA A 1 383 ? 30.316 12.401 51.967 1.00 10.72 383 ALA A C 1
ATOM 2986 O O . ALA A 1 383 ? 29.712 12.711 52.997 1.00 10.92 383 ALA A O 1
ATOM 2988 N N . ALA A 1 384 ? 30.046 12.947 50.782 1.00 10.83 384 ALA A N 1
ATOM 2989 C CA . ALA A 1 384 ? 28.989 13.950 50.622 1.00 11.05 384 ALA A CA 1
ATOM 2990 C C . ALA A 1 384 ? 27.605 13.398 50.978 1.00 11.31 384 ALA A C 1
ATOM 2991 O O . ALA A 1 384 ? 26.731 14.139 51.432 1.00 11.92 384 ALA A O 1
ATOM 2993 N N . ALA A 1 385 ? 27.426 12.092 50.782 1.00 11.53 385 ALA A N 1
ATOM 2994 C CA . ALA A 1 385 ? 26.163 11.415 51.079 1.00 12.01 385 ALA A CA 1
ATOM 2995 C C . ALA A 1 385 ? 26.012 11.069 52.557 1.00 12.26 385 ALA A C 1
ATOM 2996 O O . ALA A 1 385 ? 24.955 10.594 52.981 1.00 12.85 385 ALA A O 1
ATOM 2998 N N . GLY A 1 386 ? 27.063 11.298 53.338 1.00 12.44 386 GLY A N 1
ATOM 2999 C CA . GLY A 1 386 ? 27.079 10.879 54.737 1.00 12.81 386 GLY A CA 1
ATOM 3000 C C . GLY A 1 386 ? 27.299 9.385 54.880 1.00 12.96 386 GLY A C 1
ATOM 3001 O O . GLY A 1 386 ? 26.982 8.794 55.916 1.00 13.12 386 GLY A O 1
ATOM 3002 N N . LEU A 1 387 ? 27.843 8.768 53.832 1.00 12.80 387 LEU A N 1
ATOM 3003 C CA . LEU A 1 387 ? 28.133 7.338 53.835 1.00 12.86 387 LEU A CA 1
ATOM 3004 C C . LEU A 1 387 ? 29.562 7.081 53.355 1.00 13.05 387 LEU A C 1
ATOM 3005 O O . LEU A 1 387 ? 29.768 6.352 52.379 1.00 12.78 387 LEU 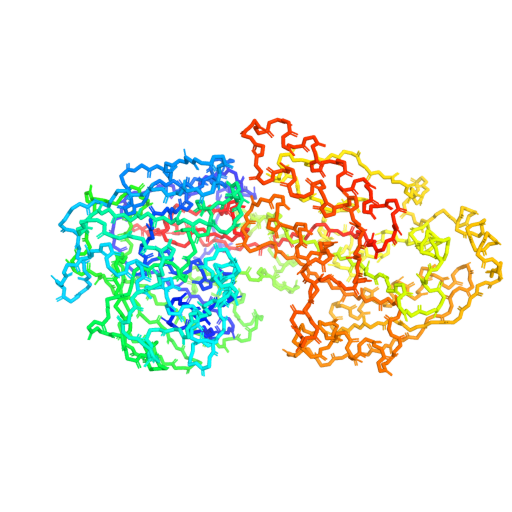A O 1
ATOM 3010 N N . PRO A 1 388 ? 30.562 7.661 54.054 1.00 13.21 388 PRO A N 1
ATOM 3011 C CA . PRO A 1 388 ? 31.940 7.631 53.549 1.00 13.54 388 PRO A CA 1
ATOM 3012 C C . PRO A 1 388 ? 32.532 6.230 53.361 1.00 13.74 388 PRO A C 1
ATOM 3013 O O . PRO A 1 388 ? 33.406 6.048 52.513 1.00 13.56 388 PRO A O 1
ATOM 3017 N N . ASP A 1 389 ? 32.053 5.257 54.133 1.00 14.26 389 ASP A N 1
ATOM 3018 C CA . ASP A 1 389 ? 32.594 3.897 54.085 1.00 14.85 389 ASP A CA 1
ATOM 3019 C C . ASP A 1 389 ? 31.793 2.967 53.174 1.00 14.37 389 ASP A C 1
ATOM 3020 O O . ASP A 1 389 ? 32.111 1.780 53.041 1.00 14.66 389 ASP A O 1
ATOM 3025 N N . GLY A 1 390 ? 30.762 3.517 52.543 1.00 13.89 390 GLY A N 1
ATOM 3026 C CA . GLY A 1 390 ? 29.905 2.744 51.659 1.00 13.32 390 GLY A CA 1
ATOM 3027 C C . GLY A 1 390 ? 28.611 2.344 52.332 1.00 12.79 390 GLY A C 1
ATOM 3028 O O . GLY A 1 390 ? 28.210 2.930 53.342 1.00 12.90 390 GLY A O 1
ATOM 3029 N N . PHE A 1 391 ? 27.956 1.341 51.759 1.00 12.32 391 PHE A N 1
ATOM 3030 C CA . PHE A 1 391 ? 26.645 0.890 52.214 1.00 11.98 391 PHE A CA 1
ATOM 3031 C C . PHE A 1 391 ? 26.311 -0.423 51.525 1.00 12.10 391 PHE A C 1
ATOM 3032 O O . PHE A 1 391 ? 27.036 -0.864 50.632 1.00 12.12 391 PHE A O 1
ATOM 3040 N N . ARG A 1 392 ? 25.206 -1.033 51.935 1.00 12.28 392 ARG A N 1
ATOM 3041 C CA . ARG A 1 392 ? 24.721 -2.254 51.303 1.00 12.42 392 ARG A CA 1
ATOM 3042 C C . ARG A 1 392 ? 23.494 -1.965 50.450 1.00 11.96 392 ARG A C 1
ATOM 3043 O O . ARG A 1 392 ? 22.662 -1.123 50.801 1.00 12.17 392 ARG A O 1
ATOM 3051 N N . ALA A 1 393 ? 23.403 -2.650 49.313 1.00 11.46 393 ALA A N 1
ATOM 3052 C CA . ALA A 1 393 ? 22.274 -2.486 48.401 1.00 10.96 393 ALA A CA 1
ATOM 3053 C C . ALA A 1 393 ? 22.063 -3.731 47.547 1.00 10.58 393 ALA A C 1
ATOM 3054 O O . ALA A 1 393 ? 22.845 -4.683 47.616 1.00 10.23 393 ALA A O 1
ATOM 3056 N N . VAL A 1 394 ? 20.993 -3.711 46.755 1.00 9.95 394 VAL A N 1
ATOM 3057 C CA . VAL A 1 394 ? 20.628 -4.823 45.883 1.00 10.04 394 VAL A CA 1
ATOM 3058 C C . VAL A 1 394 ? 20.496 -4.340 44.442 1.00 9.62 394 VAL A C 1
ATOM 3059 O O . VAL A 1 394 ? 19.860 -3.316 44.173 1.00 9.94 394 VAL A O 1
ATOM 3063 N N . ILE A 1 395 ? 21.101 -5.093 43.526 1.00 10.02 395 ILE A N 1
ATOM 3064 C CA . ILE A 1 395 ? 20.952 -4.853 42.095 1.00 10.12 395 ILE A CA 1
ATOM 3065 C C . ILE A 1 395 ? 20.030 -5.906 41.475 1.00 10.43 395 ILE A C 1
ATOM 3066 O O . ILE A 1 395 ? 20.219 -7.108 41.680 1.00 10.35 395 ILE A O 1
ATOM 3071 N N . GLY A 1 396 ? 19.025 -5.440 40.737 1.00 10.61 396 GLY A N 1
ATOM 3072 C CA . GLY A 1 396 ? 18.095 -6.325 40.039 1.00 11.40 396 GLY A CA 1
ATOM 3073 C C . GLY A 1 396 ? 18.563 -6.620 38.627 1.00 12.16 396 GLY A C 1
ATOM 3074 O O . GLY A 1 396 ? 19.078 -5.736 37.938 1.00 11.59 396 GLY A O 1
ATOM 3075 N N . THR A 1 397 ? 18.380 -7.865 38.191 1.00 13.10 397 THR A N 1
ATOM 3076 C CA . THR A 1 397 ? 18.849 -8.292 36.875 1.00 14.53 397 THR A CA 1
ATOM 3077 C C . THR A 1 397 ? 18.103 -9.532 36.370 1.00 15.82 397 THR A C 1
ATOM 3078 O O . THR A 1 397 ? 17.253 -10.079 37.074 1.00 15.35 397 THR A O 1
ATOM 3082 N N . GLN A 1 398 ? 18.416 -9.936 35.139 1.00 17.74 398 GLN A N 1
ATOM 3083 C CA . GLN A 1 398 ? 17.969 -11.203 34.549 1.00 19.67 398 GLN A CA 1
ATOM 3084 C C . GLN A 1 398 ? 19.105 -12.208 34.636 1.00 20.25 398 GLN A C 1
ATOM 3085 O O . GLN A 1 398 ? 20.270 -11.821 34.745 1.00 20.47 398 GLN A O 1
ATOM 3091 N N . ARG A 1 399 ? 18.773 -13.496 34.542 1.00 21.30 399 ARG A N 1
ATOM 3092 C CA . ARG A 1 399 ? 19.767 -14.533 34.261 1.00 22.13 399 ARG A CA 1
ATOM 3093 C C . ARG A 1 399 ? 20.384 -14.310 32.881 1.00 22.07 399 ARG A C 1
ATOM 3094 O O . ARG A 1 399 ? 19.717 -13.809 31.973 1.00 22.37 399 ARG A O 1
ATOM 3102 N N . GLY A 1 400 ? 21.657 -14.671 32.731 1.00 22.21 400 GLY A N 1
ATOM 3103 C CA . GLY A 1 400 ? 22.343 -14.567 31.444 1.00 21.99 400 GLY A CA 1
ATOM 3104 C C . GLY A 1 400 ? 23.305 -13.397 31.354 1.00 21.93 400 GLY A C 1
ATOM 3105 O O . GLY A 1 400 ? 24.063 -13.132 32.289 1.00 21.91 400 GLY A O 1
ATOM 3106 N N . LYS A 1 401 ? 23.269 -12.697 30.222 1.00 21.77 401 LYS A N 1
ATOM 3107 C CA . LYS A 1 401 ? 24.191 -11.591 29.950 1.00 21.58 401 LYS A CA 1
ATOM 3108 C C . LYS A 1 401 ? 24.001 -10.425 30.919 1.00 20.85 401 LYS A C 1
ATOM 3109 O O . LYS A 1 401 ? 24.966 -9.746 31.284 1.00 20.70 401 LYS A O 1
ATOM 3115 N N . PHE A 1 402 ? 22.753 -10.201 31.325 1.00 19.97 402 PHE A N 1
ATOM 3116 C CA . PHE A 1 402 ? 22.422 -9.172 32.309 1.00 19.21 402 PHE A CA 1
ATOM 3117 C C . PHE A 1 402 ? 23.056 -9.486 33.661 1.00 18.55 402 PHE A C 1
ATOM 3118 O O . PHE A 1 402 ? 23.466 -8.571 34.381 1.00 18.49 402 PHE A O 1
ATOM 3126 N N . ARG A 1 403 ? 23.120 -10.775 34.003 1.00 17.57 403 ARG A N 1
ATOM 3127 C CA . ARG A 1 403 ? 23.730 -11.221 35.259 1.00 16.89 403 ARG A CA 1
ATOM 3128 C C . ARG A 1 403 ? 25.238 -10.967 35.274 1.00 16.45 403 ARG A C 1
ATOM 3129 O O . ARG A 1 403 ? 25.785 -10.518 36.286 1.00 15.79 403 ARG A O 1
ATOM 3137 N N . LEU A 1 404 ? 25.898 -11.243 34.151 1.00 16.01 404 LEU A N 1
ATOM 3138 C CA . LEU A 1 404 ? 27.325 -10.950 34.013 1.00 15.73 404 LEU A CA 1
ATOM 3139 C C . LEU A 1 404 ? 27.609 -9.466 34.230 1.00 14.80 404 LEU A C 1
ATOM 3140 O O . LEU A 1 404 ? 28.575 -9.107 34.904 1.00 14.87 404 LEU A O 1
ATOM 3145 N N . VAL A 1 405 ? 26.757 -8.615 33.664 1.00 13.81 405 VAL A N 1
ATOM 3146 C CA . VAL A 1 405 ? 26.863 -7.170 33.863 1.00 13.00 405 VAL A CA 1
ATOM 3147 C C . VAL A 1 405 ? 26.648 -6.808 35.338 1.00 12.43 405 VAL A C 1
ATOM 3148 O O . VAL A 1 405 ? 27.422 -6.031 35.908 1.00 11.98 405 VAL A O 1
ATOM 3152 N N . ALA A 1 406 ? 25.625 -7.397 35.959 1.00 12.10 406 ALA A N 1
ATOM 3153 C CA . ALA A 1 406 ? 25.363 -7.176 37.385 1.00 11.49 406 ALA A CA 1
ATOM 3154 C C . ALA A 1 406 ? 26.580 -7.518 38.246 1.00 11.51 406 ALA A C 1
ATOM 3155 O O . ALA A 1 406 ? 26.943 -6.751 39.140 1.00 11.06 406 ALA A O 1
ATOM 3157 N N . ASP A 1 407 ? 27.207 -8.660 37.959 1.00 11.62 407 ASP A N 1
ATOM 3158 C CA . ASP A 1 407 ? 28.406 -9.102 38.676 1.00 11.89 407 ASP A CA 1
ATOM 3159 C C . ASP A 1 407 ? 29.550 -8.099 38.534 1.00 11.39 407 ASP A C 1
ATOM 3160 O O . ASP A 1 407 ? 30.294 -7.858 39.488 1.00 11.81 407 ASP A O 1
ATOM 3165 N N . ALA A 1 408 ? 29.687 -7.526 37.340 1.00 11.09 408 ALA A N 1
ATOM 3166 C CA . ALA A 1 408 ? 30.689 -6.494 37.090 1.00 10.33 408 ALA A CA 1
ATOM 3167 C C . ALA A 1 408 ? 30.384 -5.202 37.856 1.00 10.05 408 ALA A C 1
ATOM 3168 O O . ALA A 1 408 ? 31.303 -4.482 38.263 1.00 10.05 408 ALA A O 1
ATOM 3170 N N . VAL A 1 409 ? 29.101 -4.915 38.070 1.00 9.53 409 VAL A N 1
ATOM 3171 C CA . VAL A 1 409 ? 28.720 -3.770 38.903 1.00 9.35 409 VAL A CA 1
ATOM 3172 C C . VAL A 1 409 ? 29.108 -4.047 40.360 1.00 9.47 409 VAL A C 1
ATOM 3173 O O . VAL A 1 409 ? 29.681 -3.190 41.031 1.00 9.05 409 VAL A O 1
ATOM 3177 N N . VAL A 1 410 ? 28.803 -5.254 40.833 1.00 9.57 410 VAL A N 1
ATOM 3178 C CA . VAL A 1 410 ? 29.173 -5.690 42.185 1.00 10.04 410 VAL A CA 1
ATOM 3179 C C . VAL A 1 410 ? 30.681 -5.526 42.410 1.00 10.19 410 VAL A C 1
ATOM 3180 O O . VAL A 1 410 ? 31.112 -4.921 43.394 1.00 10.34 410 VAL A O 1
ATOM 3184 N N . GLU A 1 411 ? 31.471 -6.056 41.478 1.00 10.83 411 GLU A N 1
ATOM 3185 C CA . GLU A 1 411 ? 32.927 -5.995 41.555 1.00 11.68 411 GLU A CA 1
ATOM 3186 C C . GLU A 1 411 ? 33.452 -4.552 41.527 1.00 11.02 411 GLU A C 1
ATOM 3187 O O . GLU A 1 411 ? 34.342 -4.193 42.306 1.00 10.96 411 GLU A O 1
ATOM 3193 N N . SER A 1 412 ? 32.890 -3.733 40.637 1.00 10.58 412 SER A N 1
ATOM 3194 C CA . SER A 1 412 ? 33.281 -2.327 40.510 1.00 10.30 412 SER A CA 1
ATOM 3195 C C . SER A 1 412 ? 33.070 -1.584 41.819 1.00 10.18 412 SER A C 1
ATOM 3196 O O . SER A 1 412 ? 33.970 -0.919 42.318 1.00 10.00 412 SER A O 1
ATOM 3199 N N . LEU A 1 413 ? 31.866 -1.714 42.369 1.00 9.98 413 LEU A N 1
ATOM 3200 C CA . LEU A 1 413 ? 31.447 -0.905 43.506 1.00 10.01 413 LEU A CA 1
ATOM 3201 C C . LEU A 1 413 ? 32.032 -1.370 44.833 1.00 10.01 413 LEU A C 1
ATOM 3202 O O . LEU A 1 413 ? 32.159 -0.579 45.766 1.00 9.83 413 LEU A O 1
ATOM 3207 N N . ALA A 1 414 ? 32.395 -2.649 44.914 1.00 10.22 414 ALA A N 1
ATOM 3208 C CA . ALA A 1 414 ? 33.020 -3.196 46.126 1.00 10.37 414 ALA A CA 1
ATOM 3209 C C . ALA A 1 414 ? 34.316 -2.462 46.472 1.00 10.72 414 ALA A C 1
ATOM 3210 O O . ALA A 1 414 ? 34.709 -2.397 47.636 1.00 10.98 414 ALA A O 1
ATOM 3212 N N . ARG A 1 415 ? 34.960 -1.892 45.456 1.00 10.62 415 ARG A N 1
ATOM 3213 C CA . ARG A 1 415 ? 36.226 -1.174 45.623 1.00 11.21 415 ARG A CA 1
ATOM 3214 C C . ARG A 1 415 ? 36.120 0.077 46.501 1.00 11.48 415 ARG A C 1
ATOM 3215 O O . ARG A 1 415 ? 37.132 0.547 47.029 1.00 11.99 415 ARG A O 1
ATOM 3223 N N . VAL A 1 416 ? 34.908 0.612 46.648 1.00 11.42 416 VAL A N 1
ATOM 3224 C CA . VAL A 1 416 ? 34.669 1.786 47.496 1.00 11.76 416 VAL A CA 1
ATOM 3225 C C . VAL A 1 416 ? 33.689 1.473 48.639 1.00 11.84 416 VAL A C 1
ATOM 3226 O O . VAL A 1 416 ? 33.077 2.372 49.221 1.00 12.09 416 VAL A O 1
ATOM 3230 N N . GLY A 1 417 ? 33.549 0.187 48.952 1.00 11.90 417 GLY A N 1
ATOM 3231 C CA . GLY A 1 417 ? 32.744 -0.245 50.093 1.00 12.09 417 GLY A CA 1
ATOM 3232 C C . GLY A 1 417 ? 31.249 -0.305 49.851 1.00 12.50 417 GLY A C 1
ATOM 3233 O O . GLY A 1 417 ? 30.468 -0.426 50.797 1.00 12.31 417 GLY A O 1
ATOM 3234 N N . ILE A 1 418 ? 30.839 -0.212 48.589 1.00 12.47 418 ILE A N 1
ATOM 3235 C CA . ILE A 1 418 ? 29.440 -0.424 48.242 1.00 12.63 418 ILE A CA 1
ATOM 3236 C C . ILE A 1 418 ? 29.259 -1.917 48.000 1.00 13.17 418 ILE A C 1
ATOM 3237 O O . ILE A 1 418 ? 29.739 -2.457 46.998 1.00 13.31 418 ILE A O 1
ATOM 3242 N N . GLU A 1 419 ? 28.582 -2.570 48.943 1.00 13.76 419 GLU A N 1
ATOM 3243 C CA . GLU A 1 419 ? 28.431 -4.022 48.948 1.00 14.53 419 GLU A CA 1
ATOM 3244 C C . GLU A 1 419 ? 27.075 -4.398 48.378 1.00 13.86 419 GLU A C 1
ATOM 3245 O O . GLU A 1 419 ? 26.040 -4.196 49.019 1.00 13.54 419 GLU A O 1
ATOM 3251 N N . LEU A 1 420 ? 27.086 -4.947 47.169 1.00 13.53 420 LEU A N 1
ATOM 3252 C CA . LEU A 1 420 ? 25.852 -5.320 46.500 1.00 13.42 420 LEU A CA 1
ATOM 3253 C C . LEU A 1 420 ? 25.618 -6.815 46.519 1.00 13.57 420 LEU A C 1
ATOM 3254 O O . LEU A 1 420 ? 26.555 -7.606 46.406 1.00 13.69 420 LEU A O 1
ATOM 3259 N N . THR A 1 421 ? 24.353 -7.188 46.665 1.00 13.28 421 THR A N 1
ATOM 3260 C CA . THR A 1 421 ? 23.921 -8.541 46.363 1.00 13.52 421 THR A CA 1
ATOM 3261 C C . THR A 1 421 ? 23.004 -8.469 45.147 1.00 13.06 421 THR A C 1
ATOM 3262 O O . THR A 1 421 ? 22.471 -7.404 44.817 1.00 12.81 421 THR A O 1
ATOM 3266 N N . VAL A 1 422 ? 22.836 -9.603 44.478 1.00 12.92 422 VAL A N 1
ATOM 3267 C CA . VAL A 1 422 ? 22.149 -9.656 43.198 1.00 13.17 422 VAL A CA 1
ATOM 3268 C C . VAL A 1 422 ? 20.797 -10.352 43.350 1.00 13.43 422 VAL A C 1
ATOM 3269 O O . VAL A 1 422 ? 20.712 -11.448 43.916 1.00 13.86 422 VAL A O 1
ATOM 3273 N N . LYS A 1 423 ? 19.748 -9.701 42.857 1.00 13.67 423 LYS A N 1
ATOM 3274 C CA . LYS A 1 423 ? 18.414 -10.295 42.819 1.00 14.10 423 LYS A CA 1
ATOM 3275 C C . LYS A 1 423 ? 18.026 -10.559 41.371 1.00 14.53 423 LYS A C 1
ATOM 3276 O O . LYS A 1 423 ? 17.852 -9.625 40.585 1.00 13.99 423 LYS A O 1
ATOM 3282 N N . GLU A 1 424 ? 17.910 -11.835 41.021 1.00 15.28 424 GLU A N 1
ATOM 3283 C CA . GLU A 1 424 ? 17.495 -12.216 39.676 1.00 16.33 424 GLU A CA 1
ATOM 3284 C C . GLU A 1 424 ? 15.981 -12.270 39.569 1.00 16.92 424 GLU A C 1
ATOM 3285 O O . GLU A 1 424 ? 15.300 -12.767 40.471 1.00 17.11 424 GLU A O 1
ATOM 3291 N N . LEU A 1 425 ? 15.464 -11.743 38.463 1.00 17.71 425 LEU A N 1
ATOM 3292 C CA . LEU A 1 425 ? 14.035 -11.750 38.191 1.00 18.61 425 LEU A CA 1
ATOM 3293 C C . LEU A 1 425 ? 13.759 -12.567 36.933 1.00 19.57 425 LEU A C 1
ATOM 3294 O O . LEU A 1 425 ? 14.628 -12.693 36.068 1.00 19.72 425 LEU A O 1
ATOM 3299 N N . ASP A 1 426 ? 12.549 -13.117 36.840 1.00 20.92 426 ASP A N 1
ATOM 3300 C CA . ASP A 1 426 ? 12.127 -13.916 35.687 1.00 22.00 426 ASP A CA 1
ATOM 3301 C C . ASP A 1 426 ? 12.386 -13.186 34.369 1.00 22.30 426 ASP A C 1
ATOM 3302 O O . ASP A 1 426 ? 12.037 -12.011 34.219 1.00 22.30 426 ASP A O 1
ATOM 3307 N N . VAL A 1 427 ? 12.997 -13.898 33.423 1.00 22.80 427 VAL A N 1
ATOM 3308 C CA . VAL A 1 427 ? 13.393 -13.336 32.130 1.00 23.23 427 VAL A CA 1
ATOM 3309 C C . VAL A 1 427 ? 12.188 -12.901 31.287 1.00 23.20 427 VAL A C 1
ATOM 3310 O O . VAL A 1 427 ? 12.150 -11.774 30.785 1.00 23.52 427 VAL A O 1
ATOM 3314 N N . ALA A 1 428 ? 11.211 -13.798 31.153 1.00 23.25 428 ALA A N 1
ATOM 3315 C CA . ALA A 1 428 ? 10.050 -13.585 30.285 1.00 22.96 428 ALA A CA 1
ATOM 3316 C C . ALA A 1 428 ? 9.199 -12.375 30.676 1.00 22.63 428 ALA A C 1
ATOM 3317 O O . ALA A 1 428 ? 8.627 -11.710 29.808 1.00 22.88 428 ALA A O 1
ATOM 3319 N N . THR A 1 429 ? 9.125 -12.093 31.976 1.00 22.01 429 THR A N 1
ATOM 3320 C CA . THR A 1 429 ? 8.300 -10.999 32.488 1.00 21.40 429 THR A CA 1
ATOM 3321 C C . THR A 1 429 ? 9.125 -9.845 33.066 1.00 20.94 429 THR A C 1
ATOM 3322 O O . THR A 1 429 ? 8.599 -9.024 33.816 1.00 20.76 429 THR A O 1
ATOM 3326 N N . TYR A 1 430 ? 10.406 -9.782 32.709 1.00 20.63 430 TYR A N 1
ATOM 3327 C CA . TYR A 1 430 ? 11.327 -8.791 33.277 1.00 20.27 430 TYR A CA 1
ATOM 3328 C C . TYR A 1 430 ? 10.863 -7.349 33.073 1.00 20.68 430 TYR A C 1
ATOM 3329 O O . TYR A 1 430 ? 11.030 -6.504 33.955 1.00 20.59 430 TYR A O 1
ATOM 3338 N N . PHE A 1 431 ? 10.269 -7.078 31.915 1.00 21.24 431 PHE A N 1
ATOM 3339 C CA . PHE A 1 431 ? 9.835 -5.726 31.571 1.00 21.89 431 PHE A CA 1
ATOM 3340 C C . PHE A 1 431 ? 8.373 -5.453 31.953 1.00 21.84 431 PHE A C 1
ATOM 3341 O O . PHE A 1 431 ? 7.988 -4.306 32.179 1.00 22.29 431 PHE A O 1
ATOM 3349 N N . SER A 1 432 ? 7.574 -6.513 32.048 1.00 21.45 432 SER A N 1
ATOM 3350 C CA . SER A 1 432 ? 6.159 -6.397 32.400 1.00 21.04 432 SER A CA 1
ATOM 3351 C C . SER A 1 432 ? 5.894 -6.469 33.907 1.00 20.74 432 SER A C 1
ATOM 3352 O O . SER A 1 432 ? 5.057 -5.727 34.435 1.00 21.24 432 SER A O 1
ATOM 3355 N N . LEU A 1 433 ? 6.594 -7.367 34.595 1.00 19.88 433 LEU A N 1
ATOM 3356 C CA . LEU A 1 433 ? 6.342 -7.599 36.017 1.00 19.11 433 LEU A CA 1
ATOM 3357 C C . LEU A 1 433 ? 7.604 -7.531 36.877 1.00 18.19 433 LEU A C 1
ATOM 3358 O O . LEU A 1 433 ? 7.522 -7.585 38.104 1.00 18.16 433 LEU A O 1
ATOM 3363 N N . GLY A 1 434 ? 8.764 -7.409 36.234 1.00 17.26 434 GLY A N 1
ATOM 3364 C CA . GLY A 1 434 ? 10.045 -7.403 36.941 1.00 15.9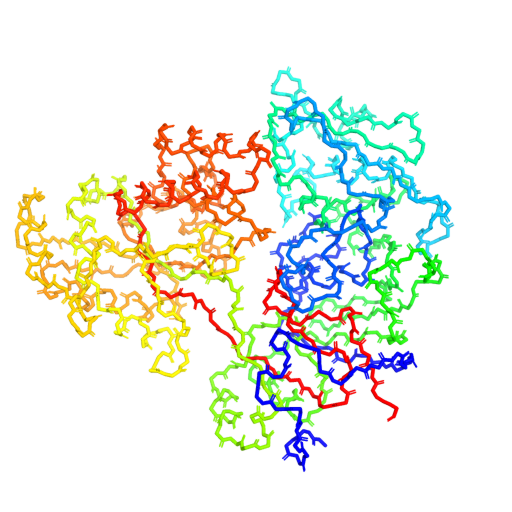4 434 GLY A CA 1
ATOM 3365 C C . GLY A 1 434 ? 10.564 -5.998 37.170 1.00 15.01 434 GLY A C 1
ATOM 3366 O O . GLY A 1 434 ? 9.975 -5.229 37.930 1.00 14.80 434 GLY A O 1
ATOM 3367 N N . ALA A 1 435 ? 11.671 -5.666 36.509 1.00 14.09 435 ALA A N 1
ATOM 3368 C CA . ALA A 1 435 ? 12.249 -4.323 36.589 1.00 13.43 435 ALA A CA 1
ATOM 3369 C C . ALA A 1 435 ? 11.244 -3.273 36.125 1.00 13.16 435 ALA A C 1
ATOM 3370 O O . ALA A 1 435 ? 11.242 -2.144 36.614 1.00 12.74 435 ALA A O 1
ATOM 3372 N N . GLY A 1 436 ? 10.380 -3.662 35.189 1.00 12.84 436 GLY A N 1
ATOM 3373 C CA . GLY A 1 436 ? 9.388 -2.756 34.619 1.00 12.69 436 GLY A CA 1
ATOM 3374 C C . GLY A 1 436 ? 8.128 -2.550 35.441 1.00 12.65 436 GLY A C 1
ATOM 3375 O O . GLY A 1 436 ? 7.182 -1.914 34.975 1.00 12.86 436 GLY A O 1
ATOM 3376 N N . HIS A 1 437 ? 8.100 -3.079 36.662 1.00 12.49 437 HIS A N 1
ATOM 3377 C CA . HIS A 1 437 ? 6.968 -2.827 37.547 1.00 12.70 437 HIS A CA 1
ATOM 3378 C C . HIS A 1 437 ? 7.404 -2.136 38.835 1.00 12.58 437 HIS A C 1
ATOM 3379 O O . HIS A 1 437 ? 8.112 -2.737 39.645 1.00 12.62 437 HIS A O 1
ATOM 3386 N N . PRO A 1 438 ? 6.985 -0.866 39.022 1.00 12.50 438 PRO A N 1
ATOM 3387 C CA . PRO A 1 438 ? 7.341 -0.079 40.207 1.00 12.55 438 PRO A CA 1
ATOM 3388 C C . PRO A 1 438 ? 7.110 -0.778 41.549 1.00 12.88 438 PRO A C 1
ATOM 3389 O O . PRO A 1 438 ? 7.889 -0.568 42.482 1.00 12.87 438 PRO A O 1
ATOM 3393 N N . GLU A 1 439 ? 6.068 -1.606 41.640 1.00 13.15 439 GLU A N 1
ATOM 3394 C CA . GLU A 1 439 ? 5.780 -2.332 42.884 1.00 13.58 439 GLU A CA 1
ATOM 3395 C C . GLU A 1 439 ? 6.810 -3.431 43.145 1.00 13.24 439 GLU A C 1
ATOM 3396 O O . GLU A 1 439 ? 7.202 -3.657 44.294 1.00 13.36 439 GLU A O 1
ATOM 3407 N N . THR A 1 440 ? 7.251 -4.101 42.080 1.00 12.71 440 THR A N 1
ATOM 3408 C CA . THR A 1 440 ? 8.264 -5.152 42.188 1.00 12.57 440 THR A CA 1
ATOM 3409 C C . THR A 1 440 ? 9.599 -4.558 42.620 1.00 12.09 440 THR A C 1
ATOM 3410 O O . THR A 1 440 ? 10.295 -5.124 43.464 1.00 11.73 440 THR A O 1
ATOM 3414 N N . VAL A 1 441 ? 9.939 -3.407 42.044 1.00 11.50 441 VAL A N 1
ATOM 3415 C CA . VAL A 1 441 ? 11.163 -2.689 42.393 1.00 11.02 441 VAL A CA 1
ATOM 3416 C C . VAL A 1 441 ? 11.174 -2.367 43.895 1.00 10.92 441 VAL A C 1
ATOM 3417 O O . VAL A 1 441 ? 12.192 -2.543 44.566 1.00 10.62 441 VAL A O 1
ATOM 3421 N N . ARG A 1 442 ? 10.030 -1.927 44.416 1.00 11.06 442 ARG A N 1
ATOM 3422 C CA . ARG A 1 442 ? 9.892 -1.630 45.844 1.00 11.28 442 ARG A CA 1
ATOM 3423 C C . ARG A 1 442 ? 9.876 -2.892 46.713 1.00 11.54 442 ARG A C 1
ATOM 3424 O O . ARG A 1 442 ? 10.519 -2.928 47.761 1.00 11.78 442 ARG A O 1
ATOM 3432 N N . GLU A 1 443 ? 9.159 -3.925 46.269 1.00 11.50 443 GLU A N 1
ATOM 3433 C CA . GLU A 1 443 ? 9.076 -5.195 47.010 1.00 11.99 443 GLU A CA 1
ATOM 3434 C C . GLU A 1 443 ? 10.456 -5.779 47.326 1.00 11.41 443 GLU A C 1
ATOM 3435 O O . GLU A 1 443 ? 10.712 -6.240 48.447 1.00 11.26 443 GLU A O 1
ATOM 3441 N N . HIS A 1 444 ? 11.340 -5.751 46.332 1.00 10.90 444 HIS A N 1
ATOM 3442 C CA . HIS A 1 444 ? 12.659 -6.357 46.456 1.00 10.61 444 HIS A CA 1
ATOM 3443 C C . HIS A 1 444 ? 13.755 -5.344 46.772 1.00 9.96 444 HIS A C 1
ATOM 3444 O O . HIS A 1 444 ? 14.914 -5.722 46.940 1.00 10.39 444 HIS A O 1
ATOM 3451 N N . GLY A 1 445 ? 13.380 -4.071 46.860 1.00 9.64 445 GLY A N 1
ATOM 3452 C CA . GLY A 1 445 ? 14.320 -3.003 47.219 1.00 9.14 445 GLY A CA 1
ATOM 3453 C C . GLY A 1 445 ? 15.472 -2.911 46.239 1.00 9.35 445 GLY A C 1
ATOM 3454 O O . GLY A 1 445 ? 16.645 -2.945 46.631 1.00 9.12 445 GLY A O 1
ATOM 3455 N N . LEU A 1 446 ? 15.123 -2.779 44.963 1.00 9.14 446 LEU A N 1
ATOM 3456 C CA . LEU A 1 446 ? 16.096 -2.803 43.872 1.00 9.03 446 LEU A CA 1
ATOM 3457 C C . LEU A 1 446 ? 16.609 -1.399 43.564 1.00 9.09 446 LEU A C 1
ATOM 3458 O O . LEU A 1 446 ? 16.076 -0.694 42.701 1.00 9.27 446 LEU A O 1
ATOM 3463 N N . GLY A 1 447 ? 17.650 -1.003 44.292 1.00 8.98 447 GLY A N 1
ATOM 3464 C CA . GLY A 1 447 ? 18.243 0.326 44.175 1.00 8.71 447 GLY A CA 1
ATOM 3465 C C . GLY A 1 447 ? 18.945 0.544 42.850 1.00 8.42 447 GLY A C 1
ATOM 3466 O O . GLY A 1 447 ? 19.050 1.680 42.383 1.00 8.55 447 GLY A O 1
ATOM 3467 N N . LEU A 1 448 ? 19.438 -0.550 42.267 1.00 8.33 448 LEU A N 1
ATOM 3468 C CA . LEU A 1 448 ? 20.007 -0.542 40.920 1.00 8.13 448 LEU A CA 1
ATOM 3469 C C . LEU A 1 448 ? 19.331 -1.606 40.067 1.00 8.10 448 LEU A C 1
ATOM 3470 O O . LEU A 1 448 ? 18.922 -2.651 40.582 1.00 8.07 448 LEU A O 1
ATOM 3475 N N . LEU A 1 449 ? 19.229 -1.336 38.767 1.00 7.83 449 LEU A N 1
ATOM 3476 C CA . LEU A 1 449 ? 18.609 -2.255 37.809 1.00 8.19 449 LEU A CA 1
ATOM 3477 C C . LEU A 1 449 ? 19.419 -2.289 36.526 1.00 8.43 449 LEU A C 1
ATOM 3478 O O . LEU A 1 449 ? 19.787 -1.234 35.995 1.00 8.25 449 LEU A O 1
ATOM 3483 N N . VAL A 1 450 ? 19.689 -3.494 36.027 1.00 8.91 450 VAL A N 1
ATOM 3484 C CA . VAL A 1 450 ? 20.365 -3.664 34.742 1.00 9.40 450 VAL A CA 1
ATOM 3485 C C . VAL A 1 450 ? 19.320 -3.837 33.653 1.00 9.42 450 VAL A C 1
ATOM 3486 O O . VAL A 1 450 ? 18.417 -4.666 33.775 1.00 9.39 450 VAL A O 1
ATOM 3490 N N . THR A 1 451 ? 19.437 -3.062 32.580 1.00 9.52 451 THR A N 1
ATOM 3491 C CA . THR A 1 451 ? 18.533 -3.246 31.455 1.00 10.17 451 THR A CA 1
ATOM 3492 C C . THR A 1 451 ? 19.133 -2.790 30.131 1.00 10.20 451 THR A C 1
ATOM 3493 O O . THR A 1 451 ? 20.237 -2.251 30.092 1.00 9.85 451 THR A O 1
ATOM 3497 N N . ASP A 1 452 ? 18.409 -3.049 29.049 1.00 10.67 452 ASP A N 1
ATOM 3498 C CA . ASP A 1 452 ? 18.730 -2.472 27.753 1.00 11.15 452 ASP A CA 1
ATOM 3499 C C . ASP A 1 452 ? 17.457 -1.890 27.158 1.00 10.74 452 ASP A C 1
ATOM 3500 O O . ASP A 1 452 ? 16.355 -2.274 27.555 1.00 11.79 452 ASP A O 1
ATOM 3505 N N . TRP A 1 453 ? 17.616 -0.950 26.233 1.00 9.99 453 TRP A N 1
ATOM 3506 C CA . TRP A 1 453 ? 16.498 -0.183 25.706 1.00 9.62 453 TRP A CA 1
ATOM 3507 C C . TRP A 1 453 ? 16.767 0.221 24.267 1.00 9.33 453 TRP A C 1
ATOM 3508 O O . TRP A 1 453 ? 17.876 0.634 23.931 1.00 9.06 453 TRP A O 1
ATOM 3519 N N . GLY A 1 454 ? 15.743 0.088 23.430 1.00 9.00 454 GLY A N 1
ATOM 3520 C CA . GLY A 1 454 ? 15.748 0.644 22.084 1.00 9.36 454 GLY A CA 1
ATOM 3521 C C . GLY A 1 454 ? 14.469 1.431 21.865 1.00 9.12 454 GLY A C 1
ATOM 3522 O O . GLY A 1 454 ? 13.391 1.019 22.296 1.00 9.31 454 GLY A O 1
ATOM 3523 N N . ALA A 1 455 ? 14.591 2.570 21.198 1.00 9.06 455 ALA A N 1
ATOM 3524 C CA . ALA A 1 455 ? 13.434 3.411 20.904 1.00 9.30 455 ALA A CA 1
ATOM 3525 C C . ALA A 1 455 ? 12.446 2.701 19.984 1.00 9.37 455 ALA A C 1
ATOM 3526 O O . ALA A 1 455 ? 12.841 1.901 19.138 1.00 9.27 455 ALA A O 1
ATOM 3528 N N . ASP A 1 456 ? 11.163 3.008 20.153 1.00 9.42 456 ASP A N 1
ATOM 3529 C CA . ASP A 1 456 ? 10.121 2.474 19.274 1.00 9.88 456 ASP A CA 1
ATOM 3530 C C . ASP A 1 456 ? 10.022 3.241 17.955 1.00 9.97 456 ASP A C 1
ATOM 3531 O O . ASP A 1 456 ? 9.364 2.796 17.014 1.00 10.47 456 ASP A O 1
ATOM 3536 N N . PHE A 1 457 ? 10.670 4.402 17.907 1.00 9.71 457 PHE A N 1
ATOM 3537 C CA . PHE A 1 457 ? 10.863 5.179 16.675 1.00 9.49 457 PHE A CA 1
ATOM 3538 C C . PHE A 1 457 ? 12.132 6.034 16.811 1.00 9.70 457 PHE A C 1
ATOM 3539 O O . PHE A 1 457 ? 12.456 6.479 17.916 1.00 9.60 457 PHE A O 1
ATOM 3547 N N . PRO A 1 458 ? 12.880 6.221 15.704 1.00 9.79 458 PRO A N 1
ATOM 3548 C CA . PRO A 1 458 ? 14.227 6.801 15.789 1.00 10.03 458 PRO A CA 1
ATOM 3549 C C . PRO A 1 458 ? 14.284 8.324 15.942 1.00 10.02 458 PRO A C 1
ATOM 3550 O O . PRO A 1 458 ? 14.800 9.025 15.064 1.00 10.63 458 PRO A O 1
ATOM 3554 N N . THR A 1 459 ? 13.760 8.815 17.062 1.00 10.14 459 THR A N 1
ATOM 3555 C CA . THR A 1 459 ? 13.843 10.231 17.402 1.00 9.80 459 THR A CA 1
ATOM 3556 C C . THR A 1 459 ? 14.251 10.368 18.857 1.00 9.55 459 THR A C 1
ATOM 3557 O O . THR A 1 459 ? 14.197 9.399 19.628 1.00 9.49 459 THR A O 1
ATOM 3561 N N . GLU A 1 460 ? 14.641 11.582 19.236 1.00 9.49 460 GLU A N 1
ATOM 3562 C CA . GLU A 1 460 ? 14.993 11.872 20.621 1.00 9.41 460 GLU A CA 1
ATOM 3563 C C . GLU A 1 460 ? 13.826 11.621 21.577 1.00 9.41 460 GLU A C 1
ATOM 3564 O O . GLU A 1 460 ? 14.026 11.088 22.673 1.00 9.31 460 GLU A O 1
ATOM 3570 N N . TYR A 1 461 ? 12.611 11.987 21.161 1.00 9.31 461 TYR A N 1
ATOM 3571 C CA . TYR A 1 461 ? 11.439 11.699 21.980 1.00 8.91 461 TYR A CA 1
ATOM 3572 C C . TYR A 1 461 ? 11.263 10.197 22.166 1.00 8.70 461 TYR A C 1
ATOM 3573 O O . TYR A 1 461 ? 11.124 9.720 23.290 1.00 8.82 461 TYR A O 1
ATOM 3582 N N . GLY A 1 462 ? 11.266 9.461 21.056 1.00 8.77 462 GLY A N 1
ATOM 3583 C CA . GLY A 1 462 ? 11.119 8.012 21.100 1.00 8.81 462 GLY A CA 1
ATOM 3584 C C . GLY A 1 462 ? 12.166 7.355 21.980 1.00 8.34 462 GLY A C 1
ATOM 3585 O O . GLY A 1 462 ? 11.867 6.420 22.721 1.00 8.66 462 GLY A O 1
ATOM 3586 N N . PHE A 1 463 ? 13.398 7.853 21.904 1.00 8.56 463 PHE A N 1
ATOM 3587 C CA . PHE A 1 463 ? 14.481 7.261 22.671 1.00 8.36 463 PHE A CA 1
ATOM 3588 C C . PHE A 1 463 ? 14.462 7.628 24.154 1.00 8.70 463 PHE A C 1
ATOM 3589 O O . PHE A 1 463 ? 14.585 6.754 25.021 1.00 8.53 463 PHE A O 1
ATOM 3597 N N . LEU A 1 464 ? 14.325 8.917 24.445 1.00 8.80 464 LEU A N 1
ATOM 3598 C CA . LEU A 1 464 ? 14.568 9.403 25.802 1.00 9.08 464 LEU A CA 1
ATOM 3599 C C . LEU A 1 464 ? 13.327 9.579 26.677 1.00 9.06 464 LEU A C 1
ATOM 3600 O O . LEU A 1 464 ? 13.386 9.324 27.880 1.00 8.90 464 LEU A O 1
ATOM 3605 N N . ALA A 1 465 ? 12.206 9.998 26.093 1.00 8.83 465 ALA A N 1
ATOM 3606 C CA . ALA A 1 465 ? 11.015 10.258 26.906 1.00 9.09 465 ALA A CA 1
ATOM 3607 C C . ALA A 1 465 ? 10.532 9.060 27.739 1.00 9.22 465 ALA A C 1
ATOM 3608 O O . ALA A 1 465 ? 10.217 9.228 28.914 1.00 9.84 465 ALA A O 1
ATOM 3610 N N . PRO A 1 466 ? 10.468 7.847 27.145 1.00 9.17 466 PRO A N 1
ATOM 3611 C CA . PRO A 1 466 ? 10.046 6.708 27.971 1.00 9.16 466 PRO A CA 1
ATOM 3612 C C . PRO A 1 466 ? 10.976 6.424 29.154 1.00 9.20 466 PRO A C 1
ATOM 3613 O O . PRO A 1 466 ? 10.549 5.829 30.142 1.00 9.50 466 PRO A O 1
ATOM 3617 N N . LEU A 1 467 ? 12.226 6.865 29.046 1.00 8.95 467 LEU A N 1
ATOM 3618 C CA . LEU A 1 467 ? 13.227 6.628 30.082 1.00 9.06 467 LEU A CA 1
ATOM 3619 C C . LEU A 1 467 ? 13.206 7.644 31.219 1.00 9.20 467 LEU A C 1
ATOM 3620 O O . LEU A 1 467 ? 13.601 7.309 32.337 1.00 9.12 467 LEU A O 1
ATOM 3625 N N . VAL A 1 468 ? 12.771 8.876 30.941 1.00 9.58 468 VAL A N 1
ATOM 3626 C CA . VAL A 1 468 ? 12.966 9.976 31.903 1.00 10.01 468 VAL A CA 1
ATOM 3627 C C . VAL A 1 468 ? 11.771 10.906 32.126 1.00 10.33 468 VAL A C 1
ATOM 3628 O O . VAL A 1 468 ? 11.774 11.699 33.074 1.00 10.53 468 VAL A O 1
ATOM 3632 N N . ASP A 1 469 ? 10.772 10.831 31.248 1.00 10.67 469 ASP A N 1
ATOM 3633 C CA . ASP A 1 469 ? 9.616 11.725 31.319 1.00 11.38 469 ASP A CA 1
ATOM 3634 C C . ASP A 1 469 ? 8.686 11.259 32.436 1.00 11.82 469 ASP A C 1
ATOM 3635 O O . ASP A 1 469 ? 8.243 10.114 32.443 1.00 11.77 469 ASP A O 1
ATOM 3640 N N . GLY A 1 470 ? 8.404 12.159 33.377 1.00 12.34 470 GLY A N 1
ATOM 3641 C CA . GLY A 1 470 ? 7.557 11.854 34.533 1.00 13.36 470 GLY A CA 1
ATOM 3642 C C . GLY A 1 470 ? 6.162 11.374 34.177 1.00 14.02 470 GLY A C 1
ATOM 3643 O O . GLY A 1 470 ? 5.568 10.578 34.907 1.00 14.56 470 GLY A O 1
ATOM 3644 N N . ARG A 1 471 ? 5.642 11.863 33.053 1.00 14.28 471 ARG A N 1
ATOM 3645 C CA . ARG A 1 471 ? 4.321 11.469 32.564 1.00 14.69 471 ARG A CA 1
ATOM 3646 C C . ARG A 1 471 ? 4.324 10.053 31.974 1.00 14.63 471 ARG A C 1
ATOM 3647 O O . ARG A 1 471 ? 3.262 9.496 31.690 1.00 14.87 471 ARG A O 1
ATOM 3655 N N . GLN A 1 472 ? 5.516 9.475 31.798 1.00 14.48 472 GLN A N 1
ATOM 3656 C CA . GLN A 1 472 ? 5.669 8.159 31.166 1.00 14.58 472 GLN A CA 1
ATOM 3657 C C . GLN A 1 472 ? 5.942 7.017 32.149 1.00 14.43 472 GLN A C 1
ATOM 3658 O O . GLN A 1 472 ? 6.286 5.907 31.731 1.00 14.36 472 GLN A O 1
ATOM 3664 N N . ILE A 1 473 ? 5.786 7.285 33.443 1.00 14.43 473 ILE A N 1
ATOM 3665 C CA . ILE A 1 473 ? 5.899 6.234 34.453 1.00 14.59 473 ILE A CA 1
ATOM 3666 C C . ILE A 1 473 ? 4.667 5.338 34.357 1.00 15.20 473 ILE A C 1
ATOM 3667 O O . ILE A 1 473 ? 3.536 5.817 34.474 1.00 15.65 473 ILE A O 1
ATOM 3672 N N . LYS A 1 474 ? 4.891 4.048 34.118 1.00 15.65 474 LYS A N 1
ATOM 3673 C CA . LYS A 1 474 ? 3.792 3.091 34.011 1.00 16.31 474 LYS A CA 1
ATOM 3674 C C . LYS A 1 474 ? 3.652 2.329 35.323 1.00 16.73 474 LYS A C 1
ATOM 3675 O O . LYS A 1 474 ? 4.411 1.398 35.595 1.00 16.53 474 LYS A O 1
ATOM 3681 N N . ARG A 1 475 ? 2.676 2.736 36.131 1.00 17.71 475 ARG A N 1
ATOM 3682 C CA . ARG A 1 475 ? 2.521 2.227 37.498 1.00 18.64 475 ARG A CA 1
ATOM 3683 C C . ARG A 1 475 ? 2.096 0.756 37.552 1.00 18.78 475 ARG A C 1
ATOM 3684 O O . ARG A 1 475 ? 2.329 0.076 38.558 1.00 19.21 475 ARG A O 1
ATOM 3692 N N . ASN A 1 476 ? 1.481 0.272 36.471 1.00 18.87 476 ASN A N 1
ATOM 3693 C CA . ASN A 1 476 ? 0.947 -1.094 36.409 1.00 19.03 476 ASN A CA 1
ATOM 3694 C C . ASN A 1 476 ? 1.833 -2.096 35.663 1.00 18.42 476 ASN A C 1
ATOM 3695 O O . ASN A 1 476 ? 1.413 -3.224 35.384 1.00 18.49 476 ASN A O 1
ATOM 3700 N N . GLY A 1 477 ? 3.059 -1.688 35.347 1.00 17.55 477 GLY A N 1
ATOM 3701 C CA . GLY A 1 477 ? 3.979 -2.551 34.613 1.00 16.53 477 GLY A CA 1
ATOM 3702 C C . GLY A 1 477 ? 4.264 -2.039 33.216 1.00 15.69 477 GLY A C 1
ATOM 3703 O O . GLY A 1 477 ? 3.544 -1.178 32.702 1.00 15.99 477 GLY A O 1
ATOM 3704 N N . GLY A 1 478 ? 5.317 -2.575 32.605 1.00 14.96 478 GLY A N 1
ATOM 3705 C CA . GLY A 1 478 ? 5.789 -2.107 31.307 1.00 14.15 478 GLY A CA 1
ATOM 3706 C C . GLY A 1 478 ? 6.455 -0.748 31.410 1.00 13.53 478 GLY A C 1
ATOM 3707 O O . GLY A 1 478 ? 6.544 -0.015 30.422 1.00 13.42 478 GLY A O 1
ATOM 3708 N N . ASN A 1 479 ? 6.920 -0.417 32.613 1.00 12.65 479 ASN A N 1
ATOM 3709 C CA . ASN A 1 479 ? 7.552 0.871 32.882 1.00 11.77 479 ASN A CA 1
ATOM 3710 C C . ASN A 1 479 ? 8.982 0.911 32.367 1.00 11.36 479 ASN A C 1
ATOM 3711 O O . ASN A 1 479 ? 9.743 -0.041 32.557 1.00 11.05 479 ASN A O 1
ATOM 3716 N N . TRP A 1 480 ? 9.339 2.021 31.728 1.00 11.15 480 TRP A N 1
ATOM 3717 C CA . TRP A 1 480 ? 10.695 2.230 31.238 1.00 11.06 480 TRP A CA 1
ATOM 3718 C C . TRP A 1 480 ? 11.408 3.407 31.899 1.00 10.53 480 TRP A C 1
ATOM 3719 O O . TRP A 1 480 ? 12.609 3.612 31.697 1.00 10.62 480 TRP A O 1
ATOM 3730 N N . ASN A 1 481 ? 10.660 4.180 32.676 1.00 10.06 481 ASN A N 1
ATOM 3731 C CA . ASN A 1 481 ? 11.235 5.223 33.508 1.00 9.86 481 ASN A CA 1
ATOM 3732 C C . ASN A 1 481 ? 11.527 4.596 34.867 1.00 9.74 481 ASN A C 1
ATOM 3733 O O . ASN A 1 481 ? 10.782 4.776 35.838 1.00 9.67 481 ASN A O 1
ATOM 3738 N N . LEU A 1 482 ? 12.625 3.850 34.925 1.00 9.26 482 LEU A N 1
ATOM 3739 C CA . LEU A 1 482 ? 12.924 3.024 36.094 1.00 9.09 482 LEU A CA 1
ATOM 3740 C C . LEU A 1 482 ? 13.212 3.829 37.364 1.00 8.85 482 LEU A C 1
ATOM 3741 O O . LEU A 1 482 ? 12.732 3.464 38.440 1.00 8.81 482 LEU A O 1
ATOM 3746 N N . PRO A 1 483 ? 13.983 4.928 37.253 1.00 8.89 483 PRO A N 1
ATOM 3747 C CA . PRO A 1 483 ? 14.150 5.793 38.424 1.00 9.17 483 PRO A CA 1
ATOM 3748 C C . PRO A 1 483 ? 12.877 6.540 38.819 1.00 9.46 483 PRO A C 1
ATOM 3749 O O . PRO A 1 483 ? 12.846 7.180 39.873 1.00 9.63 483 PRO A O 1
ATOM 3753 N N . GLU A 1 484 ? 11.849 6.475 37.973 1.00 9.88 484 GLU A N 1
ATOM 3754 C CA . GLU A 1 484 ? 10.624 7.268 38.153 1.00 10.60 484 GLU A CA 1
ATOM 3755 C C . GLU A 1 484 ? 10.955 8.756 38.309 1.00 10.90 484 GLU A C 1
ATOM 3756 O O . GLU A 1 484 ? 10.433 9.446 39.192 1.00 11.17 484 GLU A O 1
ATOM 3762 N N . LEU A 1 485 ? 11.854 9.230 37.451 1.00 10.91 485 LEU A N 1
ATOM 3763 C CA . LEU A 1 485 ? 12.204 10.637 37.405 1.00 11.36 485 LEU A CA 1
ATOM 3764 C C . LEU A 1 485 ? 10.978 11.434 36.997 1.00 11.80 485 LEU A C 1
ATOM 3765 O O . LEU A 1 485 ? 10.328 11.122 35.999 1.00 11.70 485 LEU A O 1
ATOM 3770 N N . ASP A 1 486 ? 10.663 12.451 37.792 1.00 12.72 486 ASP A N 1
ATOM 3771 C CA . ASP A 1 486 ? 9.549 13.343 37.505 1.00 13.68 486 ASP A CA 1
ATOM 3772 C C . ASP A 1 486 ? 9.979 14.776 37.801 1.00 13.89 486 ASP A C 1
ATOM 3773 O O . ASP A 1 486 ? 9.471 15.424 38.722 1.00 14.36 486 ASP A O 1
ATOM 3778 N N . ASP A 1 487 ? 10.940 15.244 37.010 1.00 14.16 487 ASP A N 1
ATOM 3779 C CA . ASP A 1 487 ? 11.482 16.588 37.112 1.00 14.51 487 ASP A CA 1
ATOM 3780 C C . ASP A 1 487 ? 10.662 17.505 36.203 1.00 14.74 487 ASP A C 1
ATOM 3781 O O . ASP A 1 487 ? 10.677 17.335 34.978 1.00 14.51 487 ASP A O 1
ATOM 3786 N N . PRO A 1 488 ? 9.924 18.467 36.799 1.00 15.18 488 PRO A N 1
ATOM 3787 C CA . PRO A 1 488 ? 9.110 19.420 36.038 1.00 15.34 488 PRO A CA 1
ATOM 3788 C C . PRO A 1 488 ? 9.898 20.128 34.936 1.00 15.31 488 PRO A C 1
ATOM 3789 O O . PRO A 1 488 ? 9.349 20.393 33.868 1.00 15.50 488 PRO A O 1
ATOM 3793 N N . GLU A 1 489 ? 11.171 20.423 35.194 1.00 15.22 489 GLU A N 1
ATOM 3794 C CA . GLU A 1 489 ? 12.012 21.116 34.222 1.00 15.61 489 GLU A CA 1
ATOM 3795 C C . GLU A 1 489 ? 12.353 20.224 33.024 1.00 14.55 489 GLU A C 1
ATOM 3796 O O . GLU A 1 489 ? 12.352 20.687 31.884 1.00 14.50 489 GLU A O 1
ATOM 3802 N N . VAL A 1 490 ? 12.624 18.946 33.289 1.00 13.93 490 VAL A N 1
ATOM 3803 C CA . VAL A 1 490 ? 12.819 17.958 32.221 1.00 13.23 490 VAL A CA 1
ATOM 3804 C C . VAL A 1 490 ? 11.534 17.805 31.402 1.00 12.93 490 VAL A C 1
ATOM 3805 O O . VAL A 1 490 ? 11.565 17.872 30.173 1.00 12.45 490 VAL A O 1
ATOM 3809 N N . ASN A 1 491 ? 10.407 17.623 32.089 1.00 12.69 491 ASN A N 1
ATOM 3810 C CA . ASN A 1 491 ? 9.113 17.488 31.417 1.00 12.53 491 ASN A CA 1
ATOM 3811 C C . ASN A 1 491 ? 8.779 18.697 30.537 1.00 12.72 491 ASN A C 1
ATOM 3812 O O . ASN A 1 491 ? 8.328 18.538 29.395 1.00 12.58 491 ASN A O 1
ATOM 3817 N N . ALA A 1 492 ? 9.026 19.896 31.068 1.00 12.60 492 ALA A N 1
ATOM 3818 C CA . ALA A 1 492 ? 8.776 21.138 30.338 1.00 12.64 492 ALA A CA 1
ATOM 3819 C C . ALA A 1 492 ? 9.645 21.251 29.089 1.00 12.74 492 ALA A C 1
ATOM 3820 O O . ALA A 1 492 ? 9.156 21.647 28.030 1.00 12.96 492 ALA A O 1
ATOM 3822 N N . LEU A 1 493 ? 10.926 20.899 29.211 1.00 12.72 493 LEU A N 1
ATOM 3823 C CA . LEU A 1 493 ? 11.830 20.905 28.063 1.00 12.57 493 LEU A CA 1
ATOM 3824 C C . LEU A 1 493 ? 11.363 19.939 26.978 1.00 12.44 493 LEU A C 1
ATOM 3825 O O . LEU A 1 493 ? 11.373 20.280 25.794 1.00 12.40 493 LEU A O 1
ATOM 3830 N N . ILE A 1 494 ? 10.953 18.740 27.392 1.00 12.52 494 ILE A N 1
ATOM 3831 C CA . ILE A 1 494 ? 10.399 17.751 26.468 1.00 12.49 494 ILE A CA 1
ATOM 3832 C C . ILE A 1 494 ? 9.175 18.329 25.747 1.00 12.79 494 ILE A C 1
ATOM 3833 O O . ILE A 1 494 ? 9.080 18.258 24.518 1.00 12.73 494 ILE A O 1
ATOM 3838 N N . ASP A 1 495 ? 8.259 18.926 26.509 1.00 13.10 495 ASP A N 1
ATOM 3839 C CA . ASP A 1 495 ? 7.089 19.577 25.921 1.00 13.71 495 ASP A CA 1
ATOM 3840 C C . ASP A 1 495 ? 7.501 20.635 24.898 1.00 13.81 495 ASP A C 1
ATOM 3841 O O . ASP A 1 495 ? 6.901 20.732 23.826 1.00 13.64 495 ASP A O 1
ATOM 3846 N N . GLU A 1 496 ? 8.537 21.413 25.214 1.00 13.79 496 GLU A N 1
ATOM 3847 C CA . GLU A 1 496 ? 9.005 22.448 24.289 1.00 14.27 496 GLU A CA 1
ATOM 3848 C C . GLU A 1 496 ? 9.492 21.873 22.956 1.00 13.89 496 GLU A C 1
ATOM 3849 O O . GLU A 1 496 ? 9.170 22.412 21.895 1.00 13.85 496 GLU A O 1
ATOM 3855 N N . THR A 1 497 ? 10.251 20.777 23.005 1.00 13.86 497 THR A N 1
ATOM 3856 C CA . THR A 1 497 ? 10.736 20.139 21.774 1.00 14.04 497 THR A CA 1
ATOM 3857 C C . THR A 1 497 ? 9.580 19.758 20.849 1.00 14.51 497 THR A C 1
ATOM 3858 O O . THR A 1 497 ? 9.680 19.905 19.632 1.00 14.73 497 THR A O 1
ATOM 3862 N N . LEU A 1 498 ? 8.481 19.296 21.444 1.00 15.12 498 LEU A N 1
ATOM 3863 C CA . LEU A 1 498 ? 7.345 18.764 20.689 1.00 15.81 498 LEU A CA 1
ATOM 3864 C C . LEU A 1 498 ? 6.609 19.795 19.829 1.00 16.61 498 LEU A C 1
ATOM 3865 O O . LEU A 1 498 ? 5.956 19.423 18.851 1.00 16.64 498 LEU A O 1
ATOM 3870 N N . HIS A 1 499 ? 6.725 21.076 20.184 1.00 17.79 499 HIS A N 1
ATOM 3871 C CA . HIS A 1 499 ? 6.150 22.155 19.367 1.00 18.78 499 HIS A CA 1
ATOM 3872 C C . HIS A 1 499 ? 7.197 23.013 18.653 1.00 19.60 499 HIS A C 1
ATOM 3873 O O . HIS A 1 499 ? 6.846 23.972 17.958 1.00 19.79 499 HIS A O 1
ATOM 3880 N N . THR A 1 500 ? 8.474 22.679 18.829 1.00 20.28 500 THR A N 1
ATOM 3881 C CA . THR A 1 500 ? 9.556 23.412 18.174 1.00 21.09 500 THR A CA 1
ATOM 3882 C C . THR A 1 500 ? 9.706 22.912 16.739 1.00 21.95 500 THR A C 1
ATOM 3883 O O . THR A 1 500 ? 10.014 21.740 16.508 1.00 22.28 500 THR A O 1
ATOM 3887 N N . THR A 1 501 ? 9.471 23.808 15.783 1.00 22.84 501 THR A N 1
ATOM 3888 C CA . THR A 1 501 ? 9.508 23.455 14.362 1.00 23.71 501 THR A CA 1
ATOM 3889 C C . THR A 1 501 ? 10.935 23.322 13.837 1.00 24.08 501 THR A C 1
ATOM 3890 O O . THR A 1 501 ? 11.217 22.432 13.033 1.00 24.48 501 THR A O 1
ATOM 3894 N N . ASP A 1 502 ? 11.820 24.211 14.289 1.00 24.61 502 ASP A N 1
ATOM 3895 C CA . ASP A 1 502 ? 13.224 24.218 13.872 1.00 25.04 502 ASP A CA 1
ATOM 3896 C C . ASP A 1 502 ? 13.963 22.998 14.429 1.00 25.07 502 ASP A C 1
ATOM 3897 O O . ASP A 1 502 ? 14.107 22.868 15.647 1.00 25.11 502 ASP A O 1
ATOM 3902 N N . PRO A 1 503 ? 14.428 22.098 13.537 1.00 25.06 503 PRO A N 1
ATOM 3903 C CA . PRO A 1 503 ? 15.146 20.891 13.960 1.00 24.84 503 PRO A CA 1
ATOM 3904 C C . PRO A 1 503 ? 16.400 21.188 14.784 1.00 24.46 503 PRO A C 1
ATOM 3905 O O . PRO A 1 503 ? 16.698 20.444 15.720 1.00 24.46 503 PRO A O 1
ATOM 3909 N N . ALA A 1 504 ? 17.113 22.263 14.445 1.00 23.83 504 ALA A N 1
ATOM 3910 C CA . ALA A 1 504 ? 18.332 22.651 15.162 1.00 23.27 504 ALA A CA 1
ATOM 3911 C C . ALA A 1 504 ? 18.049 23.106 16.596 1.00 22.81 504 ALA A C 1
ATOM 3912 O O . ALA A 1 504 ? 18.725 22.673 17.534 1.00 22.72 504 ALA A O 1
ATOM 3914 N N . ALA A 1 505 ? 17.050 23.974 16.758 1.00 21.97 505 ALA A N 1
ATOM 3915 C CA . ALA A 1 505 ? 16.617 24.427 18.080 1.00 21.20 505 ALA A CA 1
ATOM 3916 C C . ALA A 1 505 ? 16.082 23.258 18.911 1.00 20.63 505 ALA A C 1
ATOM 3917 O O . ALA A 1 505 ? 16.282 23.212 20.127 1.00 20.40 505 ALA A O 1
ATOM 3919 N N . ARG A 1 506 ? 15.407 22.321 18.245 1.00 19.91 506 ARG A N 1
ATOM 3920 C CA . ARG A 1 506 ? 14.884 21.120 18.893 1.00 19.21 506 ARG A CA 1
ATOM 3921 C C . ARG A 1 506 ? 16.020 20.244 19.423 1.00 18.55 506 ARG A C 1
ATOM 3922 O O . ARG A 1 506 ? 15.944 19.727 20.536 1.00 18.16 506 ARG A O 1
ATOM 3930 N N . ALA A 1 507 ? 17.073 20.094 18.622 1.00 17.94 507 ALA A N 1
ATOM 3931 C CA . ALA A 1 507 ? 18.251 19.325 19.025 1.00 17.27 507 ALA A CA 1
ATOM 3932 C C . ALA A 1 507 ? 18.934 19.923 20.259 1.00 16.92 507 ALA A C 1
ATOM 3933 O O . ALA A 1 507 ? 19.337 19.187 21.164 1.00 16.69 507 ALA A O 1
ATOM 3935 N N . GLU A 1 508 ? 19.048 21.251 20.303 1.00 16.26 508 GLU A N 1
ATOM 3936 C CA . GLU A 1 508 ? 19.660 21.932 21.446 1.00 15.80 508 GLU A CA 1
ATOM 3937 C C . GLU A 1 508 ? 18.849 21.757 22.723 1.00 14.88 508 GLU A C 1
ATOM 3938 O O . GLU A 1 508 ? 19.415 21.599 23.802 1.00 14.90 508 GLU A O 1
ATOM 3944 N N . LEU A 1 509 ? 17.526 21.792 22.597 1.00 13.86 509 LEU A N 1
ATOM 3945 C CA . LEU A 1 509 ? 16.647 21.523 23.727 1.00 12.65 509 LEU A CA 1
ATOM 3946 C C . LEU A 1 509 ? 16.844 20.097 24.236 1.00 11.94 509 LEU A C 1
ATOM 3947 O O . LEU A 1 509 ? 16.911 19.872 25.440 1.00 11.64 509 LEU A O 1
ATOM 3952 N N . TRP A 1 510 ? 16.951 19.142 23.312 1.00 10.93 510 TRP A N 1
ATOM 3953 C CA . TRP A 1 510 ? 17.175 17.747 23.690 1.00 10.26 510 TRP A CA 1
ATOM 3954 C C . TRP A 1 510 ? 18.514 17.532 24.382 1.00 10.07 510 TRP A C 1
ATOM 3955 O O . TRP A 1 510 ? 18.616 16.708 25.292 1.00 9.77 510 TRP A O 1
ATOM 3966 N N . ARG A 1 511 ? 19.527 18.283 23.958 1.00 10.21 511 ARG A N 1
ATOM 3967 C CA . ARG A 1 511 ? 20.830 18.257 24.616 1.00 10.31 511 ARG A CA 1
ATOM 3968 C C . ARG A 1 511 ? 20.746 18.749 26.055 1.00 10.18 511 ARG A C 1
ATOM 3969 O O . ARG A 1 511 ? 21.404 18.200 26.938 1.00 9.99 511 ARG A O 1
ATOM 3977 N N . ALA A 1 512 ? 19.923 19.772 26.289 1.00 10.07 512 ALA A N 1
ATOM 3978 C CA . ALA A 1 512 ? 19.673 20.259 27.642 1.00 10.13 512 ALA A CA 1
ATOM 3979 C C . ALA A 1 512 ? 18.948 19.207 28.489 1.00 10.09 512 ALA A C 1
ATOM 3980 O O . ALA A 1 512 ? 19.271 19.025 29.664 1.00 10.85 512 ALA A O 1
ATOM 3982 N N . VAL A 1 513 ? 17.975 18.518 27.894 1.00 9.80 513 VAL A N 1
ATOM 3983 C CA . VAL A 1 513 ? 17.296 17.416 28.585 1.00 9.47 513 VAL A CA 1
ATOM 3984 C C . VAL A 1 513 ? 18.295 16.346 29.020 1.00 9.08 513 VAL A C 1
ATOM 3985 O O . VAL A 1 513 ? 18.318 15.953 30.184 1.00 8.72 513 VAL A O 1
ATOM 3989 N N . GLU A 1 514 ? 19.123 15.887 28.081 1.00 8.95 514 GLU A N 1
ATOM 3990 C CA . GLU A 1 514 ? 20.078 14.821 28.369 1.00 8.73 514 GLU A CA 1
ATOM 3991 C C . GLU A 1 514 ? 21.064 15.236 29.455 1.00 8.75 514 GLU A C 1
ATOM 3992 O O . GLU A 1 514 ? 21.368 14.449 30.362 1.00 8.59 514 GLU A O 1
ATOM 3998 N N . ARG A 1 515 ? 21.550 16.474 29.363 1.00 8.76 515 ARG A N 1
ATOM 3999 C CA . ARG A 1 515 ? 22.453 17.009 30.373 1.00 9.15 515 ARG A CA 1
ATOM 4000 C C . ARG A 1 515 ? 21.803 16.992 31.756 1.00 9.24 515 ARG A C 1
ATOM 4001 O O . ARG A 1 515 ? 22.415 16.540 32.722 1.00 9.48 515 ARG A O 1
ATOM 4009 N N . ARG A 1 516 ? 20.565 17.472 31.851 1.00 9.06 516 ARG A N 1
ATOM 4010 C CA . ARG A 1 516 ? 19.878 17.506 33.143 1.00 9.30 516 ARG A CA 1
ATOM 4011 C C . ARG A 1 516 ? 19.681 16.097 33.692 1.00 8.91 516 ARG A C 1
ATOM 4012 O O . ARG A 1 516 ? 19.850 15.873 34.886 1.00 9.04 516 ARG A O 1
ATOM 4034 N N . VAL A 1 517 ? 19.340 15.152 32.815 1.00 8.13 517 VAL A N 1
ATOM 4035 C CA . VAL A 1 517 ? 19.187 13.756 33.226 1.00 8.32 517 VAL A CA 1
ATOM 4036 C C . VAL A 1 517 ? 20.492 13.211 33.809 1.00 7.77 517 VAL A C 1
ATOM 4037 O O . VAL A 1 517 ? 20.482 12.553 34.844 1.00 8.24 517 VAL A O 1
ATOM 4041 N N . MET A 1 518 ? 21.615 13.507 33.154 1.00 8.00 518 MET A N 1
ATOM 4042 C CA . MET A 1 518 ? 22.906 13.062 33.659 1.00 7.77 518 MET A CA 1
ATOM 4043 C C . MET A 1 518 ? 23.294 13.771 34.960 1.00 8.01 518 MET A C 1
ATOM 4044 O O . MET A 1 518 ? 23.928 13.167 35.819 1.00 7.54 518 MET A O 1
ATOM 4049 N N . GLU A 1 519 ? 22.888 15.035 35.112 1.00 8.40 519 GLU A N 1
ATOM 4050 C CA . GLU A 1 519 ? 23.071 15.738 36.390 1.00 8.98 519 GLU A CA 1
ATOM 4051 C C . GLU A 1 519 ? 22.365 15.004 37.538 1.00 8.51 519 GLU A C 1
ATOM 4052 O O . GLU A 1 519 ? 22.897 14.914 38.647 1.00 9.03 519 GLU A O 1
ATOM 4058 N N . HIS A 1 520 ? 21.174 14.470 37.264 1.00 8.18 520 HIS A N 1
ATOM 4059 C CA . HIS A 1 520 ? 20.438 13.662 38.245 1.00 8.27 520 HIS A CA 1
ATOM 4060 C C . HIS A 1 520 ? 21.164 12.364 38.603 1.00 7.93 520 HIS A C 1
ATOM 4061 O O . HIS A 1 520 ? 20.963 11.820 39.690 1.00 8.25 520 HIS A O 1
ATOM 4068 N N . ALA A 1 521 ? 21.981 11.867 37.669 1.00 7.73 521 ALA A N 1
ATOM 4069 C CA . ALA A 1 521 ? 22.802 10.660 37.862 1.00 7.27 521 ALA A CA 1
ATOM 4070 C C . ALA A 1 521 ? 21.992 9.367 38.082 1.00 7.23 521 ALA A C 1
ATOM 4071 O O . ALA A 1 521 ? 22.512 8.374 38.596 1.00 7.03 521 ALA A O 1
ATOM 4073 N N . VAL A 1 522 ? 20.727 9.384 37.669 1.00 6.69 522 VAL A N 1
ATOM 4074 C CA . VAL A 1 522 ? 19.851 8.217 37.824 1.00 6.80 522 VAL A CA 1
ATOM 4075 C C . VAL A 1 522 ? 20.098 7.123 36.780 1.00 6.95 522 VAL A C 1
ATOM 4076 O O . VAL A 1 522 ? 19.727 5.972 36.996 1.00 7.20 522 VAL A O 1
ATOM 4080 N N . LEU A 1 523 ? 20.733 7.483 35.664 1.00 6.92 523 LEU A N 1
ATOM 4081 C CA . LEU A 1 523 ? 21.067 6.511 34.621 1.00 7.22 523 LEU A CA 1
ATOM 4082 C C . LEU A 1 523 ? 22.572 6.468 34.393 1.00 7.26 523 LEU A C 1
ATOM 4083 O O . LEU A 1 523 ? 23.193 7.503 34.141 1.00 7.15 523 LEU A O 1
ATOM 4088 N N . LEU A 1 524 ? 23.136 5.266 34.492 1.00 7.15 524 LEU A N 1
ATOM 4089 C CA . LEU A 1 524 ? 24.545 5.018 34.209 1.00 7.62 524 LEU A CA 1
ATOM 4090 C C . LEU A 1 524 ? 24.663 4.324 32.852 1.00 7.31 524 LEU A C 1
ATOM 4091 O O . LEU A 1 524 ? 24.376 3.129 32.737 1.00 6.91 524 LEU A O 1
ATOM 4096 N N . PRO A 1 525 ? 25.078 5.076 31.817 1.00 7.43 525 PRO A N 1
ATOM 4097 C CA . PRO A 1 525 ? 25.238 4.510 30.481 1.00 7.63 525 PRO A CA 1
ATOM 4098 C C . PRO A 1 525 ? 26.439 3.580 30.453 1.00 7.66 525 PRO A C 1
ATOM 4099 O O . PRO A 1 525 ? 27.481 3.905 31.025 1.00 7.53 525 PRO A O 1
ATOM 4103 N N . LEU A 1 526 ? 26.289 2.431 29.802 1.00 7.83 526 LEU A N 1
ATOM 4104 C CA . LEU A 1 526 ? 27.398 1.484 29.672 1.00 8.19 526 LEU A CA 1
ATOM 4105 C C . LEU A 1 526 ? 27.912 1.426 28.239 1.00 8.46 526 LEU A C 1
ATOM 4106 O O . LEU A 1 526 ? 29.007 1.913 27.945 1.00 8.66 526 LEU A O 1
ATOM 4111 N N . VAL A 1 527 ? 27.117 0.834 27.354 1.00 8.41 527 VAL A N 1
ATOM 4112 C CA . VAL A 1 527 ? 27.478 0.746 25.940 1.00 8.62 527 VAL A CA 1
ATOM 4113 C C . VAL A 1 527 ? 26.267 0.945 25.050 1.00 8.57 527 VAL A C 1
ATOM 4114 O O . VAL A 1 527 ? 25.138 0.671 25.464 1.00 8.71 527 VAL A O 1
ATOM 4118 N N . HIS A 1 528 ? 26.511 1.440 23.840 1.00 8.78 528 HIS A N 1
ATOM 4119 C CA . HIS A 1 528 ? 25.541 1.311 22.762 1.00 9.29 528 HIS A CA 1
ATOM 4120 C C . HIS A 1 528 ? 25.811 -0.026 22.088 1.00 9.71 528 HIS A C 1
ATOM 4121 O O . HIS A 1 528 ? 26.934 -0.301 21.633 1.00 9.69 528 HIS A O 1
ATOM 4128 N N . ASP A 1 529 ? 24.779 -0.860 22.047 1.00 10.25 529 ASP A N 1
ATOM 4129 C CA . ASP A 1 529 ? 24.908 -2.234 21.576 1.00 11.13 529 ASP A CA 1
ATOM 4130 C C . ASP A 1 529 ? 25.261 -2.315 20.092 1.00 11.02 529 ASP A C 1
ATOM 4131 O O . ASP A 1 529 ? 24.883 -1.452 19.291 1.00 10.65 529 ASP A O 1
ATOM 4140 N N . LYS A 1 530 ? 26.028 -3.347 19.758 1.00 10.84 530 LYS A N 1
ATOM 4141 C CA . LYS A 1 530 ? 26.334 -3.692 18.379 1.00 11.21 530 LYS A CA 1
ATOM 4142 C C . LYS A 1 530 ? 25.995 -5.158 18.172 1.00 11.00 530 LYS A C 1
ATOM 4143 O O . LYS A 1 530 ? 25.809 -5.906 19.133 1.00 11.38 530 LYS A O 1
ATOM 4149 N N . THR A 1 531 ? 25.897 -5.566 16.915 1.00 10.57 531 THR A N 1
ATOM 4150 C CA . THR A 1 531 ? 25.517 -6.933 16.607 1.00 10.50 531 THR A CA 1
ATOM 4151 C C . THR A 1 531 ? 26.254 -7.395 15.357 1.00 9.96 531 THR A C 1
ATOM 4152 O O . THR A 1 531 ? 26.775 -6.571 14.607 1.00 10.27 531 THR A O 1
ATOM 4156 N N . LEU A 1 532 ? 26.307 -8.706 15.148 1.00 9.37 532 LEU A N 1
ATOM 4157 C CA . LEU A 1 532 ? 26.916 -9.263 13.945 1.00 9.12 532 LEU A CA 1
ATOM 4158 C C . LEU A 1 532 ? 25.860 -9.953 13.096 1.00 8.56 532 LEU A C 1
ATOM 4159 O O . LEU A 1 532 ? 25.312 -10.972 13.505 1.00 8.84 532 LEU A O 1
ATOM 4164 N N . HIS A 1 533 ? 25.568 -9.385 11.927 1.00 7.97 533 HIS A N 1
ATOM 4165 C CA . HIS A 1 533 ? 24.647 -10.019 10.985 1.00 7.56 533 HIS A CA 1
ATOM 4166 C C . HIS A 1 533 ? 25.427 -10.717 9.884 1.00 7.76 533 HIS A C 1
ATOM 4167 O O . HIS A 1 533 ? 26.415 -10.174 9.390 1.00 8.11 533 HIS A O 1
ATOM 4174 N N . PHE A 1 534 ? 24.961 -11.902 9.490 1.00 7.75 534 PHE A N 1
ATOM 4175 C CA . PHE A 1 534 ? 25.564 -12.668 8.395 1.00 8.04 534 PHE A CA 1
ATOM 4176 C C . PHE A 1 534 ? 24.638 -12.643 7.179 1.00 7.88 534 PHE A C 1
ATOM 4177 O O . PHE A 1 534 ? 23.444 -12.905 7.295 1.00 8.34 534 PHE A O 1
ATOM 4185 N N . ARG A 1 535 ? 25.192 -12.312 6.018 1.00 7.73 535 ARG A N 1
ATOM 4186 C CA . ARG A 1 535 ? 24.415 -12.261 4.778 1.00 8.08 535 ARG A CA 1
ATOM 4187 C C . ARG A 1 535 ? 24.994 -13.226 3.759 1.00 7.99 535 ARG A C 1
ATOM 4188 O O . ARG A 1 535 ? 26.178 -13.149 3.417 1.00 8.67 535 ARG A O 1
ATOM 4196 N N . ASN A 1 536 ? 24.167 -14.139 3.265 1.00 7.97 536 ASN A N 1
ATOM 4197 C CA . ASN A 1 536 ? 24.621 -15.016 2.196 1.00 8.06 536 ASN A CA 1
ATOM 4198 C C . ASN A 1 536 ? 24.796 -14.244 0.888 1.00 8.09 536 ASN A C 1
ATOM 4199 O O . ASN A 1 536 ? 24.031 -13.318 0.612 1.00 7.76 536 ASN A O 1
ATOM 4204 N N . PRO A 1 537 ? 25.835 -14.587 0.101 1.00 8.03 537 PRO A N 1
ATOM 4205 C CA . PRO A 1 537 ? 26.224 -13.736 -1.038 1.00 8.10 537 PRO A CA 1
ATOM 4206 C C . PRO A 1 537 ? 25.239 -13.663 -2.220 1.00 8.00 537 PRO A C 1
ATOM 4207 O O . PRO A 1 537 ? 25.337 -12.744 -3.045 1.00 8.64 537 PRO A O 1
ATOM 4211 N N . TRP A 1 538 ? 24.307 -14.612 -2.295 1.00 7.98 538 TRP A N 1
ATOM 4212 C CA . TRP A 1 538 ? 23.309 -14.641 -3.374 1.00 8.28 538 TRP A CA 1
ATOM 4213 C C . TRP A 1 538 ? 22.054 -13.825 -3.076 1.00 8.27 538 TRP A C 1
ATOM 4214 O O . TRP A 1 538 ? 21.143 -13.759 -3.901 1.00 8.86 538 TRP A O 1
ATOM 4225 N N . VAL A 1 539 ? 21.998 -13.220 -1.895 1.00 7.93 539 VAL A N 1
ATOM 4226 C CA . VAL A 1 539 ? 20.900 -12.321 -1.561 1.00 7.39 539 VAL A CA 1
ATOM 4227 C C . VAL A 1 539 ? 21.231 -10.937 -2.103 1.00 7.51 539 VAL A C 1
ATOM 4228 O O . VAL A 1 539 ? 22.333 -10.424 -1.897 1.00 7.58 539 VAL A O 1
ATOM 4232 N N . THR A 1 540 ? 20.279 -10.347 -2.816 1.00 7.48 540 THR A N 1
ATOM 4233 C CA . THR A 1 540 ? 20.489 -9.050 -3.440 1.00 7.73 540 THR A CA 1
ATOM 4234 C C . THR A 1 540 ? 19.890 -7.925 -2.597 1.00 7.61 540 THR A C 1
ATOM 4235 O O . THR A 1 540 ? 18.922 -8.139 -1.863 1.00 7.40 540 THR A O 1
ATOM 4239 N N . ASN A 1 541 ? 20.474 -6.732 -2.702 1.00 7.78 541 ASN A N 1
ATOM 4240 C CA . ASN A 1 541 ? 19.988 -5.534 -2.016 1.00 7.98 541 ASN A CA 1
ATOM 4241 C C . ASN A 1 541 ? 19.957 -5.665 -0.499 1.00 7.83 541 ASN A C 1
ATOM 4242 O O . ASN A 1 541 ? 18.967 -5.304 0.149 1.00 7.95 541 ASN A O 1
ATOM 4247 N N . VAL A 1 542 ? 21.053 -6.167 0.061 1.00 7.28 542 VAL A N 1
ATOM 4248 C CA . VAL A 1 542 ? 21.179 -6.301 1.508 1.00 7.29 542 VAL A CA 1
ATOM 4249 C C . VAL A 1 542 ? 21.768 -5.033 2.114 1.00 7.09 542 VAL A C 1
ATOM 4250 O O . VAL A 1 542 ? 22.840 -4.580 1.707 1.00 7.44 542 VAL A O 1
ATOM 4254 N N . TYR A 1 543 ? 21.071 -4.467 3.092 1.00 7.03 543 TYR A N 1
ATOM 4255 C CA . TYR A 1 543 ? 21.603 -3.323 3.831 1.00 7.32 543 TYR A CA 1
ATOM 4256 C C . TYR A 1 543 ? 20.962 -3.265 5.207 1.00 7.29 543 TYR A C 1
ATOM 4257 O O . TYR A 1 543 ? 19.803 -3.658 5.378 1.00 7.32 543 TYR A O 1
ATOM 4266 N N . VAL A 1 544 ? 21.726 -2.784 6.183 1.00 7.50 544 VAL A N 1
ATOM 4267 C CA . VAL A 1 544 ? 21.198 -2.551 7.517 1.00 7.73 544 VAL A CA 1
ATOM 4268 C C . VAL A 1 544 ? 20.344 -1.292 7.468 1.00 7.78 544 VAL A C 1
ATOM 4269 O O . VAL A 1 544 ? 20.834 -0.213 7.120 1.00 8.13 544 VAL A O 1
ATOM 4273 N N . HIS A 1 545 ? 19.061 -1.430 7.790 1.00 7.67 545 HIS A N 1
ATOM 4274 C CA . HIS A 1 545 ? 18.206 -0.258 7.813 1.00 8.14 545 HIS A CA 1
ATOM 4275 C C . HIS A 1 545 ? 18.496 0.559 9.070 1.00 8.68 545 HIS A C 1
ATOM 4276 O O . HIS A 1 545 ? 18.406 0.031 10.180 1.00 8.94 545 HIS A O 1
ATOM 4283 N N . PRO A 1 546 ? 18.846 1.849 8.899 1.00 9.69 546 PRO A N 1
ATOM 4284 C CA . PRO A 1 546 ? 19.2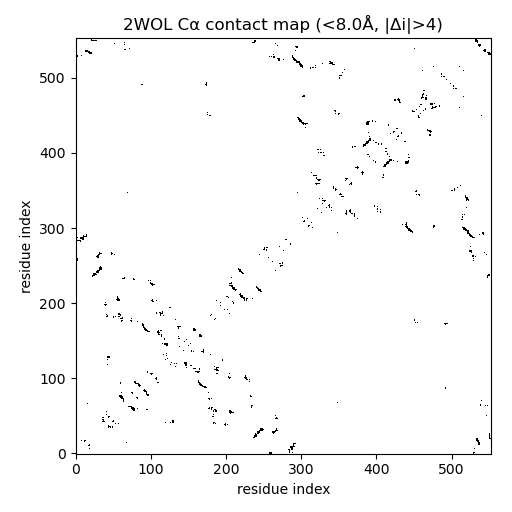40 2.654 10.059 1.00 10.05 546 PRO A CA 1
ATOM 4285 C C . PRO A 1 546 ? 18.142 2.851 11.111 1.00 10.44 546 PRO A C 1
ATOM 4286 O O . PRO A 1 546 ? 18.452 3.119 12.270 1.00 11.35 546 PRO A O 1
ATOM 4290 N N . ALA A 1 547 ? 16.879 2.720 10.716 1.00 10.45 547 ALA A N 1
ATOM 4291 C CA . ALA A 1 547 ? 15.773 2.847 11.666 1.00 10.61 547 ALA A CA 1
ATOM 4292 C C . ALA A 1 547 ? 15.533 1.578 12.489 1.00 10.80 547 ALA A C 1
ATOM 4293 O O . ALA A 1 547 ? 14.794 1.611 13.477 1.00 11.20 547 ALA A O 1
ATOM 4295 N N . PHE A 1 548 ? 16.157 0.468 12.088 1.00 10.57 548 PHE A N 1
ATOM 4296 C CA . PHE A 1 548 ? 15.899 -0.840 12.699 1.00 10.27 548 PHE A CA 1
ATOM 4297 C C . PHE A 1 548 ? 17.136 -1.493 13.321 1.00 10.27 548 PHE A C 1
ATOM 4298 O O . PHE A 1 548 ? 17.013 -2.267 14.276 1.00 10.73 548 PHE A O 1
ATOM 4306 N N . GLY A 1 549 ? 18.314 -1.214 12.763 1.00 9.75 549 GLY A N 1
ATOM 4307 C CA . GLY A 1 549 ? 19.540 -1.921 13.157 1.00 9.54 549 GLY A CA 1
ATOM 4308 C C . GLY A 1 549 ? 19.551 -3.350 12.636 1.00 9.29 549 GLY A C 1
ATOM 4309 O O . GLY A 1 549 ? 20.380 -4.167 13.042 1.00 9.34 549 GLY A O 1
ATOM 4310 N N . LEU A 1 550 ? 18.614 -3.632 11.731 1.00 8.63 550 LEU A N 1
ATOM 4311 C CA . LEU A 1 550 ? 18.419 -4.941 11.112 1.00 8.20 550 LEU A CA 1
ATOM 4312 C C . LEU A 1 550 ? 18.372 -4.749 9.605 1.00 7.66 550 LEU A C 1
ATOM 4313 O O . LEU A 1 550 ? 18.015 -3.677 9.132 1.00 7.35 550 LEU A O 1
ATOM 4318 N N . TYR A 1 551 ? 18.712 -5.790 8.851 1.00 7.13 551 TYR A N 1
ATOM 4319 C CA . TYR A 1 551 ? 18.575 -5.750 7.397 1.00 7.11 551 TYR A CA 1
ATOM 4320 C C . TYR A 1 551 ? 17.140 -5.442 6.985 1.00 6.91 551 TYR A C 1
ATOM 4321 O O . TYR A 1 551 ? 16.194 -5.946 7.593 1.00 7.05 551 TYR A O 1
ATOM 4330 N N . ASP A 1 552 ? 16.975 -4.635 5.939 1.00 6.78 552 ASP A N 1
ATOM 4331 C CA . ASP A 1 552 ? 15.637 -4.369 5.419 1.00 6.86 552 ASP A CA 1
ATOM 4332 C C . ASP A 1 552 ? 15.202 -5.525 4.524 1.00 6.83 552 ASP A C 1
ATOM 4333 O O . ASP A 1 552 ? 15.426 -5.520 3.313 1.00 6.92 552 ASP A O 1
ATOM 4338 N N . ILE A 1 553 ? 14.590 -6.523 5.150 1.00 6.96 553 ILE A N 1
ATOM 4339 C CA . ILE A 1 553 ? 14.142 -7.737 4.480 1.00 7.00 553 ILE A CA 1
ATOM 4340 C C . ILE A 1 553 ? 13.358 -7.455 3.199 1.00 7.01 553 ILE A C 1
ATOM 4341 O O . ILE A 1 553 ? 13.581 -8.104 2.184 1.00 6.96 553 ILE A O 1
ATOM 4346 N N . GLN A 1 554 ? 12.447 -6.484 3.253 1.00 7.15 554 GLN A N 1
ATOM 4347 C CA . GLN A 1 554 ? 11.553 -6.210 2.127 1.00 7.46 554 GLN A CA 1
ATOM 4348 C C . GLN A 1 554 ? 12.292 -5.799 0.848 1.00 7.74 554 GLN A C 1
ATOM 4349 O O . GLN A 1 554 ? 11.765 -5.957 -0.248 1.00 8.05 554 GLN A O 1
ATOM 4355 N N . ALA A 1 555 ? 13.502 -5.269 1.003 1.00 7.59 555 ALA A N 1
ATOM 4356 C CA . ALA A 1 555 ? 14.290 -4.800 -0.138 1.00 7.59 555 ALA A CA 1
ATOM 4357 C C . ALA A 1 555 ? 15.030 -5.926 -0.862 1.00 7.42 555 ALA A C 1
ATOM 4358 O O . ALA A 1 555 ? 15.503 -5.743 -1.985 1.00 7.80 555 ALA A O 1
ATOM 4360 N N . MET A 1 556 ? 15.123 -7.086 -0.219 1.00 7.38 556 MET A N 1
ATOM 4361 C CA . MET A 1 556 ? 15.974 -8.172 -0.694 1.00 7.69 556 MET A CA 1
ATOM 4362 C C . MET A 1 556 ? 15.392 -8.916 -1.881 1.00 7.71 556 MET A C 1
ATOM 4363 O O . MET A 1 556 ? 14.178 -9.036 -2.021 1.00 8.29 556 MET A O 1
ATOM 4368 N N . GLY A 1 557 ? 16.283 -9.427 -2.724 1.00 7.58 557 GLY A N 1
ATOM 4369 C CA . GLY A 1 557 ? 15.911 -10.373 -3.769 1.00 7.90 557 GLY A CA 1
ATOM 4370 C C . GLY A 1 557 ? 16.877 -11.542 -3.789 1.00 8.54 557 GLY A C 1
ATOM 4371 O O . GLY A 1 557 ? 17.702 -11.698 -2.886 1.00 7.82 557 GLY A O 1
ATOM 4372 N N . LEU A 1 558 ? 16.769 -12.357 -4.832 1.00 9.33 558 LEU A N 1
ATOM 4373 C CA . LEU A 1 558 ? 17.648 -13.506 -5.026 1.00 10.49 558 LEU A CA 1
ATOM 4374 C C . LEU A 1 558 ? 18.382 -13.360 -6.350 1.00 11.70 558 LEU A C 1
ATOM 4375 O O . LEU A 1 558 ? 17.797 -12.918 -7.345 1.00 11.73 558 LEU A O 1
ATOM 4380 N N . ALA A 1 559 ? 19.663 -13.718 -6.354 1.00 13.24 559 ALA A N 1
ATOM 4381 C CA . ALA A 1 559 ? 20.453 -13.721 -7.582 1.00 14.98 559 ALA A CA 1
ATOM 4382 C C . ALA A 1 559 ? 20.028 -14.886 -8.473 1.00 16.34 559 ALA A C 1
ATOM 4383 O O . ALA A 1 559 ? 19.628 -15.943 -7.977 1.00 16.75 559 ALA A O 1
ATOM 4385 N N . GLU A 1 560 ? 20.112 -14.679 -9.785 1.00 18.14 560 GLU A N 1
ATOM 4386 C CA . GLU A 1 560 ? 19.731 -15.696 -10.767 1.00 19.60 560 GLU A CA 1
ATOM 4387 C C . GLU A 1 560 ? 20.664 -16.899 -10.674 1.00 19.89 560 GLU A C 1
ATOM 4388 O O . GLU A 1 560 ? 21.819 -16.765 -10.258 1.00 20.46 560 GLU A O 1
#